Protein AF-0000000066994163 (afdb_homodimer)

InterPro domains:
  IPR021765 Mycotoxin biosynthesis protein UstYa-like [PF11807] (1-176)
  IPR021765 Mycotoxin biosynthesis protein UstYa-like [PTHR33365] (2-180)

Radius of gyration: 21.35 Å; Cα contacts (8 Å, |Δi|>4): 648; chains: 2; bounding box: 43×66×52 Å

Structure (mmCIF, N/CA/C/O backbone):
data_AF-0000000066994163-model_v1
#
loop_
_entity.id
_entity.type
_entity.pdbx_description
1 polymer 'Uncharacterized protein'
#
loop_
_atom_site.group_PDB
_atom_site.id
_atom_site.type_symbol
_atom_site.label_atom_id
_atom_site.label_alt_id
_atom_site.label_comp_id
_atom_site.label_asym_id
_atom_site.label_entity_id
_atom_site.label_seq_id
_atom_site.pdbx_PDB_ins_code
_atom_site.Cartn_x
_atom_site.Cartn_y
_atom_site.Cartn_z
_atom_site.occupancy
_atom_site.B_iso_or_equiv
_atom_site.auth_seq_id
_atom_site.auth_comp_id
_atom_site.auth_asym_id
_atom_site.auth_atom_id
_atom_site.pdbx_PDB_model_num
ATOM 1 N N . MET A 1 1 ? -13.125 0.748 2.738 1 56.31 1 MET A N 1
ATOM 2 C CA . MET A 1 1 ? -11.969 0.793 3.635 1 56.31 1 MET A CA 1
ATOM 3 C C . MET A 1 1 ? -12.031 2.025 4.531 1 56.31 1 MET A C 1
ATOM 5 O O . MET A 1 1 ? -11.18 2.201 5.406 1 56.31 1 MET A O 1
ATOM 9 N N . SER A 1 2 ? -12.93 2.99 4.312 1 64.25 2 SER A N 1
ATOM 10 C CA . SER A 1 2 ? -12.586 4.238 4.984 1 64.25 2 SER A CA 1
ATOM 11 C C . SER A 1 2 ? -13.57 4.551 6.109 1 64.25 2 SER A C 1
ATOM 13 O O . SER A 1 2 ? -14.703 4.07 6.098 1 64.25 2 SER A O 1
ATOM 15 N N . SER A 1 3 ? -12.977 5.031 7.211 1 74.81 3 SER A N 1
ATOM 16 C CA . SER A 1 3 ? -13.781 5.766 8.188 1 74.81 3 SER A CA 1
ATOM 17 C C . SER A 1 3 ? -14.43 6.992 7.551 1 74.81 3 SER A C 1
ATOM 19 O O . SER A 1 3 ? -14.297 7.223 6.348 1 74.81 3 SER A O 1
ATOM 21 N N . TRP A 1 4 ? -15.18 7.699 8.344 1 84 4 TRP A N 1
ATOM 22 C CA . TRP A 1 4 ? -15.797 8.914 7.832 1 84 4 TRP A CA 1
ATOM 23 C C . TRP A 1 4 ? -14.75 9.828 7.191 1 84 4 TRP A C 1
ATOM 25 O O . TRP A 1 4 ? -13.625 9.938 7.688 1 84 4 TRP A O 1
ATOM 35 N N . SER A 1 5 ? -15.172 10.406 6.062 1 91.12 5 SER A N 1
ATOM 36 C CA . SER A 1 5 ? -14.312 11.359 5.363 1 91.12 5 SER A CA 1
ATOM 37 C C . SER A 1 5 ? -15.125 12.477 4.727 1 91.12 5 SER A C 1
ATOM 39 O O . SER A 1 5 ? -16.203 12.234 4.191 1 91.12 5 SER A O 1
ATOM 41 N N . PRO A 1 6 ? -14.531 13.719 4.852 1 89.88 6 PRO A N 1
ATOM 42 C CA . PRO A 1 6 ? -15.219 14.789 4.125 1 89.88 6 PRO A CA 1
ATOM 43 C C . PRO A 1 6 ? -15.172 14.602 2.611 1 89.88 6 PRO A C 1
ATOM 45 O O . PRO A 1 6 ? -15.922 15.258 1.881 1 89.88 6 PRO A O 1
ATOM 48 N N . ALA A 1 7 ? -14.367 13.727 2.131 1 89.12 7 ALA A N 1
ATOM 49 C CA . ALA A 1 7 ? -14.18 13.508 0.697 1 89.12 7 ALA A CA 1
ATOM 50 C C . ALA A 1 7 ? -15.102 12.406 0.185 1 89.12 7 ALA A C 1
ATOM 52 O O . ALA A 1 7 ? -15.086 12.086 -1.006 1 89.12 7 ALA A O 1
ATOM 53 N N . TRP A 1 8 ? -15.953 11.836 0.947 1 86.44 8 TRP A N 1
ATOM 54 C CA . TRP A 1 8 ? -16.766 10.68 0.582 1 86.44 8 TRP A CA 1
ATOM 55 C C . TRP A 1 8 ? -17.656 11 -0.619 1 86.44 8 TRP A C 1
ATOM 57 O O . TRP A 1 8 ? -17.859 10.156 -1.493 1 86.44 8 TRP A O 1
ATOM 67 N N . GLY A 1 9 ? -18.188 12.195 -0.553 1 84.19 9 GLY A N 1
ATOM 68 C CA . GLY A 1 9 ? -19.109 12.578 -1.621 1 84.19 9 GLY A CA 1
ATOM 69 C C . GLY A 1 9 ? -18.438 12.641 -2.98 1 84.19 9 GLY A C 1
ATOM 70 O O . GLY A 1 9 ? -19.109 12.664 -4.012 1 84.19 9 GLY A O 1
ATOM 71 N N . GLU A 1 10 ? -17.125 12.602 -2.955 1 85.88 10 GLU A N 1
ATOM 72 C CA . GLU A 1 10 ? -16.375 12.742 -4.195 1 85.88 10 GLU A CA 1
ATOM 73 C C . GLU A 1 10 ? -15.797 11.398 -4.645 1 85.88 10 GLU A C 1
ATOM 75 O O . GLU A 1 10 ? -15.211 11.305 -5.727 1 85.88 10 GLU A O 1
ATOM 80 N N . ILE A 1 11 ? -16 10.445 -3.854 1 88.5 11 ILE A N 1
ATOM 81 C CA . ILE A 1 11 ? -15.398 9.164 -4.195 1 88.5 11 ILE A CA 1
ATOM 82 C C . ILE A 1 11 ? -16.203 8.492 -5.309 1 88.5 11 ILE A C 1
ATOM 84 O O . ILE A 1 11 ? -17.406 8.25 -5.16 1 88.5 11 ILE A O 1
ATOM 88 N N . GLU A 1 12 ? -15.562 8.367 -6.414 1 93.69 12 GLU A N 1
ATOM 89 C CA . GLU A 1 12 ? -16.047 7.59 -7.547 1 93.69 12 GLU A CA 1
ATOM 90 C C . GLU A 1 12 ? -15.164 6.375 -7.805 1 93.69 12 GLU A C 1
ATOM 92 O O . GLU A 1 12 ? -14 6.355 -7.406 1 93.69 12 GLU A O 1
ATOM 97 N N . TYR A 1 13 ? -15.805 5.406 -8.383 1 93.94 13 TYR A N 1
ATOM 98 C CA . TYR A 1 13 ? -15.078 4.18 -8.688 1 93.94 13 TYR A CA 1
ATOM 99 C C . TYR A 1 13 ? -14.891 4.023 -10.195 1 93.94 13 TYR A C 1
ATOM 101 O O . TYR A 1 13 ? -15.68 4.539 -10.984 1 93.94 13 TYR A O 1
ATOM 109 N N . LYS A 1 14 ? -13.812 3.383 -10.531 1 95.25 14 LYS A N 1
ATOM 110 C CA . LYS A 1 14 ? -13.531 3.104 -11.93 1 95.25 14 LYS A CA 1
ATOM 111 C C . LYS A 1 14 ? -12.758 1.799 -12.086 1 95.25 14 LYS A C 1
ATOM 113 O O . LYS A 1 14 ? -12.031 1.388 -11.18 1 95.25 14 LYS A O 1
ATOM 118 N N . TRP A 1 15 ? -12.93 1.204 -13.297 1 93.94 15 TRP A N 1
ATOM 119 C CA . TRP A 1 15 ? -12.117 0.046 -13.656 1 93.94 15 TRP A CA 1
ATOM 120 C C . TRP A 1 15 ? -10.742 0.476 -14.141 1 93.94 15 TRP A C 1
ATOM 122 O O . TRP A 1 15 ? -10.617 1.413 -14.938 1 93.94 15 TRP A O 1
ATOM 132 N N . GLU A 1 16 ? -9.75 -0.172 -13.57 1 94.19 16 GLU A N 1
ATOM 133 C CA . GLU A 1 16 ? -8.375 0.116 -13.969 1 94.19 16 GLU A CA 1
ATOM 134 C C . GLU A 1 16 ? -7.551 -1.163 -14.07 1 94.19 16 GLU A C 1
ATOM 136 O O . GLU A 1 16 ? -7.609 -2.02 -13.188 1 94.19 16 GLU A O 1
ATOM 141 N N . THR A 1 17 ? -6.824 -1.295 -15.211 1 93.25 17 THR A N 1
ATOM 142 C CA . THR A 1 17 ? -5.832 -2.357 -15.312 1 93.25 17 THR A CA 1
ATOM 143 C C . THR A 1 17 ? -4.461 -1.861 -14.859 1 93.25 17 THR A C 1
ATOM 145 O O . THR A 1 17 ? -3.971 -0.84 -15.352 1 93.25 17 THR A O 1
ATOM 148 N N . PHE A 1 18 ? -3.938 -2.555 -13.898 1 94.44 18 PHE A N 1
ATOM 149 C CA . PHE A 1 18 ? -2.604 -2.18 -13.438 1 94.44 18 PHE A CA 1
ATOM 150 C C . PHE A 1 18 ? -1.587 -2.316 -14.562 1 94.44 18 PHE A C 1
ATOM 152 O O . PHE A 1 18 ? -1.812 -3.055 -15.523 1 94.44 18 PHE A O 1
ATOM 159 N N . GLN A 1 19 ? -0.537 -1.501 -14.508 1 94.12 19 GLN A N 1
ATOM 160 C CA . GLN A 1 19 ? 0.564 -1.508 -15.469 1 94.12 19 GLN A CA 1
ATOM 161 C C . GLN A 1 19 ? 1.885 -1.856 -14.781 1 94.12 19 GLN A C 1
ATOM 163 O O . GLN A 1 19 ? 2.75 -0.994 -14.617 1 94.12 19 GLN A O 1
ATOM 168 N N . ASN A 1 20 ? 1.959 -3.105 -14.484 1 93 20 ASN A N 1
ATOM 169 C CA . ASN A 1 20 ? 3.105 -3.516 -13.68 1 93 20 ASN A CA 1
ATOM 170 C C . ASN A 1 20 ? 3.814 -4.723 -14.281 1 93 20 ASN A C 1
ATOM 172 O O . ASN A 1 20 ? 4.367 -5.551 -13.562 1 93 20 ASN A O 1
ATOM 176 N N . GLY A 1 21 ? 3.799 -4.824 -15.586 1 86.69 21 GLY A N 1
ATOM 177 C CA . GLY A 1 21 ? 4.617 -5.852 -16.219 1 86.69 21 GLY A CA 1
ATOM 178 C C . GLY A 1 21 ? 6.09 -5.73 -15.875 1 86.69 21 GLY A C 1
ATOM 179 O O . GLY A 1 21 ? 6.578 -4.641 -15.578 1 86.69 21 GLY A O 1
ATOM 180 N N . PHE A 1 22 ? 6.82 -6.785 -15.805 1 77.19 22 PHE A N 1
ATOM 181 C CA . PHE A 1 22 ? 8.203 -6.848 -15.336 1 77.19 22 PHE A CA 1
ATOM 182 C C . PHE A 1 22 ? 9.047 -5.758 -15.984 1 77.19 22 PHE A C 1
ATOM 184 O O . PHE A 1 22 ? 9.734 -5.008 -15.297 1 77.19 22 PHE A O 1
ATOM 191 N N . SER A 1 23 ? 9.008 -5.527 -17.203 1 78.06 23 SER A N 1
ATOM 192 C CA . SER A 1 23 ? 9.852 -4.523 -17.844 1 78.06 23 SER A CA 1
ATOM 193 C C . SER A 1 23 ? 9.016 -3.387 -18.422 1 78.06 23 SER A C 1
ATOM 195 O O . SER A 1 23 ? 9.484 -2.646 -19.297 1 78.06 23 SER A O 1
ATOM 197 N N . GLN A 1 24 ? 7.891 -3.35 -17.875 1 87.44 24 GLN A N 1
ATOM 198 C CA . GLN A 1 24 ? 7.02 -2.293 -18.391 1 87.44 24 GLN A CA 1
ATOM 199 C C . GLN A 1 24 ? 7.504 -0.918 -17.922 1 87.44 24 GLN A C 1
ATOM 201 O O . GLN A 1 24 ? 7.805 -0.718 -16.75 1 87.44 24 GLN A O 1
ATOM 206 N N . GLU A 1 25 ? 7.562 0.01 -18.844 1 89.81 25 GLU A N 1
ATOM 207 C CA . GLU A 1 25 ? 8.039 1.354 -18.531 1 89.81 25 GLU A CA 1
ATOM 208 C C . GLU A 1 25 ? 6.965 2.168 -17.812 1 89.81 25 GLU A C 1
ATOM 210 O O . GLU A 1 25 ? 5.77 1.951 -18.016 1 89.81 25 GLU A O 1
ATOM 215 N N . SER A 1 26 ? 7.477 3.041 -16.969 1 95.31 26 SER A N 1
ATOM 216 C CA . SER A 1 26 ? 6.625 3.963 -16.219 1 95.31 26 SER A CA 1
ATOM 217 C C . SER A 1 26 ? 7.398 5.211 -15.805 1 95.31 26 SER A C 1
ATOM 219 O O . SER A 1 26 ? 8.586 5.133 -15.5 1 95.31 26 SER A O 1
ATOM 221 N N . ILE A 1 27 ? 6.715 6.344 -15.766 1 97 27 ILE A N 1
ATOM 222 C CA . ILE A 1 27 ? 7.359 7.574 -15.328 1 97 27 ILE A CA 1
ATOM 223 C C . ILE A 1 27 ? 7.578 7.531 -13.82 1 97 27 ILE A C 1
ATOM 225 O O . ILE A 1 27 ? 8.242 8.406 -13.258 1 97 27 ILE A O 1
ATOM 229 N N . TYR A 1 28 ? 7.117 6.52 -13.164 1 97.88 28 TYR A N 1
ATOM 230 C CA . TYR A 1 28 ? 7.16 6.48 -11.703 1 97.88 28 TYR A CA 1
ATOM 231 C C . TYR A 1 28 ? 8.227 5.512 -11.219 1 97.88 28 TYR A C 1
ATOM 233 O O . TYR A 1 28 ? 8.477 5.402 -10.016 1 97.88 28 TYR A O 1
ATOM 241 N N . ARG A 1 29 ? 8.844 4.719 -12.07 1 95.81 29 ARG A N 1
ATOM 242 C CA . ARG A 1 29 ? 9.797 3.742 -11.547 1 95.81 29 ARG A CA 1
ATOM 243 C C . ARG A 1 29 ? 11.133 3.848 -12.266 1 95.81 29 ARG A C 1
ATOM 245 O O . ARG A 1 29 ? 11.203 4.32 -13.406 1 95.81 29 ARG A O 1
ATOM 252 N N . GLY A 1 30 ? 12.156 3.426 -11.609 1 94.69 30 GLY A N 1
ATOM 253 C CA . GLY A 1 30 ? 13.508 3.441 -12.141 1 94.69 30 GLY A CA 1
ATOM 254 C C . GLY A 1 30 ? 14.414 4.438 -11.438 1 94.69 30 GLY A C 1
ATOM 255 O O . GLY A 1 30 ? 14.07 4.953 -10.375 1 94.69 30 GLY A O 1
ATOM 256 N N . GLU A 1 31 ? 15.562 4.656 -12.016 1 95.81 31 GLU A N 1
ATOM 257 C CA . GLU A 1 31 ? 16.531 5.59 -11.453 1 95.81 31 GLU A CA 1
ATOM 258 C C . GLU A 1 31 ? 15.953 6.996 -11.344 1 95.81 31 GLU A C 1
ATOM 260 O O . GLU A 1 31 ? 15.188 7.426 -12.211 1 95.81 31 GLU A O 1
ATOM 265 N N . PRO A 1 32 ? 16.391 7.723 -10.305 1 97.25 32 PRO A N 1
ATOM 266 C CA . PRO A 1 32 ? 15.844 9.07 -10.109 1 97.25 32 PRO A CA 1
ATOM 267 C C . PRO A 1 32 ? 16.203 10.023 -11.242 1 97.25 32 PRO A C 1
ATOM 269 O O . PRO A 1 32 ? 17.359 10.078 -11.672 1 97.25 32 PRO A O 1
ATOM 272 N N . THR A 1 33 ? 15.289 10.641 -11.789 1 97.25 33 THR A N 1
ATOM 273 C CA . THR A 1 33 ? 15.398 11.773 -12.703 1 97.25 33 THR A CA 1
ATOM 274 C C . THR A 1 33 ? 14.508 12.922 -12.242 1 97.25 33 THR A C 1
ATOM 276 O O . THR A 1 33 ? 13.641 12.742 -11.383 1 97.25 33 THR A O 1
ATOM 279 N N . GLU A 1 34 ? 14.742 14.109 -12.75 1 97.25 34 GLU A N 1
ATOM 280 C CA . GLU A 1 34 ? 13.883 15.234 -12.398 1 97.25 34 GLU A CA 1
ATOM 281 C C . GLU A 1 34 ? 12.43 14.953 -12.773 1 97.25 34 GLU A C 1
ATOM 283 O O . GLU A 1 34 ? 11.516 15.281 -12.016 1 97.25 34 GLU A O 1
ATOM 288 N N . GLU A 1 35 ? 12.305 14.359 -13.898 1 97.69 35 GLU A N 1
ATOM 289 C CA . GLU A 1 35 ? 10.961 14.031 -14.367 1 97.69 35 GLU A CA 1
ATOM 290 C C . GLU A 1 35 ? 10.273 13.039 -13.43 1 97.69 35 GLU A C 1
ATOM 292 O O . GLU A 1 35 ? 9.094 13.188 -13.117 1 97.69 35 GLU A O 1
ATOM 297 N N . LEU A 1 36 ? 10.977 12.031 -13.008 1 98 36 LEU A N 1
ATOM 298 C CA . LEU A 1 36 ? 10.438 11.023 -12.102 1 98 36 LEU A CA 1
ATOM 299 C C . LEU A 1 36 ? 10.094 11.648 -10.75 1 98 36 LEU A C 1
ATOM 301 O O . LEU A 1 36 ? 9.016 11.391 -10.211 1 98 36 LEU A O 1
ATOM 305 N N . GLU A 1 37 ? 10.992 12.516 -10.242 1 97.62 37 GLU A N 1
ATOM 306 C CA . GLU A 1 37 ? 10.734 13.18 -8.969 1 97.62 37 GLU A CA 1
ATOM 307 C C . GLU A 1 37 ? 9.5 14.078 -9.047 1 97.62 37 GLU A C 1
ATOM 309 O O . GLU A 1 37 ? 8.688 14.109 -8.117 1 97.62 37 GLU A O 1
ATOM 314 N N . PHE A 1 38 ? 9.375 14.75 -10.141 1 97.56 38 PHE A N 1
ATOM 315 C CA . PHE A 1 38 ? 8.227 15.625 -10.344 1 97.56 38 PHE A CA 1
ATOM 316 C C . PHE A 1 38 ? 6.938 14.82 -10.414 1 97.56 38 PHE A C 1
ATOM 318 O O . PHE A 1 38 ? 5.906 15.242 -9.891 1 97.56 38 PHE A O 1
ATOM 325 N N . ALA A 1 39 ? 6.969 13.68 -11.086 1 98.38 39 ALA A N 1
ATOM 326 C CA . ALA A 1 39 ? 5.793 12.82 -11.188 1 98.38 39 ALA A CA 1
ATOM 327 C C . ALA A 1 39 ? 5.324 12.367 -9.805 1 98.38 39 ALA A C 1
ATOM 329 O O . ALA A 1 39 ? 4.129 12.383 -9.508 1 98.38 39 ALA A O 1
ATOM 330 N N . TRP A 1 40 ? 6.266 12 -8.938 1 98.19 40 TRP A N 1
ATOM 331 C CA . TRP A 1 40 ? 5.922 11.57 -7.586 1 98.19 40 TRP A CA 1
ATOM 332 C C . TRP A 1 40 ? 5.41 12.75 -6.762 1 98.19 40 TRP A C 1
ATOM 334 O O . TRP A 1 40 ? 4.445 12.609 -6.004 1 98.19 40 TRP A O 1
ATOM 344 N N . ASP A 1 41 ? 5.98 13.914 -6.922 1 96.38 41 ASP A N 1
ATOM 345 C CA . ASP A 1 41 ? 5.535 15.102 -6.203 1 96.38 41 ASP A CA 1
ATOM 346 C C . ASP A 1 41 ? 4.098 15.453 -6.566 1 96.38 41 ASP A C 1
ATOM 348 O O . ASP A 1 41 ? 3.328 15.906 -5.711 1 96.38 41 ASP A O 1
ATOM 352 N N . ALA A 1 42 ? 3.779 15.227 -7.773 1 97 42 ALA A N 1
ATOM 353 C CA . ALA A 1 42 ? 2.455 15.586 -8.273 1 97 42 ALA A CA 1
ATOM 354 C C . ALA A 1 42 ? 1.379 14.688 -7.672 1 97 42 ALA A C 1
ATOM 356 O O . ALA A 1 42 ? 0.188 15 -7.746 1 97 42 ALA A O 1
ATOM 357 N N . LEU A 1 43 ? 1.75 13.562 -7.102 1 97.56 43 LEU A N 1
ATOM 358 C CA . LEU A 1 43 ? 0.795 12.648 -6.48 1 97.56 43 LEU A CA 1
ATOM 359 C C . LEU A 1 43 ? 0.475 13.086 -5.055 1 97.56 43 LEU A C 1
ATOM 361 O O . LEU A 1 43 ? -0.44 12.547 -4.43 1 97.56 43 LEU A O 1
ATOM 365 N N . LEU A 1 44 ? 1.255 14.023 -4.559 1 94.75 44 LEU A N 1
ATOM 366 C CA . LEU A 1 44 ? 1.157 14.367 -3.146 1 94.75 44 LEU A CA 1
ATOM 367 C C . LEU A 1 44 ? 0.405 15.68 -2.959 1 94.75 44 LEU A C 1
ATOM 369 O O . LEU A 1 44 ? 0.478 16.578 -3.811 1 94.75 44 LEU A O 1
ATOM 373 N N . GLN A 1 45 ? -0.402 15.688 -2.033 1 87.06 45 GLN A N 1
ATOM 374 C CA . GLN A 1 45 ? -1.026 16.922 -1.549 1 87.06 45 GLN A CA 1
ATOM 375 C C . GLN A 1 45 ? -0.541 17.266 -0.145 1 87.06 45 GLN A C 1
ATOM 377 O O . GLN A 1 45 ? -0.685 16.469 0.783 1 87.06 45 GLN A O 1
ATOM 382 N N . ARG A 1 46 ? -0.162 18.484 -0.048 1 82.56 46 ARG A N 1
ATOM 383 C CA . ARG A 1 46 ? 0.583 18.828 1.159 1 82.56 46 ARG A CA 1
ATOM 384 C C . ARG A 1 46 ? -0.22 19.781 2.047 1 82.56 46 ARG A C 1
ATOM 386 O O . ARG A 1 46 ? 0.052 19.906 3.242 1 82.56 46 ARG A O 1
ATOM 393 N N . ASN A 1 47 ? -1.219 20.391 1.486 1 87.69 47 ASN A N 1
ATOM 394 C CA . ASN A 1 47 ? -2.049 21.25 2.32 1 87.69 47 ASN A CA 1
ATOM 395 C C . ASN A 1 47 ? -3.029 20.438 3.164 1 87.69 47 ASN A C 1
ATOM 397 O O . ASN A 1 47 ? -3.604 19.453 2.686 1 87.69 47 ASN A O 1
ATOM 401 N N . PRO A 1 48 ? -3.189 20.875 4.332 1 92.75 48 PRO A N 1
ATOM 402 C CA . PRO A 1 48 ? -4.207 20.188 5.137 1 92.75 48 PRO A CA 1
ATOM 403 C C . PRO A 1 48 ? -5.629 20.5 4.676 1 92.75 48 PRO A C 1
ATOM 405 O O . PRO A 1 48 ? -5.836 21.422 3.879 1 92.75 48 PRO A O 1
ATOM 408 N N . ILE A 1 49 ? -6.527 19.75 5.145 1 93.5 49 ILE A N 1
ATOM 409 C CA . ILE A 1 49 ? -7.957 20 4.98 1 93.5 49 ILE A CA 1
ATOM 410 C C . ILE A 1 49 ? -8.578 20.344 6.332 1 93.5 49 ILE A C 1
ATOM 412 O O . ILE A 1 49 ? -7.977 20.094 7.379 1 93.5 49 ILE A O 1
ATOM 416 N N . ALA A 1 50 ? -9.758 20.938 6.238 1 92.75 50 ALA A N 1
ATOM 4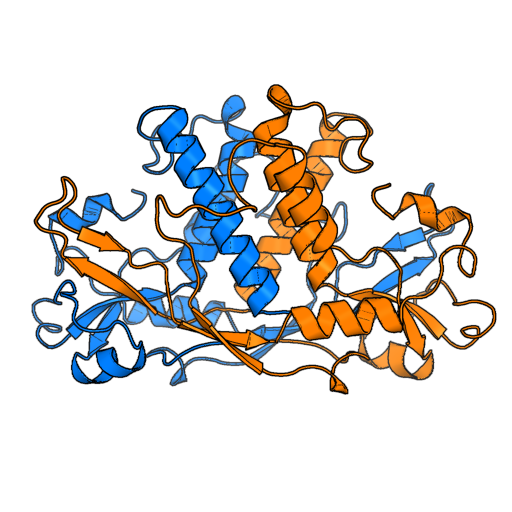17 C CA . ALA A 1 50 ? -10.484 21.297 7.453 1 92.75 50 ALA A CA 1
ATOM 418 C C . ALA A 1 50 ? -11.586 20.297 7.758 1 92.75 50 ALA A C 1
ATOM 420 O O . ALA A 1 50 ? -12.414 20 6.898 1 92.75 50 ALA A O 1
ATOM 421 N N . ILE A 1 51 ? -11.555 19.781 8.969 1 93.69 51 ILE A N 1
ATOM 422 C CA . ILE A 1 51 ? -12.609 18.891 9.469 1 93.69 51 ILE A CA 1
ATOM 423 C C . ILE A 1 51 ? -13.5 19.656 10.445 1 93.69 51 ILE A C 1
ATOM 425 O O . ILE A 1 51 ? -13.031 20.141 11.477 1 93.69 51 ILE A O 1
ATOM 429 N N . PRO A 1 52 ? -14.789 19.734 10.086 1 93.19 52 PRO A N 1
ATOM 430 C CA . PRO A 1 52 ? -15.664 20.391 11.062 1 93.19 52 PRO A CA 1
ATOM 431 C C . PRO A 1 52 ? -15.578 19.734 12.445 1 93.19 52 PRO A C 1
ATOM 433 O O . PRO A 1 52 ? -15.547 18.516 12.562 1 93.19 52 PRO A O 1
ATOM 436 N N . ARG A 1 53 ? -15.609 20.578 13.508 1 92.62 53 ARG A N 1
ATOM 437 C CA . ARG A 1 53 ? -15.398 20.109 14.875 1 92.62 53 ARG A CA 1
ATOM 438 C C . ARG A 1 53 ? -16.438 19.062 15.258 1 92.62 53 ARG A C 1
ATOM 440 O O . ARG A 1 53 ? -16.141 18.125 16.016 1 92.62 53 ARG A O 1
ATOM 447 N N . ASP A 1 54 ? -17.594 19.141 14.773 1 91 54 ASP A N 1
ATOM 448 C CA . ASP A 1 54 ? -18.672 18.234 15.148 1 91 54 ASP A CA 1
ATOM 449 C C . ASP A 1 54 ? -18.5 16.875 14.477 1 91 54 ASP A C 1
ATOM 451 O O . ASP A 1 54 ? -19.219 15.922 14.805 1 91 54 ASP A O 1
ATOM 455 N N . LYS A 1 55 ? -17.609 16.75 13.562 1 91.94 55 LYS A N 1
ATOM 456 C CA . LYS A 1 55 ? -17.344 15.469 12.891 1 91.94 55 LYS A CA 1
ATOM 457 C C . LYS A 1 55 ? -16.156 14.75 13.516 1 91.94 55 LYS A C 1
ATOM 459 O O . LYS A 1 55 ? -15.898 13.586 13.211 1 91.94 55 LYS A O 1
ATOM 464 N N . VAL A 1 56 ? -15.43 15.391 14.391 1 90.81 56 VAL A N 1
ATOM 465 C CA . VAL A 1 56 ? -14.219 14.828 14.984 1 90.81 56 VAL A CA 1
ATOM 466 C C . VAL A 1 56 ? -14.562 13.578 15.789 1 90.81 56 VAL A C 1
ATOM 468 O O . VAL A 1 56 ? -13.781 12.633 15.844 1 90.81 56 VAL A O 1
ATOM 471 N N . ALA A 1 57 ? -15.742 13.5 16.359 1 87.38 57 ALA A N 1
ATOM 472 C CA . ALA A 1 57 ? -16.188 12.367 17.156 1 87.38 57 ALA A CA 1
ATOM 473 C C . ALA A 1 57 ? -16.219 11.086 16.328 1 87.38 57 ALA A C 1
ATOM 475 O O . ALA A 1 57 ? -16.094 9.984 16.859 1 87.38 57 ALA A O 1
ATOM 476 N N . ASN A 1 58 ? -16.359 11.234 15.023 1 85.25 58 ASN A N 1
ATOM 477 C CA . ASN A 1 58 ? -16.406 10.086 14.125 1 85.25 58 ASN A CA 1
ATOM 478 C C . ASN A 1 58 ? -15.078 9.32 14.133 1 85.25 58 ASN A C 1
ATOM 480 O O . ASN A 1 58 ? -15.031 8.148 13.75 1 85.25 58 ASN A O 1
ATOM 484 N N . PHE A 1 59 ? -14.008 9.93 14.523 1 85.5 59 PHE A N 1
ATOM 485 C CA . PHE A 1 59 ? -12.688 9.328 14.422 1 85.5 59 PHE A CA 1
ATOM 486 C C . PHE A 1 59 ? -12.32 8.609 15.711 1 85.5 59 PHE A C 1
ATOM 488 O O . PHE A 1 59 ? -11.281 7.953 15.797 1 85.5 59 PHE A O 1
ATOM 495 N N . GLN A 1 60 ? -13.117 8.68 16.688 1 79.31 60 GLN A N 1
ATOM 496 C CA . GLN A 1 60 ? -12.984 7.965 17.953 1 79.31 60 GLN A CA 1
ATOM 497 C C . GLN A 1 60 ? -11.586 8.148 18.531 1 79.31 60 GLN A C 1
ATOM 499 O O . GLN A 1 60 ? -10.914 7.168 18.875 1 79.31 60 GLN A O 1
ATOM 504 N N . ARG A 1 61 ? -11.172 9.438 18.609 1 77.69 61 ARG A N 1
ATOM 505 C CA . ARG A 1 61 ? -9.812 9.742 19.047 1 77.69 61 ARG A CA 1
ATOM 506 C C . ARG A 1 61 ? -9.789 10.148 20.516 1 77.69 61 ARG A C 1
ATOM 508 O O . ARG A 1 61 ? -8.742 10.547 21.047 1 77.69 61 ARG A O 1
ATOM 515 N N . GLY A 1 62 ? -10.812 9.906 21.25 1 71.94 62 GLY A N 1
ATOM 516 C CA . GLY A 1 62 ? -10.859 10.273 22.656 1 71.94 62 GLY A CA 1
ATOM 517 C C . GLY A 1 62 ? -10.734 11.773 22.875 1 71.94 62 GLY A C 1
ATOM 518 O O . GLY A 1 62 ? -11.047 12.562 22 1 71.94 62 GLY A O 1
ATOM 519 N N . GLU A 1 63 ? -10.32 12.07 24.109 1 72.69 63 GLU A N 1
ATOM 520 C CA . GLU A 1 63 ? -10.188 13.461 24.516 1 72.69 63 GLU A CA 1
ATOM 521 C C . GLU A 1 63 ? -8.797 14 24.188 1 72.69 63 GLU A C 1
ATOM 523 O O . GLU A 1 63 ? -7.84 13.742 24.906 1 72.69 63 GLU A O 1
ATOM 528 N N . ARG A 1 64 ? -8.594 14.438 23.047 1 83 64 ARG A N 1
ATOM 529 C CA . ARG A 1 64 ? -7.34 15.047 22.625 1 83 64 ARG A CA 1
ATOM 530 C C . ARG A 1 64 ? -7.582 16.438 22.031 1 83 64 ARG A C 1
ATOM 532 O O . ARG A 1 64 ? -8.703 16.766 21.641 1 83 64 ARG A O 1
ATOM 539 N N . ASP A 1 65 ? -6.406 17.156 22.188 1 88.44 65 ASP A N 1
ATOM 540 C CA . ASP A 1 65 ? -6.461 18.469 21.531 1 88.44 65 ASP A CA 1
ATOM 541 C C . ASP A 1 65 ? -5.879 18.391 20.125 1 88.44 65 ASP A C 1
ATOM 543 O O . ASP A 1 65 ? -4.828 17.781 19.906 1 88.44 65 ASP A O 1
ATOM 547 N N . PHE A 1 66 ? -6.676 18.953 19.203 1 91.81 66 PHE A N 1
ATOM 548 C CA . PHE A 1 66 ? -6.242 18.969 17.797 1 91.81 66 PHE A CA 1
ATOM 549 C C . PHE A 1 66 ? -6.027 20.391 17.328 1 91.81 66 PHE A C 1
ATOM 551 O O . PHE A 1 66 ? -6.656 21.328 17.828 1 91.81 66 PHE A O 1
ATOM 558 N N . VAL A 1 67 ? -5.145 20.5 16.375 1 89.69 67 VAL A N 1
ATOM 559 C CA . VAL A 1 67 ? -4.828 21.812 15.836 1 89.69 67 VAL A CA 1
ATOM 560 C C . VAL A 1 67 ? -6.066 22.406 15.156 1 89.69 67 VAL A C 1
ATOM 562 O O . VAL A 1 67 ? -6.652 21.781 14.273 1 89.69 67 VAL A O 1
ATOM 565 N N . ALA A 1 68 ? -6.359 23.641 15.57 1 88.62 68 ALA A N 1
ATOM 566 C CA . ALA A 1 68 ? -7.555 24.312 15.078 1 88.62 68 ALA A CA 1
ATOM 567 C C . ALA A 1 68 ? -7.273 25.047 13.773 1 88.62 68 ALA A C 1
ATOM 569 O O . ALA A 1 68 ? -6.16 25.547 13.555 1 88.62 68 ALA A O 1
ATOM 570 N N . GLY A 1 69 ? -8.352 25.016 12.883 1 87.81 69 GLY A N 1
ATOM 571 C CA . GLY A 1 69 ? -8.273 25.906 11.727 1 87.81 69 GLY A CA 1
ATOM 572 C C . GLY A 1 69 ? -8.367 27.375 12.094 1 87.81 69 GLY A C 1
ATOM 573 O O . GLY A 1 69 ? -8.648 27.703 13.25 1 87.81 69 GLY A O 1
ATOM 574 N N . GLN A 1 70 ? -8.031 28.188 11.055 1 84.5 70 GLN A N 1
ATOM 575 C CA . GLN A 1 70 ? -8.086 29.641 11.258 1 84.5 70 GLN A CA 1
ATOM 576 C C . GLN A 1 70 ? -8.922 30.312 10.18 1 84.5 70 GLN A C 1
ATOM 578 O O . GLN A 1 70 ? -9.289 29.672 9.18 1 84.5 70 GLN A O 1
ATOM 583 N N . GLY A 1 71 ? -9.266 31.547 10.492 1 83.31 71 GLY A N 1
ATOM 584 C CA . GLY A 1 71 ? -10 32.312 9.516 1 83.31 71 GLY A CA 1
ATOM 585 C C . GLY A 1 71 ? -11.344 31.719 9.156 1 83.31 71 GLY A C 1
ATOM 586 O O . GLY A 1 71 ? -12.156 31.422 10.031 1 83.31 71 GLY A O 1
ATOM 587 N N . ALA A 1 72 ? -11.469 31.406 7.828 1 84.75 72 ALA A N 1
ATOM 588 C CA . ALA A 1 72 ? -12.719 30.844 7.324 1 84.75 72 ALA A CA 1
ATOM 589 C C . ALA A 1 72 ? -12.961 29.438 7.891 1 84.75 72 ALA A C 1
ATOM 591 O O . ALA A 1 72 ? -14.07 28.906 7.797 1 84.75 72 ALA A O 1
ATOM 592 N N . HIS A 1 73 ? -11.938 28.875 8.547 1 88.5 73 HIS A N 1
ATOM 593 C CA . HIS A 1 73 ? -12.023 27.5 9.047 1 88.5 73 HIS A CA 1
ATOM 594 C C . HIS A 1 73 ? -11.945 27.469 10.57 1 88.5 73 HIS A C 1
ATOM 596 O O . HIS A 1 73 ? -11.539 26.453 11.148 1 88.5 73 HIS A O 1
ATOM 602 N N . GLN A 1 74 ? -12.258 28.5 11.258 1 87.81 74 GLN A N 1
ATOM 603 C CA . GLN A 1 74 ? -12.094 28.625 12.703 1 87.81 74 GLN A CA 1
ATOM 604 C C . GLN A 1 74 ? -12.883 27.531 13.445 1 87.81 74 GLN A C 1
ATOM 606 O O . GLN A 1 74 ? -12.508 27.141 14.547 1 87.81 74 GLN A O 1
ATOM 611 N N . ASP A 1 75 ? -13.938 27.016 12.93 1 92.06 75 ASP A N 1
ATOM 612 C CA . ASP A 1 75 ? -14.75 25.984 13.57 1 92.06 75 ASP A CA 1
ATOM 613 C C . ASP A 1 75 ? -14.336 24.594 13.109 1 92.06 75 ASP A C 1
ATOM 615 O O . ASP A 1 75 ? -15.133 23.656 13.148 1 92.06 75 ASP A O 1
ATOM 619 N N . SER A 1 76 ? -13.125 24.438 12.703 1 93.31 76 SER A N 1
ATOM 620 C CA . SER A 1 76 ? -12.609 23.172 12.203 1 93.31 76 SER A CA 1
ATOM 621 C C . SER A 1 76 ? -11.281 22.797 12.859 1 93.31 76 SER A C 1
ATOM 623 O O . SER A 1 76 ? -10.703 23.609 13.586 1 93.31 76 SER A O 1
ATOM 625 N N . VAL A 1 77 ? -10.945 21.531 12.711 1 92.94 77 VAL A N 1
ATOM 626 C CA . VAL A 1 77 ? -9.586 21.094 13.008 1 92.94 77 VAL A CA 1
ATOM 627 C C . VAL A 1 77 ? -8.883 20.672 11.719 1 92.94 77 VAL A C 1
ATOM 629 O O . VAL A 1 77 ? -9.539 20.328 10.734 1 92.94 77 VAL A O 1
ATOM 632 N N . LEU A 1 78 ? -7.52 20.672 11.766 1 91.94 78 LEU A N 1
ATOM 633 C CA . LEU A 1 78 ? -6.742 20.375 10.57 1 91.94 78 LEU A CA 1
ATOM 634 C C . LEU A 1 78 ? -6.445 18.891 10.469 1 91.94 78 LEU A C 1
ATOM 636 O O . LEU A 1 78 ? -6.211 18.219 11.484 1 91.94 78 LEU A O 1
ATOM 640 N N . ALA A 1 79 ? -6.457 18.422 9.219 1 93.88 79 ALA A N 1
ATOM 641 C CA . ALA A 1 79 ? -6.223 17 8.945 1 93.88 79 ALA A CA 1
ATOM 642 C C . ALA A 1 79 ? -5.602 16.812 7.562 1 93.88 79 ALA A C 1
ATOM 644 O O . ALA A 1 79 ? -5.492 17.766 6.789 1 93.88 79 ALA A O 1
ATOM 645 N N . TYR A 1 80 ? -5.129 15.672 7.34 1 94.5 80 TYR A N 1
ATOM 646 C CA . TYR A 1 80 ? -4.676 15.211 6.031 1 94.5 80 TYR A CA 1
ATOM 647 C C . TYR A 1 80 ? -5.34 13.883 5.668 1 94.5 80 TYR A C 1
ATOM 649 O O . TYR A 1 80 ? -5.879 13.195 6.531 1 94.5 80 TYR A O 1
ATOM 657 N N . LEU A 1 81 ? -5.344 13.617 4.379 1 94.81 81 LEU A N 1
ATOM 658 C CA . LEU A 1 81 ? -5.891 12.32 3.979 1 94.81 81 LEU A CA 1
ATOM 659 C C . LEU A 1 81 ? -4.793 11.266 3.916 1 94.81 81 LEU A C 1
ATOM 661 O O . LEU A 1 81 ? -3.689 11.539 3.436 1 94.81 81 LEU A O 1
ATOM 665 N N . ASP A 1 82 ? -5.133 10.07 4.297 1 95.56 82 ASP A N 1
ATOM 666 C CA . ASP A 1 82 ? -4.176 8.977 4.453 1 95.56 82 ASP A CA 1
ATOM 667 C C . ASP A 1 82 ? -3.572 8.578 3.109 1 95.56 82 ASP A C 1
ATOM 669 O O . ASP A 1 82 ? -2.42 8.141 3.045 1 95.56 82 ASP A O 1
ATOM 673 N N . VAL A 1 83 ? -4.309 8.734 2.031 1 96.56 83 VAL A N 1
ATOM 674 C CA . VAL A 1 83 ? -3.791 8.281 0.743 1 96.56 83 VAL A CA 1
ATOM 675 C C . VAL A 1 83 ? -2.502 9.031 0.414 1 96.56 83 VAL A C 1
ATOM 677 O O . VAL A 1 83 ? -1.548 8.445 -0.102 1 96.56 83 VAL A O 1
ATOM 680 N N . PHE A 1 84 ? -2.395 10.266 0.765 1 96.94 84 PHE A N 1
ATOM 681 C CA . PHE A 1 84 ? -1.212 11.055 0.446 1 96.94 84 PHE A CA 1
ATOM 682 C C . PHE A 1 84 ? -0.065 10.719 1.391 1 96.94 84 PHE A C 1
ATOM 684 O O . PHE A 1 84 ? 1.1 10.711 0.985 1 96.94 84 PHE A O 1
ATOM 691 N N . ARG A 1 85 ? -0.406 10.453 2.613 1 95.88 85 ARG A N 1
ATOM 692 C CA . ARG A 1 85 ? 0.614 9.977 3.541 1 95.88 85 ARG A CA 1
ATOM 693 C C . ARG A 1 85 ? 1.17 8.625 3.098 1 95.88 85 ARG A C 1
ATOM 695 O O . ARG A 1 85 ? 2.381 8.398 3.146 1 95.88 85 ARG A O 1
ATOM 702 N N . ASN A 1 86 ? 0.288 7.734 2.68 1 97.62 86 ASN A N 1
ATOM 703 C CA . ASN A 1 86 ? 0.717 6.426 2.201 1 97.62 86 ASN A CA 1
ATOM 704 C C . ASN A 1 86 ? 1.653 6.547 1.002 1 97.62 86 ASN A C 1
ATOM 706 O O . ASN A 1 86 ? 2.686 5.875 0.946 1 97.62 86 ASN A O 1
ATOM 710 N N . LEU A 1 87 ? 1.296 7.391 0.096 1 98.56 87 LEU A N 1
ATOM 711 C CA . LEU A 1 87 ? 2.119 7.594 -1.09 1 98.56 87 LEU A CA 1
ATOM 712 C C . LEU A 1 87 ? 3.439 8.266 -0.725 1 98.56 87 LEU A C 1
ATOM 714 O O . LEU A 1 87 ? 4.48 7.953 -1.307 1 98.56 87 LEU A O 1
ATOM 718 N N . ALA A 1 88 ? 3.412 9.172 0.221 1 97.56 88 ALA A N 1
ATOM 719 C CA . ALA A 1 88 ? 4.645 9.797 0.703 1 97.56 88 ALA A CA 1
ATOM 720 C C . ALA A 1 88 ? 5.57 8.758 1.334 1 97.56 88 ALA A C 1
ATOM 722 O O . ALA A 1 88 ? 6.789 8.805 1.142 1 97.56 88 ALA A O 1
ATOM 723 N N . CYS A 1 89 ? 4.984 7.898 2.084 1 97.81 89 CYS A N 1
ATOM 724 C CA . CYS A 1 89 ? 5.758 6.824 2.693 1 97.81 89 CYS A CA 1
ATOM 725 C C . CYS A 1 89 ? 6.426 5.961 1.63 1 97.81 89 CYS A C 1
ATOM 727 O O . CYS A 1 89 ? 7.605 5.629 1.745 1 97.81 89 CYS A O 1
ATOM 729 N N . LEU A 1 90 ? 5.664 5.57 0.625 1 98.81 90 LEU A N 1
ATOM 730 C CA . LEU A 1 90 ? 6.25 4.77 -0.446 1 98.81 90 LEU A CA 1
ATOM 731 C C . LEU A 1 90 ? 7.352 5.539 -1.161 1 98.81 90 LEU A C 1
ATOM 733 O O . LEU A 1 90 ? 8.398 4.969 -1.495 1 98.81 90 LEU A O 1
ATOM 737 N N . ASN A 1 91 ? 7.105 6.793 -1.392 1 98.44 91 ASN A N 1
ATOM 738 C CA . ASN A 1 91 ? 8.117 7.629 -2.031 1 98.44 91 ASN A CA 1
ATOM 739 C C . ASN A 1 91 ? 9.391 7.699 -1.197 1 98.44 91 ASN A C 1
ATOM 741 O O . ASN A 1 91 ? 10.5 7.699 -1.743 1 98.44 91 ASN A O 1
ATOM 745 N N . LEU A 1 92 ? 9.227 7.793 0.092 1 98.19 92 LEU A N 1
ATOM 746 C CA . LEU A 1 92 ? 10.391 7.797 0.968 1 98.19 92 LEU A CA 1
ATOM 747 C C . LEU A 1 92 ? 11.188 6.504 0.815 1 98.19 92 LEU A C 1
ATOM 749 O O . LEU A 1 92 ? 12.422 6.539 0.735 1 98.19 92 LEU A O 1
ATOM 753 N N . LEU A 1 93 ? 10.516 5.391 0.803 1 98.38 93 LEU A N 1
ATOM 754 C CA . LEU A 1 93 ? 11.211 4.117 0.613 1 98.38 93 LEU A CA 1
ATOM 755 C C . LEU A 1 93 ? 11.945 4.098 -0.72 1 98.38 93 LEU A C 1
ATOM 757 O O . LEU A 1 93 ? 13.094 3.643 -0.792 1 98.38 93 LEU A O 1
ATOM 761 N N . ARG A 1 94 ? 11.281 4.574 -1.77 1 98.62 94 ARG A N 1
ATOM 762 C CA . ARG A 1 94 ? 11.906 4.66 -3.086 1 98.62 94 ARG A CA 1
ATOM 763 C C . ARG A 1 94 ? 13.156 5.531 -3.043 1 98.62 94 ARG A C 1
ATOM 765 O O . ARG A 1 94 ? 14.219 5.121 -3.5 1 98.62 94 ARG A O 1
ATOM 772 N N . GLN A 1 95 ? 13.016 6.676 -2.5 1 98.25 95 GLN A N 1
ATOM 773 C CA . GLN A 1 95 ? 14.133 7.613 -2.434 1 98.25 95 GLN A CA 1
ATOM 774 C C . GLN A 1 95 ? 15.273 7.055 -1.592 1 98.25 95 GLN A C 1
ATOM 776 O O . GLN A 1 95 ? 16.453 7.238 -1.923 1 98.25 95 GLN A O 1
ATOM 781 N N . HIS A 1 96 ? 14.898 6.426 -0.527 1 97.88 96 HIS A N 1
ATOM 782 C CA . HIS A 1 96 ? 15.93 5.809 0.305 1 97.88 96 HIS A CA 1
ATOM 783 C C . HIS A 1 96 ? 16.719 4.77 -0.479 1 97.88 96 HIS A C 1
ATOM 785 O O . HIS A 1 96 ? 17.938 4.637 -0.294 1 97.88 96 HIS A O 1
ATOM 791 N N . THR A 1 97 ? 16.047 4.031 -1.35 1 97.06 97 THR A N 1
ATOM 792 C CA . THR A 1 97 ? 16.688 3 -2.162 1 97.06 97 THR A CA 1
ATOM 793 C C . THR A 1 97 ? 17.719 3.609 -3.092 1 97.06 97 THR A C 1
ATOM 795 O O . THR A 1 97 ? 18.719 2.959 -3.428 1 97.06 97 THR A O 1
ATOM 798 N N . TYR A 1 98 ? 17.578 4.82 -3.451 1 97 98 TYR A N 1
ATOM 799 C CA . TYR A 1 98 ? 18.438 5.461 -4.434 1 97 98 TYR A CA 1
ATOM 800 C C . TYR A 1 98 ? 19.312 6.531 -3.781 1 97 98 TYR A C 1
ATOM 802 O O . TYR A 1 98 ? 19.812 7.426 -4.461 1 97 98 TYR A O 1
ATOM 810 N N . ARG A 1 99 ? 19.453 6.469 -2.518 1 94.5 99 ARG A N 1
ATOM 811 C CA . ARG A 1 99 ? 20.094 7.551 -1.779 1 94.5 99 ARG A CA 1
ATOM 812 C C . ARG A 1 99 ? 21.562 7.68 -2.156 1 94.5 99 ARG A C 1
ATOM 814 O O . ARG A 1 99 ? 22.156 8.75 -1.996 1 94.5 99 ARG A O 1
ATOM 821 N N . GLU A 1 100 ? 22.188 6.645 -2.639 1 92.5 100 GLU A N 1
ATOM 822 C CA . GLU A 1 100 ? 23.578 6.707 -3.074 1 92.5 100 GLU A CA 1
ATOM 823 C C . GLU A 1 100 ? 23.703 7.344 -4.453 1 92.5 100 GLU A C 1
ATOM 825 O O . GLU A 1 100 ? 24.734 7.93 -4.789 1 92.5 100 GLU A O 1
ATOM 830 N N . GLU A 1 101 ? 22.688 7.25 -5.23 1 94.19 101 GLU A N 1
ATOM 831 C CA . GLU A 1 101 ? 22.703 7.766 -6.594 1 94.19 101 GLU A CA 1
ATOM 832 C C . GLU A 1 101 ? 22.25 9.227 -6.637 1 94.19 101 GLU A C 1
ATOM 834 O O . GLU A 1 101 ? 22.625 9.961 -7.555 1 94.19 101 GLU A O 1
ATOM 839 N N . ARG A 1 102 ? 21.469 9.586 -5.742 1 95.69 102 ARG A N 1
ATOM 840 C CA . ARG A 1 102 ? 20.938 10.953 -5.68 1 95.69 102 ARG A CA 1
ATOM 841 C C . ARG A 1 102 ? 20.922 11.461 -4.246 1 95.69 102 ARG A C 1
ATOM 843 O O . ARG A 1 102 ? 20.516 10.742 -3.33 1 95.69 102 ARG A O 1
ATOM 850 N N . ASP A 1 103 ? 21.281 12.719 -4.105 1 96 103 ASP A N 1
ATOM 851 C CA . ASP A 1 103 ? 21.281 13.336 -2.781 1 96 103 ASP A CA 1
ATOM 852 C C . ASP A 1 103 ? 19.875 13.836 -2.414 1 96 103 ASP A C 1
ATOM 854 O O . ASP A 1 103 ? 19.359 14.75 -3.051 1 96 103 ASP A O 1
ATOM 858 N N . TYR A 1 104 ? 19.281 13.25 -1.388 1 96.06 104 TYR A N 1
ATOM 859 C CA . TYR A 1 104 ? 17.953 13.641 -0.918 1 96.06 104 TYR A CA 1
ATOM 860 C C . TYR A 1 104 ? 18.047 14.336 0.434 1 96.06 104 TYR A C 1
ATOM 862 O O . TYR A 1 104 ? 17.031 14.516 1.114 1 96.06 104 TYR A O 1
ATOM 870 N N . SER A 1 105 ? 19.172 14.773 0.865 1 93.69 105 SER A N 1
ATOM 871 C CA . SER A 1 105 ? 19.391 15.289 2.209 1 93.69 105 SER A CA 1
ATOM 872 C C . SER A 1 105 ? 18.672 16.609 2.414 1 93.69 105 SER A C 1
ATOM 874 O O . SER A 1 105 ? 18.516 17.078 3.547 1 93.69 105 SER A O 1
ATOM 876 N N . TYR A 1 106 ? 18.188 17.219 1.337 1 92.44 106 TYR A N 1
ATOM 877 C CA . TYR A 1 106 ? 17.453 18.469 1.445 1 92.44 106 TYR A CA 1
ATOM 878 C C . TYR A 1 106 ? 16 18.219 1.849 1 92.44 106 TYR A C 1
ATOM 880 O O . TYR A 1 106 ? 15.289 19.156 2.24 1 92.44 106 TYR A O 1
ATOM 888 N N . LEU A 1 107 ? 15.578 17.031 1.734 1 93.06 107 LEU A N 1
ATOM 889 C CA . LEU A 1 107 ? 14.211 16.672 2.1 1 93.06 107 LEU A CA 1
ATOM 890 C C . LEU A 1 107 ? 14.094 16.453 3.604 1 93.06 107 LEU A C 1
ATOM 892 O O . LEU A 1 107 ? 14.984 15.875 4.223 1 93.06 107 LEU A O 1
ATOM 896 N N . GLU A 1 108 ? 12.992 16.859 4.168 1 88.75 108 GLU A N 1
ATOM 897 C CA . GLU A 1 108 ? 12.727 16.719 5.598 1 88.75 108 GLU A CA 1
ATOM 898 C C . GLU A 1 108 ? 12.836 15.266 6.039 1 88.75 108 GLU A C 1
ATOM 900 O O . GLU A 1 108 ? 13.312 14.977 7.137 1 88.75 108 GLU A O 1
ATOM 905 N N . ALA A 1 109 ? 12.461 14.414 5.246 1 90.62 109 ALA A N 1
ATOM 906 C CA . ALA A 1 109 ? 12.445 12.984 5.566 1 90.62 109 ALA A CA 1
ATOM 907 C C . ALA A 1 109 ? 13.859 12.469 5.816 1 90.62 109 ALA A C 1
ATOM 909 O O . ALA A 1 109 ? 14.039 11.438 6.469 1 90.62 109 ALA A O 1
ATOM 910 N N . PHE A 1 110 ? 14.844 13.148 5.359 1 95.06 110 PHE A N 1
ATOM 911 C CA . PHE A 1 110 ? 16.219 12.664 5.461 1 95.06 110 PHE A CA 1
ATOM 912 C C . PHE A 1 110 ? 17.047 13.562 6.375 1 95.06 110 PHE A C 1
ATOM 914 O O . PHE A 1 110 ? 18.266 13.445 6.422 1 95.06 110 PHE A O 1
ATOM 921 N N . LEU A 1 111 ? 16.359 14.453 7.074 1 92.31 111 LEU A N 1
ATOM 922 C CA . LEU A 1 111 ? 17.047 15.273 8.062 1 92.31 111 LEU A CA 1
ATOM 923 C C . LEU A 1 111 ? 17.312 14.484 9.344 1 92.31 111 LEU A C 1
ATOM 925 O O . LEU A 1 111 ? 16.516 13.609 9.703 1 92.31 111 LEU A O 1
ATOM 929 N N .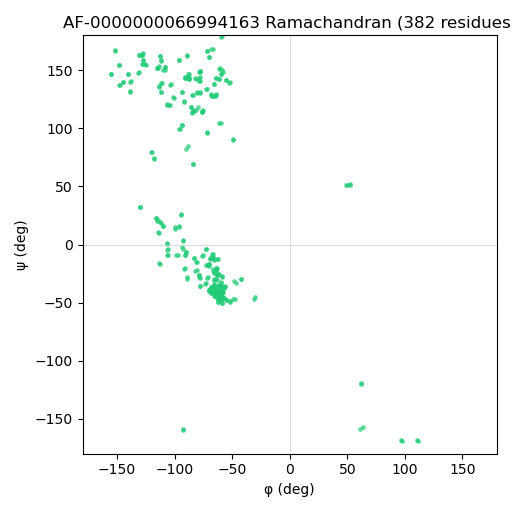 GLY A 1 112 ? 18.406 14.852 9.992 1 93.44 112 GLY A N 1
ATOM 930 C CA . GLY A 1 112 ? 18.719 14.227 11.266 1 93.44 112 GLY A CA 1
ATOM 931 C C . GLY A 1 112 ? 19.719 13.094 11.141 1 93.44 112 GLY A C 1
ATOM 932 O O . GLY A 1 112 ? 20.406 12.969 10.125 1 93.44 112 GLY A O 1
ATOM 933 N N . SER A 1 113 ? 19.844 12.352 12.258 1 94.94 113 SER A N 1
ATOM 934 C CA . SER A 1 113 ? 20.766 11.227 12.297 1 94.94 113 SER A CA 1
ATOM 935 C C . SER A 1 113 ? 20.281 10.07 11.43 1 94.94 113 SER A C 1
ATOM 937 O O . SER A 1 113 ? 19.109 10.016 11.07 1 94.94 113 SER A O 1
ATOM 939 N N . GLU A 1 114 ? 21.25 9.18 11.102 1 94.44 114 GLU A N 1
ATOM 940 C CA . GLU A 1 114 ? 20.859 7.973 10.375 1 94.44 114 GLU A CA 1
ATOM 941 C C . GLU A 1 114 ? 19.797 7.184 11.133 1 94.44 114 GLU A C 1
ATOM 943 O O . GLU A 1 114 ? 18.891 6.617 10.523 1 94.44 114 GLU A O 1
ATOM 948 N N . GLU A 1 115 ? 19.922 7.176 12.438 1 93.56 115 GLU A N 1
ATOM 949 C CA . GLU A 1 115 ? 18.938 6.496 13.266 1 93.56 115 GLU A CA 1
ATOM 950 C C . GLU A 1 115 ? 17.547 7.117 13.102 1 93.56 115 GLU A C 1
ATOM 952 O O . GLU A 1 115 ? 16.547 6.402 13.016 1 93.56 115 GLU A O 1
ATOM 957 N N . ALA A 1 116 ? 17.484 8.414 13.055 1 93.06 116 ALA A N 1
ATOM 958 C CA . ALA A 1 116 ? 16.219 9.117 12.883 1 93.06 116 ALA A CA 1
ATOM 959 C C . ALA A 1 116 ? 15.617 8.836 11.508 1 93.06 116 ALA A C 1
ATOM 961 O O . ALA A 1 116 ? 14.406 8.633 11.375 1 93.06 116 ALA A O 1
ATOM 962 N N . ILE A 1 117 ? 16.484 8.82 10.5 1 94.88 117 ILE A N 1
ATOM 963 C CA . ILE A 1 117 ? 16.047 8.531 9.141 1 94.88 117 ILE A CA 1
ATOM 964 C C . ILE A 1 117 ? 15.453 7.125 9.07 1 94.88 117 ILE A C 1
ATOM 966 O O . ILE A 1 117 ? 14.367 6.926 8.523 1 94.88 117 ILE A O 1
ATOM 970 N N . MET A 1 118 ? 16.141 6.168 9.742 1 95 118 MET A N 1
ATOM 971 C CA . MET A 1 118 ? 15.68 4.781 9.688 1 95 118 MET A CA 1
ATOM 972 C C . MET A 1 118 ? 14.398 4.605 10.492 1 95 118 MET A C 1
ATOM 974 O O . MET A 1 118 ? 13.555 3.77 10.156 1 95 118 MET A O 1
ATOM 978 N N . MET A 1 119 ? 14.234 5.402 11.477 1 94.31 119 MET A N 1
ATOM 979 C CA . MET A 1 119 ? 12.977 5.371 12.219 1 94.31 119 MET A CA 1
ATOM 980 C C . MET A 1 119 ? 11.805 5.766 11.32 1 94.31 119 MET A C 1
ATOM 982 O O . MET A 1 119 ? 10.734 5.168 11.391 1 94.31 119 MET A O 1
ATOM 986 N N . ARG A 1 120 ? 12.047 6.781 10.453 1 94.94 120 ARG A N 1
ATOM 987 C CA . ARG A 1 120 ? 11.016 7.195 9.508 1 94.94 120 ARG A CA 1
ATOM 988 C C . ARG A 1 120 ? 10.766 6.113 8.461 1 94.94 120 ARG A C 1
ATOM 990 O O . ARG A 1 120 ? 9.617 5.82 8.133 1 94.94 120 ARG A O 1
ATOM 997 N N . VAL A 1 121 ? 11.82 5.523 7.996 1 96.69 121 VAL A N 1
ATOM 998 C CA . VAL A 1 121 ? 11.719 4.453 7.004 1 96.69 121 VAL A CA 1
ATOM 999 C C . VAL A 1 121 ? 10.93 3.283 7.586 1 96.69 121 VAL A C 1
ATOM 1001 O O . VAL A 1 121 ? 9.992 2.789 6.961 1 96.69 121 VAL A O 1
ATOM 1004 N N . ASP A 1 122 ? 11.258 2.943 8.828 1 96.88 122 ASP A N 1
ATOM 1005 C CA . ASP A 1 122 ? 10.578 1.839 9.492 1 96.88 122 ASP A CA 1
ATOM 1006 C C . ASP A 1 122 ? 9.109 2.172 9.742 1 96.88 122 ASP A C 1
ATOM 1008 O O . ASP A 1 122 ? 8.242 1.296 9.656 1 96.88 122 ASP A O 1
ATOM 1012 N N . GLY A 1 123 ? 8.875 3.424 10.125 1 96.44 123 GLY A N 1
ATOM 1013 C CA . GLY A 1 123 ? 7.5 3.863 10.273 1 96.44 123 GLY A CA 1
ATOM 1014 C C . GLY A 1 123 ? 6.688 3.721 9 1 96.44 123 GLY A C 1
ATOM 1015 O O . GLY A 1 123 ? 5.516 3.332 9.047 1 96.44 123 GLY A O 1
ATOM 1016 N N . CYS A 1 124 ? 7.332 3.996 7.871 1 97.5 124 CYS A N 1
ATOM 1017 C CA . CYS A 1 124 ? 6.664 3.893 6.578 1 97.5 124 CYS A CA 1
ATOM 1018 C C . CYS A 1 124 ? 6.383 2.436 6.227 1 97.5 124 CYS A C 1
ATOM 1020 O O . CYS A 1 124 ? 5.316 2.115 5.695 1 97.5 124 CYS A O 1
ATOM 1022 N N . VAL A 1 125 ? 7.324 1.527 6.527 1 98.12 125 VAL A N 1
ATOM 1023 C CA . VAL A 1 125 ? 7.113 0.103 6.289 1 98.12 125 VAL A CA 1
ATOM 1024 C C . VAL A 1 125 ? 5.926 -0.39 7.113 1 98.12 125 VAL A C 1
ATOM 1026 O O . VAL A 1 125 ? 5.051 -1.085 6.598 1 98.12 125 VAL A O 1
ATOM 1029 N N . GLN A 1 126 ? 5.902 0.022 8.359 1 97.81 126 GLN 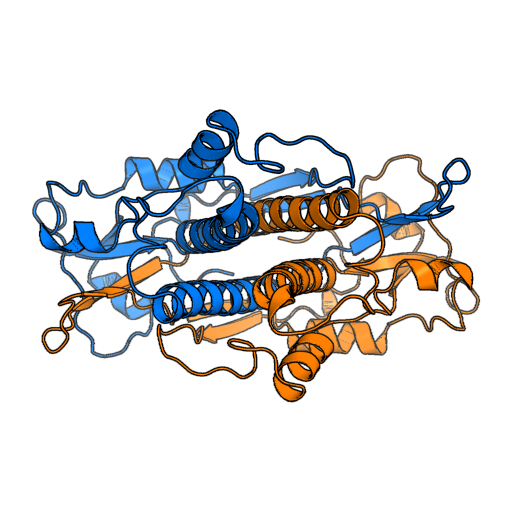A N 1
ATOM 1030 C CA . GLN A 1 126 ? 4.816 -0.354 9.258 1 97.81 126 GLN A CA 1
ATOM 1031 C C . GLN A 1 126 ? 3.473 0.157 8.742 1 97.81 126 GLN A C 1
ATOM 1033 O O . GLN A 1 126 ? 2.496 -0.593 8.688 1 97.81 126 GLN A O 1
ATOM 1038 N N . ARG A 1 127 ? 3.449 1.354 8.375 1 97.25 127 ARG A N 1
ATOM 1039 C CA . ARG A 1 127 ? 2.215 1.966 7.895 1 97.25 127 ARG A CA 1
ATOM 1040 C C . ARG A 1 127 ? 1.707 1.265 6.637 1 97.25 127 ARG A C 1
ATOM 1042 O O . ARG A 1 127 ? 0.538 0.88 6.566 1 97.25 127 ARG A O 1
ATOM 1049 N N . LEU A 1 128 ? 2.598 1.076 5.664 1 98.56 128 LEU A N 1
ATOM 1050 C CA . LEU A 1 128 ? 2.189 0.478 4.398 1 98.56 128 LEU A CA 1
ATOM 1051 C C . LEU A 1 128 ? 1.757 -0.971 4.594 1 98.56 128 LEU A C 1
ATOM 1053 O O . LEU A 1 128 ? 0.848 -1.45 3.912 1 98.56 128 LEU A O 1
ATOM 1057 N N . ARG A 1 129 ? 2.404 -1.696 5.527 1 98.75 129 ARG A N 1
ATOM 1058 C CA . ARG A 1 129 ? 1.951 -3.045 5.852 1 98.75 129 ARG A CA 1
ATOM 1059 C C . ARG A 1 129 ? 0.501 -3.037 6.324 1 98.75 129 ARG A C 1
ATOM 1061 O O . ARG A 1 129 ? -0.313 -3.836 5.855 1 98.75 129 ARG A O 1
ATOM 1068 N N . GLU A 1 130 ? 0.183 -2.127 7.207 1 97.75 130 GLU A N 1
ATOM 1069 C CA . GLU A 1 130 ? -1.172 -2.043 7.746 1 97.75 130 GLU A CA 1
ATOM 1070 C C . GLU A 1 130 ? -2.176 -1.669 6.66 1 97.75 130 GLU A C 1
ATOM 1072 O O . GLU A 1 130 ? -3.271 -2.229 6.602 1 97.75 130 GLU A O 1
ATOM 1077 N N . VAL A 1 131 ? -1.754 -0.76 5.809 1 97.69 131 VAL A N 1
ATOM 1078 C CA . VAL A 1 131 ? -2.637 -0.312 4.738 1 97.69 131 VAL A CA 1
ATOM 1079 C C . VAL A 1 131 ? -2.91 -1.466 3.777 1 97.69 131 VAL A C 1
ATOM 1081 O O . VAL A 1 131 ? -4.047 -1.672 3.352 1 97.69 131 VAL A O 1
ATOM 1084 N N . LEU A 1 132 ? -1.868 -2.227 3.404 1 98.12 132 LEU A N 1
ATOM 1085 C CA . LEU A 1 132 ? -2.008 -3.338 2.467 1 98.12 132 LEU A CA 1
ATOM 1086 C C . LEU A 1 132 ? -2.859 -4.449 3.068 1 98.12 132 LEU A C 1
ATOM 1088 O O . LEU A 1 132 ? -3.707 -5.027 2.381 1 98.12 132 LEU A O 1
ATOM 1092 N N . MET A 1 133 ? -2.68 -4.734 4.348 1 97.56 133 MET A N 1
ATOM 1093 C CA . MET A 1 133 ? -3.504 -5.73 5.027 1 97.56 133 MET A CA 1
ATOM 1094 C C . MET A 1 133 ? -4.949 -5.254 5.141 1 97.56 133 MET A C 1
ATOM 1096 O O . MET A 1 133 ? -5.879 -6.031 4.918 1 97.56 133 MET A O 1
ATOM 1100 N N . CYS A 1 134 ? -5.113 -3.982 5.453 1 96.69 134 CYS A N 1
ATOM 1101 C CA . CYS A 1 134 ? -6.441 -3.402 5.605 1 96.69 134 CYS A CA 1
ATOM 1102 C C . CYS A 1 134 ? -7.211 -3.447 4.293 1 96.69 134 CYS A C 1
ATOM 1104 O O . CYS A 1 134 ? -8.414 -3.709 4.281 1 96.69 134 CYS A O 1
ATOM 1106 N N . SER A 1 135 ? -6.555 -3.117 3.16 1 94.38 135 SER A N 1
ATOM 1107 C CA . SER A 1 135 ? -7.219 -3.156 1.861 1 94.38 135 SER A CA 1
ATOM 1108 C C . SER A 1 135 ? -7.59 -4.586 1.475 1 94.38 135 SER A C 1
ATOM 1110 O O . SER A 1 135 ? -8.625 -4.812 0.842 1 94.38 135 SER A O 1
ATOM 1112 N N . GLY A 1 136 ? -6.707 -5.555 1.854 1 94.5 136 GLY A N 1
ATOM 1113 C CA . GLY A 1 136 ? -6.984 -6.961 1.611 1 94.5 136 GLY A CA 1
ATOM 1114 C C . GLY A 1 136 ? -7.336 -7.262 0.166 1 94.5 136 GLY A C 1
ATOM 1115 O O . GLY A 1 136 ? -8.352 -7.91 -0.109 1 94.5 136 GLY A O 1
ATOM 1116 N N . ASP A 1 137 ? -6.512 -6.824 -0.789 1 94.94 137 ASP A N 1
ATOM 1117 C CA . ASP A 1 137 ? -6.762 -6.996 -2.217 1 94.94 137 ASP A CA 1
ATOM 1118 C C . ASP A 1 137 ? -6.867 -8.477 -2.584 1 94.94 137 ASP A C 1
ATOM 1120 O O . ASP A 1 137 ? -5.852 -9.141 -2.797 1 94.94 137 ASP A O 1
ATOM 1124 N N . ALA A 1 138 ? -8.047 -8.938 -2.803 1 94.06 138 ALA A N 1
ATOM 1125 C CA . ALA A 1 138 ? -8.273 -10.359 -3.062 1 94.06 138 ALA A CA 1
ATOM 1126 C C . ALA A 1 138 ? -8.344 -10.633 -4.562 1 94.06 138 ALA A C 1
ATOM 1128 O O . ALA A 1 138 ? -8.828 -11.688 -4.98 1 94.06 138 ALA A O 1
ATOM 1129 N N . THR A 1 139 ? -7.898 -9.703 -5.379 1 94.5 139 THR A N 1
ATOM 1130 C CA . THR A 1 139 ? -7.855 -9.906 -6.824 1 94.5 139 THR A CA 1
ATOM 1131 C C . THR A 1 139 ? -6.824 -10.969 -7.191 1 94.5 139 THR A C 1
ATOM 1133 O O . THR A 1 139 ? -5.668 -10.891 -6.762 1 94.5 139 THR A O 1
ATOM 1136 N N . PRO A 1 140 ? -7.219 -11.953 -7.957 1 93.94 140 PRO A N 1
ATOM 1137 C CA . PRO A 1 140 ? -6.223 -12.93 -8.406 1 93.94 140 PRO A CA 1
ATOM 1138 C C . PRO A 1 140 ? -5.371 -12.414 -9.562 1 93.94 140 PRO A C 1
ATOM 1140 O O . PRO A 1 140 ? -5.863 -11.672 -10.414 1 93.94 140 PRO A O 1
ATOM 1143 N N . TYR A 1 141 ? -4.152 -12.781 -9.531 1 93.56 141 TYR A N 1
ATOM 1144 C CA . TYR A 1 141 ? -3.367 -12.672 -10.75 1 93.56 141 TYR A CA 1
ATOM 1145 C C . TYR A 1 141 ? -2.979 -14.055 -11.273 1 93.56 141 TYR A C 1
ATOM 1147 O O . TYR A 1 141 ? -2.646 -14.945 -10.492 1 93.56 141 TYR A O 1
ATOM 1155 N N . LEU A 1 142 ? -3.121 -14.219 -12.547 1 92.88 142 LEU A N 1
ATOM 1156 C CA . LEU A 1 142 ? -2.93 -15.508 -13.203 1 92.88 142 LEU A CA 1
ATOM 1157 C C . LEU A 1 142 ? -1.474 -15.695 -13.617 1 92.88 142 LEU A C 1
ATOM 1159 O O . LEU A 1 142 ? -0.698 -14.742 -13.633 1 92.88 142 LEU A O 1
ATOM 1163 N N . ILE A 1 143 ? -1.129 -16.938 -13.875 1 91.12 143 ILE A N 1
ATOM 1164 C CA . ILE A 1 143 ? 0.196 -17.281 -14.375 1 91.12 143 ILE A CA 1
ATOM 1165 C C . ILE A 1 143 ? 0.112 -17.656 -15.859 1 91.12 143 ILE A C 1
ATOM 1167 O O . ILE A 1 143 ? -0.548 -18.625 -16.219 1 91.12 143 ILE A O 1
ATOM 1171 N N . MET A 1 144 ? 0.812 -16.938 -16.641 1 90.25 144 MET A N 1
ATOM 1172 C CA . MET A 1 144 ? 0.78 -17.141 -18.094 1 90.25 144 MET A CA 1
ATOM 1173 C C . MET A 1 144 ? 1.807 -18.188 -18.516 1 90.25 144 MET A C 1
ATOM 1175 O O . MET A 1 144 ? 2.875 -18.297 -17.922 1 90.25 144 MET A O 1
ATOM 1179 N N . VAL A 1 145 ? 1.405 -18.875 -19.531 1 88.25 145 VAL A N 1
ATOM 1180 C CA . VAL A 1 145 ? 2.359 -19.75 -20.219 1 88.25 145 VAL A CA 1
ATOM 1181 C C . VAL A 1 145 ? 3.121 -18.953 -21.266 1 88.25 145 VAL A C 1
ATOM 1183 O O . VAL A 1 145 ? 2.516 -18.344 -22.156 1 88.25 145 VAL A O 1
ATOM 1186 N N . THR A 1 146 ? 4.426 -18.875 -21.109 1 84.38 146 THR A N 1
ATOM 1187 C CA . THR A 1 146 ? 5.277 -18.156 -22.047 1 84.38 146 THR A CA 1
ATOM 1188 C C . THR A 1 146 ? 6.312 -19.078 -22.656 1 84.38 146 THR A C 1
ATOM 1190 O O . THR A 1 146 ? 7.504 -19 -22.344 1 84.38 146 THR A O 1
ATOM 1193 N N . PRO A 1 147 ? 5.984 -19.844 -23.609 1 80.75 147 PRO A N 1
ATOM 1194 C CA . PRO A 1 147 ? 6.863 -20.875 -24.141 1 80.75 147 PRO A CA 1
ATOM 1195 C C . PRO A 1 147 ? 8.102 -20.312 -24.844 1 80.75 147 PRO A C 1
ATOM 1197 O O . PRO A 1 147 ? 9.125 -21 -24.938 1 80.75 147 PRO A O 1
ATOM 1200 N N . HIS A 1 148 ? 8.031 -19.188 -25.219 1 82.38 148 HIS A N 1
ATOM 1201 C CA . HIS A 1 148 ? 9.133 -18.609 -26 1 82.38 148 HIS A CA 1
ATOM 1202 C C . HIS A 1 148 ? 10.148 -17.922 -25.094 1 82.38 148 HIS A C 1
ATOM 1204 O O . HIS A 1 148 ? 11.219 -17.516 -25.547 1 82.38 148 HIS A O 1
ATOM 1210 N N . LYS A 1 149 ? 9.812 -17.797 -23.891 1 75.94 149 LYS A N 1
ATOM 1211 C CA . LYS A 1 149 ? 10.719 -17.141 -22.938 1 75.94 149 LYS A CA 1
ATOM 1212 C C . LYS A 1 149 ? 11.539 -18.172 -22.172 1 75.94 149 LYS A C 1
ATOM 1214 O O . LYS A 1 149 ? 11.195 -19.359 -22.156 1 75.94 149 LYS A O 1
ATOM 1219 N N . LYS A 1 150 ? 12.68 -17.672 -21.641 1 75.19 150 LYS A N 1
ATOM 1220 C CA . LYS A 1 150 ? 13.539 -18.547 -20.844 1 75.19 150 LYS A CA 1
ATOM 1221 C C . LYS A 1 150 ? 12.75 -19.203 -19.703 1 75.19 150 LYS A C 1
ATOM 1223 O O . LYS A 1 150 ? 12.82 -20.406 -19.531 1 75.19 150 LYS A O 1
ATOM 1228 N N . LEU A 1 151 ? 12.039 -18.219 -19.078 1 72.38 151 LEU A N 1
ATOM 1229 C CA . LEU A 1 151 ? 11.117 -18.75 -18.078 1 72.38 151 LEU A CA 1
ATOM 1230 C C . LEU A 1 151 ? 9.797 -19.156 -18.734 1 72.38 151 LEU A C 1
ATOM 1232 O O . LEU A 1 151 ? 9.148 -18.328 -19.391 1 72.38 151 LEU A O 1
ATOM 1236 N N . LYS A 1 152 ? 9.398 -20.281 -18.812 1 79.69 152 LYS A N 1
ATOM 1237 C CA . LYS A 1 152 ? 8.25 -20.844 -19.531 1 79.69 152 LYS A CA 1
ATOM 1238 C C . LYS A 1 152 ? 6.941 -20.359 -18.906 1 79.69 152 LYS A C 1
ATOM 1240 O O . LYS A 1 152 ? 5.863 -20.578 -19.469 1 79.69 152 LYS A O 1
ATOM 1245 N N . GLU A 1 153 ? 7.016 -19.688 -17.766 1 83.81 153 GLU A N 1
ATOM 1246 C CA . GLU A 1 153 ? 5.848 -19.141 -17.094 1 83.81 153 GLU A CA 1
ATOM 1247 C C . GLU A 1 153 ? 6.16 -17.766 -16.5 1 83.81 153 GLU A C 1
ATOM 1249 O O . GLU A 1 153 ? 7.305 -17.484 -16.141 1 83.81 153 GLU A O 1
ATOM 1254 N N . ALA A 1 154 ? 5.16 -16.922 -16.5 1 86.19 154 ALA A N 1
ATOM 1255 C CA . ALA A 1 154 ? 5.324 -15.578 -15.93 1 86.19 154 ALA A CA 1
ATOM 1256 C C . ALA A 1 154 ? 4.016 -15.086 -15.312 1 86.19 154 ALA A C 1
ATOM 1258 O O . ALA A 1 154 ? 2.939 -15.297 -15.875 1 86.19 154 ALA A O 1
ATOM 1259 N N . PRO A 1 155 ? 4.152 -14.5 -14.172 1 89.69 155 PRO A N 1
ATOM 1260 C CA . PRO A 1 155 ? 2.939 -13.891 -13.617 1 89.69 155 PRO A CA 1
ATOM 1261 C C . PRO A 1 155 ? 2.398 -12.75 -14.484 1 89.69 155 PRO A C 1
ATOM 1263 O O . PRO A 1 155 ? 3.176 -12.016 -15.094 1 89.69 155 PRO A O 1
ATOM 1266 N N . ASP A 1 156 ? 1.125 -12.656 -14.555 1 89.5 156 ASP A N 1
ATOM 1267 C CA . ASP A 1 156 ? 0.465 -11.516 -15.18 1 89.5 156 ASP A CA 1
ATOM 1268 C C . ASP A 1 156 ? 0.059 -10.477 -14.133 1 89.5 156 ASP A C 1
ATOM 1270 O O . ASP A 1 156 ? -1.052 -10.531 -13.602 1 89.5 156 ASP A O 1
ATOM 1274 N N . PHE A 1 157 ? 0.833 -9.445 -13.984 1 90.38 157 PHE A N 1
ATOM 1275 C CA . PHE A 1 157 ? 0.626 -8.477 -12.914 1 90.38 157 PHE A CA 1
ATOM 1276 C C . PHE A 1 157 ? -0.296 -7.355 -13.367 1 90.38 157 PHE A C 1
ATOM 1278 O O . PHE A 1 157 ? -0.66 -6.48 -12.578 1 90.38 157 PHE A O 1
ATOM 1285 N N . ASN A 1 158 ? -0.632 -7.359 -14.641 1 91.5 158 ASN A N 1
ATOM 1286 C CA . ASN A 1 158 ? -1.555 -6.344 -15.133 1 91.5 158 ASN A CA 1
ATOM 1287 C C . ASN A 1 158 ? -3.008 -6.738 -14.891 1 91.5 158 ASN A C 1
ATOM 1289 O O . ASN A 1 158 ? -3.77 -6.93 -15.844 1 91.5 158 ASN A O 1
ATOM 1293 N N . THR A 1 159 ? -3.377 -6.742 -13.664 1 92.38 159 THR A N 1
ATOM 1294 C CA . THR A 1 159 ? -4.684 -7.215 -13.227 1 92.38 159 THR A CA 1
ATOM 1295 C C . THR A 1 159 ? -5.707 -6.082 -13.266 1 92.38 159 THR A C 1
ATOM 1297 O O . THR A 1 159 ? -5.383 -4.93 -12.969 1 92.38 159 THR A O 1
ATOM 1300 N N . LEU A 1 160 ? -6.91 -6.461 -13.648 1 92.88 160 LEU A N 1
ATOM 1301 C CA . LEU A 1 160 ? -8.039 -5.539 -13.633 1 92.88 160 LEU A CA 1
ATOM 1302 C C . LEU A 1 160 ? -8.578 -5.355 -12.211 1 92.88 160 LEU A C 1
ATOM 1304 O O . LEU A 1 160 ? -8.789 -6.336 -11.5 1 92.88 160 LEU A O 1
ATOM 1308 N N . HIS A 1 161 ? -8.75 -4.102 -11.828 1 94.25 161 HIS A N 1
ATOM 1309 C CA . HIS A 1 161 ? -9.25 -3.76 -10.508 1 94.25 161 HIS A CA 1
ATOM 1310 C C . HIS A 1 161 ? -10.391 -2.744 -10.594 1 94.25 161 HIS A C 1
ATOM 1312 O O . HIS A 1 161 ? -10.477 -1.985 -11.562 1 94.25 161 HIS A O 1
ATOM 1318 N N . TYR A 1 162 ? -11.305 -2.834 -9.672 1 93.5 162 TYR A N 1
ATOM 1319 C CA . TYR A 1 162 ? -12.281 -1.782 -9.438 1 93.5 162 TYR A CA 1
ATOM 1320 C C . TYR A 1 162 ? -11.812 -0.828 -8.352 1 93.5 162 TYR A C 1
ATOM 1322 O O . TYR A 1 162 ? -11.867 -1.154 -7.16 1 93.5 162 TYR A O 1
ATOM 1330 N N . CYS A 1 163 ? -11.328 0.359 -8.805 1 95.25 163 CYS A N 1
ATOM 1331 C CA . CYS A 1 163 ? -10.562 1.249 -7.941 1 95.25 163 CYS A CA 1
ATOM 1332 C C . CYS A 1 163 ? -11.375 2.486 -7.574 1 95.25 163 CYS A C 1
ATOM 1334 O O . CYS A 1 163 ? -12.281 2.877 -8.312 1 95.25 163 CYS A O 1
ATOM 1336 N N . ARG A 1 164 ? -11.055 3.053 -6.402 1 94.06 164 ARG A N 1
ATOM 1337 C CA . ARG A 1 164 ? -11.43 4.449 -6.195 1 94.06 164 ARG A CA 1
ATOM 1338 C C . ARG A 1 164 ? -10.664 5.367 -7.137 1 94.06 164 ARG A C 1
ATOM 1340 O O . ARG A 1 164 ? -9.469 5.168 -7.375 1 94.06 164 ARG A O 1
ATOM 1347 N N . ASN A 1 165 ? -11.398 6.32 -7.668 1 95.94 165 ASN A N 1
ATOM 1348 C CA . ASN A 1 165 ? -10.773 7.25 -8.602 1 95.94 165 ASN A CA 1
ATOM 1349 C C . ASN A 1 165 ? -9.836 8.219 -7.891 1 95.94 165 ASN A C 1
ATOM 1351 O O . ASN A 1 165 ? -10.266 9.258 -7.398 1 95.94 165 ASN A O 1
ATOM 1355 N N . PHE A 1 166 ? -8.617 7.934 -7.859 1 96.62 166 PHE A N 1
ATOM 1356 C CA . PHE A 1 166 ? -7.609 8.711 -7.148 1 96.62 166 PHE A CA 1
ATOM 1357 C C . PHE A 1 166 ? -7.586 10.148 -7.645 1 96.62 166 PHE A C 1
ATOM 1359 O O . PHE A 1 166 ? -7.441 11.086 -6.852 1 96.62 166 PHE A O 1
ATOM 1366 N N . ASP A 1 167 ? -7.691 10.344 -8.953 1 96.38 167 ASP A N 1
ATOM 1367 C CA . ASP A 1 167 ? -7.633 11.68 -9.531 1 96.38 167 ASP A CA 1
ATOM 1368 C C . ASP A 1 167 ? -8.719 12.578 -8.938 1 96.38 167 ASP A C 1
ATOM 1370 O O . ASP A 1 167 ? -8.492 13.781 -8.742 1 96.38 167 ASP A O 1
ATOM 1374 N N . ARG A 1 168 ? -9.812 12.023 -8.688 1 95.38 168 ARG A N 1
ATOM 1375 C CA . ARG A 1 168 ? -10.898 12.797 -8.102 1 95.38 168 ARG A CA 1
ATOM 1376 C C . ARG A 1 168 ? -10.594 13.172 -6.652 1 95.38 168 ARG A C 1
ATOM 1378 O O . ARG A 1 168 ? -10.922 14.273 -6.211 1 95.38 168 ARG A O 1
ATOM 1385 N N . ILE A 1 169 ? -9.992 12.242 -5.922 1 94.81 169 ILE A N 1
ATOM 1386 C CA . ILE A 1 169 ? -9.602 12.523 -4.543 1 94.81 169 ILE A CA 1
ATOM 1387 C C . ILE A 1 169 ? -8.555 13.633 -4.516 1 94.81 169 ILE A C 1
ATOM 1389 O O . ILE A 1 169 ? -8.664 14.57 -3.725 1 94.81 169 ILE A O 1
ATOM 1393 N N . LEU A 1 170 ? -7.594 13.539 -5.387 1 96.38 170 LEU A N 1
ATOM 1394 C CA . LEU A 1 170 ? -6.539 14.539 -5.492 1 96.38 170 LEU A CA 1
ATOM 1395 C C . LEU A 1 170 ? -7.121 15.906 -5.844 1 96.38 170 LEU A C 1
ATOM 1397 O O . LEU A 1 170 ? -6.793 16.906 -5.199 1 96.38 170 LEU A O 1
ATOM 1401 N N . ALA A 1 171 ? -8 15.922 -6.797 1 95.19 171 ALA A N 1
ATOM 1402 C CA . ALA A 1 171 ? -8.625 17.172 -7.215 1 95.19 171 ALA A CA 1
ATOM 1403 C C . ALA A 1 171 ? -9.438 17.797 -6.078 1 95.19 171 ALA A C 1
ATOM 1405 O O . ALA A 1 171 ? -9.383 19 -5.852 1 95.19 171 ALA A O 1
ATOM 1406 N N . TRP A 1 172 ? -10.203 17.016 -5.461 1 95.44 172 TRP A N 1
ATOM 1407 C CA . TRP A 1 172 ? -11 17.484 -4.336 1 95.44 172 TRP A CA 1
ATOM 1408 C C . TRP A 1 172 ? -10.102 18.094 -3.258 1 95.44 172 TRP A C 1
ATOM 1410 O O . TRP A 1 172 ? -10.422 19.156 -2.705 1 95.44 172 TRP A O 1
ATOM 1420 N N . THR A 1 173 ? -9.016 17.422 -2.918 1 94.62 173 THR A N 1
ATOM 1421 C CA . THR A 1 173 ? -8.125 17.891 -1.857 1 94.62 173 THR A CA 1
ATOM 1422 C C . THR A 1 173 ? -7.457 19.203 -2.244 1 94.62 173 THR A C 1
ATOM 1424 O O . THR A 1 173 ? -7.238 20.062 -1.396 1 94.62 173 THR A O 1
ATOM 1427 N N . LYS A 1 174 ? -7.105 19.328 -3.475 1 92.81 174 LYS A N 1
ATOM 1428 C CA . LYS A 1 174 ? -6.523 20.578 -3.959 1 92.81 174 LYS A CA 1
ATOM 1429 C C . LYS A 1 174 ? -7.52 21.719 -3.838 1 92.81 174 LYS A C 1
ATOM 1431 O O . LYS A 1 174 ? -7.156 22.828 -3.412 1 92.81 174 LYS A O 1
ATOM 1436 N N . ARG A 1 175 ? -8.742 21.469 -4.133 1 92.75 175 ARG A N 1
ATOM 1437 C CA . ARG A 1 175 ? -9.781 22.484 -4.109 1 92.75 175 ARG A CA 1
ATOM 1438 C C . ARG A 1 175 ? -10.148 22.875 -2.678 1 92.75 175 ARG A C 1
ATOM 1440 O O . ARG A 1 175 ? -10.461 24.031 -2.396 1 92.75 175 ARG A O 1
ATOM 1447 N N . ASN A 1 176 ? -10.07 21.938 -1.805 1 91.44 176 ASN A N 1
ATOM 1448 C CA . ASN A 1 176 ? -10.57 22.156 -0.451 1 91.44 176 ASN A CA 1
ATOM 1449 C C . ASN A 1 176 ? -9.422 22.312 0.546 1 91.44 176 ASN A C 1
ATOM 1451 O O . ASN A 1 176 ? -9.648 22.375 1.755 1 91.44 176 ASN A O 1
ATOM 1455 N N . GLY A 1 177 ? -8.188 22.234 0.046 1 90.94 177 GLY A N 1
ATOM 1456 C CA . GLY A 1 177 ? -7.039 22.422 0.913 1 90.94 177 GLY A CA 1
ATOM 1457 C C . GLY A 1 177 ? -6.992 23.797 1.549 1 90.94 177 GLY A C 1
ATOM 1458 O O . GLY A 1 177 ? -7.363 24.781 0.919 1 90.94 177 GLY A O 1
ATOM 1459 N N . VAL A 1 178 ? -6.543 23.781 2.822 1 88.81 178 VAL A N 1
ATOM 1460 C CA . VAL A 1 178 ? -6.367 25.031 3.553 1 88.81 178 VAL A CA 1
ATOM 1461 C C . VAL A 1 178 ? -5 25.625 3.229 1 88.81 178 VAL A C 1
ATOM 1463 O O . VAL A 1 178 ? -3.982 24.938 3.287 1 88.81 178 VAL A O 1
ATOM 1466 N N . ASP A 1 179 ? -4.992 26.812 2.877 1 78.31 179 ASP A N 1
ATOM 1467 C CA . ASP A 1 179 ? -3.736 27.484 2.576 1 78.31 179 ASP A CA 1
ATOM 1468 C C . ASP A 1 179 ? -2.895 27.672 3.836 1 78.31 179 ASP A C 1
ATOM 1470 O O . ASP A 1 179 ? -3.424 28.016 4.898 1 78.31 179 ASP A O 1
ATOM 1474 N N . PHE A 1 180 ? -1.643 27.25 3.732 1 65.25 180 PHE A N 1
ATOM 1475 C CA . PHE A 1 180 ? -0.727 27.344 4.863 1 65.25 180 PHE A CA 1
ATOM 1476 C C . PHE A 1 180 ? -0.705 28.75 5.43 1 65.25 180 PHE A C 1
ATOM 1478 O O . PHE A 1 180 ? -0.565 28.938 6.641 1 65.25 180 PHE A O 1
ATOM 1485 N N . ASP A 1 181 ? -0.524 29.734 4.461 1 57.06 181 ASP A N 1
ATOM 1486 C CA . ASP A 1 181 ? -0.527 31.094 4.965 1 57.06 181 ASP A CA 1
ATOM 1487 C C . ASP A 1 181 ? -1.698 31.328 5.918 1 57.06 181 ASP A C 1
ATOM 1489 O O . ASP A 1 181 ? -1.625 32.188 6.805 1 57.06 181 ASP A O 1
ATOM 1493 N N . ALA A 1 182 ? -2.713 30.688 5.648 1 50.34 182 ALA A N 1
ATOM 1494 C CA . ALA A 1 182 ? -3.895 30.812 6.496 1 50.34 182 ALA A CA 1
ATOM 1495 C C . ALA A 1 182 ? -3.742 29.984 7.77 1 50.34 182 ALA A C 1
ATOM 1497 O O . ALA A 1 182 ? -4.559 30.094 8.688 1 50.34 182 ALA A O 1
ATOM 1498 N N . VAL A 1 183 ? -2.979 28.969 7.602 1 54.59 183 VAL A N 1
ATOM 1499 C CA . VAL A 1 183 ? -2.812 28.062 8.734 1 54.59 183 VAL A CA 1
ATOM 1500 C C . VAL A 1 183 ? -1.588 28.469 9.547 1 54.59 183 VAL A C 1
ATOM 1502 O O . VAL A 1 183 ? -0.824 29.344 9.133 1 54.59 183 VAL A O 1
ATOM 1505 N N . LEU A 1 184 ? -0.982 27.375 10.438 1 51.22 184 LEU A N 1
ATOM 1506 C CA . LEU A 1 184 ? -0.026 27.547 11.531 1 51.22 184 LEU A CA 1
ATOM 1507 C C . LEU A 1 184 ? 1.378 27.797 10.984 1 51.22 184 LEU A C 1
ATOM 1509 O O . LEU A 1 184 ? 1.813 27.109 10.055 1 51.22 184 LEU A O 1
ATOM 1513 N N . PRO A 1 185 ? 1.913 28.938 11.211 1 44.53 185 PRO A N 1
ATOM 1514 C CA . PRO A 1 185 ? 3.348 29.141 10.984 1 44.53 185 PRO A CA 1
ATOM 1515 C C . PRO A 1 185 ? 4.16 27.859 11.219 1 44.53 185 PRO A C 1
ATOM 1517 O O . PRO A 1 185 ? 5.16 27.641 10.531 1 44.53 185 PRO A O 1
ATOM 1520 N N . SER A 1 186 ? 3.92 27.188 12.273 1 42.31 186 SER A N 1
ATOM 1521 C CA . SER A 1 186 ? 4.812 26.156 12.805 1 42.31 186 SER A CA 1
ATOM 1522 C C . SER A 1 186 ? 4.648 24.828 12.07 1 42.31 186 SER A C 1
ATOM 1524 O O . SER A 1 186 ? 5.406 23.891 12.297 1 42.31 186 SER A O 1
ATOM 1526 N N . LEU A 1 187 ? 3.584 24.547 11.43 1 45.38 187 LEU A N 1
ATOM 1527 C CA . LEU A 1 187 ? 3.355 23.234 10.82 1 45.38 187 LEU A CA 1
ATOM 1528 C C . LEU A 1 187 ? 4.223 23.047 9.578 1 45.38 187 LEU A C 1
ATOM 1530 O O . LEU A 1 187 ? 4.195 22 8.945 1 45.38 187 LEU A O 1
ATOM 1534 N N . HIS A 1 188 ? 4.707 24.141 9.094 1 43.03 188 HIS A N 1
ATOM 1535 C CA . HIS A 1 188 ? 5.598 23.984 7.945 1 43.03 188 HIS A CA 1
ATOM 1536 C C . HIS A 1 188 ? 6.551 22.812 8.148 1 43.03 188 HIS A C 1
ATOM 1538 O O . HIS A 1 188 ? 7.184 22.344 7.195 1 43.03 188 HIS A O 1
ATOM 1544 N N . ALA A 1 189 ? 6.82 22.609 9.422 1 40.84 189 ALA A N 1
ATOM 1545 C CA . ALA A 1 189 ? 7.828 21.609 9.758 1 40.84 189 ALA A CA 1
ATOM 1546 C C . ALA A 1 189 ? 7.316 20.188 9.477 1 40.84 189 ALA A C 1
ATOM 1548 O O . ALA A 1 189 ? 8.086 19.234 9.492 1 40.84 189 ALA A O 1
ATOM 1549 N N . LEU A 1 190 ? 5.98 20.062 9.344 1 40.59 190 LEU A N 1
ATOM 1550 C CA . LEU A 1 190 ? 5.453 18.719 9.172 1 40.59 190 LEU A CA 1
ATOM 1551 C C . LEU A 1 190 ? 5.34 18.359 7.695 1 40.59 190 LEU A C 1
ATOM 1553 O O . LEU A 1 190 ? 4.945 17.25 7.348 1 40.59 190 LEU A O 1
ATOM 1557 N N . THR A 1 191 ? 5.289 19.375 6.785 1 36.44 191 THR A N 1
ATOM 1558 C CA . THR A 1 191 ? 5.203 19.156 5.348 1 36.44 191 THR A CA 1
ATOM 1559 C C . THR A 1 191 ? 6.582 18.828 4.77 1 36.44 191 THR A C 1
ATOM 1561 O O . THR A 1 191 ? 7.574 19.453 5.137 1 36.44 191 THR A O 1
ATOM 1564 N N . PRO A 1 192 ? 6.777 17.656 4.191 1 34.16 192 PRO A N 1
ATOM 1565 C CA . PRO A 1 192 ? 8.086 17.562 3.537 1 34.16 192 PRO A CA 1
ATOM 1566 C C . PRO A 1 192 ? 8.367 18.766 2.627 1 34.16 192 PRO A C 1
ATOM 1568 O O . PRO A 1 192 ? 7.562 19.078 1.747 1 34.16 192 PRO A O 1
ATOM 1571 N N . GLU A 1 193 ? 8.969 19.828 3.119 1 30.67 193 GLU A N 1
ATOM 1572 C CA . GLU A 1 193 ? 9.383 20.844 2.16 1 30.67 193 GLU A CA 1
ATOM 1573 C C . GLU A 1 193 ? 10.195 20.234 1.022 1 30.67 193 GLU A C 1
ATOM 1575 O O . GLU A 1 193 ? 10.945 19.281 1.231 1 30.67 193 GLU A O 1
ATOM 1580 N N . MET B 1 1 ? -12.742 -2.654 -3.928 1 55.78 1 MET B N 1
ATOM 1581 C CA . MET B 1 1 ? -11.523 -2.551 -4.734 1 55.78 1 MET B CA 1
ATOM 1582 C C . MET B 1 1 ? -11.367 -3.771 -5.637 1 55.78 1 MET B C 1
ATOM 1584 O O . MET B 1 1 ? -10.461 -3.818 -6.469 1 55.78 1 MET B O 1
ATOM 1588 N N . SER B 1 2 ? -12.125 -4.859 -5.465 1 64.31 2 SER B N 1
ATOM 1589 C CA . SER B 1 2 ? -11.578 -6.047 -6.113 1 64.31 2 SER B CA 1
ATOM 1590 C C . SER B 1 2 ? -12.438 -6.48 -7.293 1 64.31 2 SER B C 1
ATOM 1592 O O . SER B 1 2 ? -13.625 -6.152 -7.355 1 64.31 2 SER B O 1
ATOM 1594 N N . SER B 1 3 ? -11.695 -6.883 -8.375 1 74.75 3 SER B N 1
ATOM 1595 C CA . SER B 1 3 ? -12.344 -7.703 -9.391 1 74.75 3 SER B CA 1
ATOM 1596 C C . SER B 1 3 ? -12.867 -9.008 -8.805 1 74.75 3 SER B C 1
ATOM 1598 O O . SER B 1 3 ? -12.781 -9.227 -7.594 1 74.75 3 SER B O 1
ATOM 1600 N N . TRP B 1 4 ? -13.492 -9.789 -9.648 1 84 4 TRP B N 1
ATOM 1601 C CA . TRP B 1 4 ? -13.984 -11.078 -9.172 1 84 4 TRP B CA 1
ATOM 1602 C C . TRP B 1 4 ? -12.875 -11.852 -8.469 1 84 4 TRP B C 1
ATOM 1604 O O . TRP B 1 4 ? -11.719 -11.82 -8.891 1 84 4 TRP B O 1
ATOM 1614 N N . SER B 1 5 ? -13.289 -12.492 -7.367 1 91.19 5 SER B N 1
ATOM 1615 C CA . SER B 1 5 ? -12.367 -13.328 -6.609 1 91.19 5 SER B CA 1
ATOM 1616 C C . SER B 1 5 ? -13.078 -14.547 -6.02 1 91.19 5 SER B C 1
ATOM 1618 O O . SER B 1 5 ? -14.211 -14.438 -5.559 1 91.19 5 SER B O 1
ATOM 1620 N N . PRO B 1 6 ? -12.328 -15.695 -6.09 1 89.94 6 PRO B N 1
ATOM 1621 C CA . PRO B 1 6 ? -12.922 -16.844 -5.406 1 89.94 6 PRO B CA 1
ATOM 1622 C C . PRO B 1 6 ? -13.008 -16.656 -3.893 1 89.94 6 PRO B C 1
ATOM 1624 O O . PRO B 1 6 ? -13.711 -17.406 -3.213 1 89.94 6 PRO B O 1
ATOM 1627 N N . ALA B 1 7 ? -12.352 -15.688 -3.361 1 89.38 7 ALA B N 1
ATOM 1628 C CA . ALA B 1 7 ? -12.297 -15.453 -1.92 1 89.38 7 ALA B CA 1
ATOM 1629 C C . ALA B 1 7 ? -13.375 -14.477 -1.48 1 89.38 7 ALA B C 1
ATOM 1631 O O . ALA B 1 7 ? -13.492 -14.156 -0.295 1 89.38 7 ALA B O 1
ATOM 1632 N N . TRP B 1 8 ? -14.234 -14.023 -2.309 1 86.5 8 TRP B N 1
ATOM 1633 C CA . TRP B 1 8 ? -15.211 -12.977 -2.012 1 86.5 8 TRP B CA 1
ATOM 1634 C C . TRP B 1 8 ? -16.141 -13.406 -0.876 1 86.5 8 TRP B C 1
ATOM 1636 O O . TRP B 1 8 ? -16.5 -12.594 -0.023 1 86.5 8 TRP B O 1
ATOM 1646 N N . GLY B 1 9 ? -16.531 -14.656 -0.969 1 84.38 9 GLY B N 1
ATOM 1647 C CA . GLY B 1 9 ? -17.453 -15.156 0.033 1 84.38 9 GLY B CA 1
ATOM 1648 C C . GLY B 1 9 ? -16.891 -15.141 1.437 1 84.38 9 GLY B C 1
ATOM 1649 O O . GLY B 1 9 ? -17.625 -15.25 2.418 1 84.38 9 GLY B O 1
ATOM 1650 N N . GLU B 1 10 ? -15.602 -14.93 1.504 1 86.19 10 GLU B N 1
ATOM 1651 C CA . GLU B 1 10 ? -14.93 -14.992 2.797 1 86.19 10 GLU B CA 1
ATOM 1652 C C . GLU B 1 10 ? -14.547 -13.594 3.285 1 86.19 10 GLU B C 1
ATOM 1654 O O . GLU B 1 10 ? -14.055 -13.438 4.406 1 86.19 10 GLU B O 1
ATOM 1659 N N . ILE B 1 11 ? -14.789 -12.672 2.48 1 88.88 11 ILE B N 1
ATOM 1660 C CA . ILE B 1 11 ? -14.367 -11.328 2.863 1 88.88 11 ILE B CA 1
ATOM 1661 C C . ILE B 1 11 ? -15.32 -10.773 3.92 1 88.88 11 ILE B C 1
ATOM 1663 O O . ILE B 1 11 ? -16.531 -10.688 3.693 1 88.88 11 ILE B O 1
ATOM 1667 N N . GLU B 1 12 ? -14.781 -10.555 5.062 1 93.81 12 GLU B N 1
ATOM 1668 C CA . GLU B 1 12 ? -15.438 -9.852 6.16 1 93.81 12 GLU B CA 1
ATOM 1669 C C . GLU B 1 12 ? -14.727 -8.539 6.469 1 93.81 12 GLU B C 1
ATOM 1671 O O . GLU B 1 12 ? -13.539 -8.375 6.172 1 93.81 12 GLU B O 1
ATOM 1676 N N . TYR B 1 13 ? -15.531 -7.656 6.961 1 93.94 13 TYR B N 1
ATOM 1677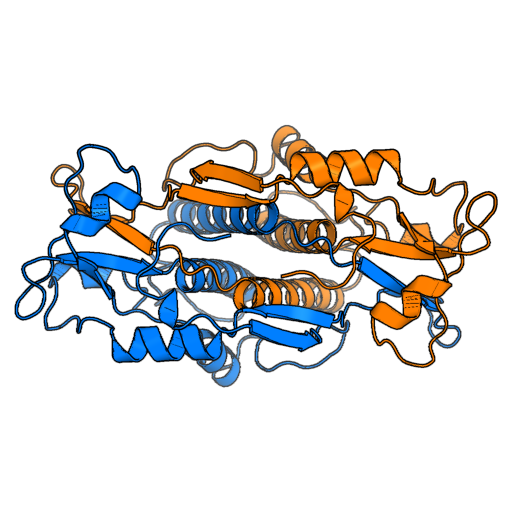 C CA . TYR B 1 13 ? -14.984 -6.352 7.312 1 93.94 13 TYR B CA 1
ATOM 1678 C C . TYR B 1 13 ? -14.906 -6.18 8.828 1 93.94 13 TYR B C 1
ATOM 1680 O O . TYR B 1 13 ? -15.688 -6.793 9.562 1 93.94 13 TYR B O 1
ATOM 1688 N N . LYS B 1 14 ? -13.945 -5.414 9.25 1 95.31 14 LYS B N 1
ATOM 1689 C CA . LYS B 1 14 ? -13.789 -5.109 10.672 1 95.31 14 LYS B CA 1
ATOM 1690 C C . LYS B 1 14 ? -13.195 -3.719 10.875 1 95.31 14 LYS B C 1
ATOM 1692 O O . LYS B 1 14 ? -12.469 -3.217 10.016 1 95.31 14 LYS B O 1
ATOM 1697 N N . TRP B 1 15 ? -13.523 -3.162 12.055 1 94 15 TRP B N 1
ATOM 1698 C CA . TRP B 1 15 ? -12.891 -1.913 12.469 1 94 15 TRP B CA 1
ATOM 1699 C C . TRP B 1 15 ? -11.508 -2.168 13.047 1 94 15 TRP B C 1
ATOM 1701 O O . TRP B 1 15 ? -11.328 -3.084 13.852 1 94 15 TRP B O 1
ATOM 1711 N N . GLU B 1 16 ? -10.562 -1.398 12.539 1 94.31 16 GLU B N 1
ATOM 1712 C CA . GLU B 1 16 ? -9.195 -1.515 13.031 1 94.31 16 GLU B CA 1
ATOM 1713 C C . GLU B 1 16 ? -8.547 -0.143 13.188 1 94.31 16 GLU B C 1
ATOM 1715 O O . GLU B 1 16 ? -8.656 0.708 12.305 1 94.31 16 GLU B O 1
ATOM 1720 N N . THR B 1 17 ? -7.918 0.065 14.375 1 93.31 17 THR B N 1
ATOM 1721 C CA . THR B 1 17 ? -7.07 1.24 14.547 1 93.31 17 THR B CA 1
ATOM 1722 C C . THR B 1 17 ? -5.621 0.919 14.195 1 93.31 17 THR B C 1
ATOM 1724 O O . THR B 1 17 ? -5.043 -0.034 14.727 1 93.31 17 THR B O 1
ATOM 1727 N N . PHE B 1 18 ? -5.129 1.671 13.258 1 94.5 18 PHE B N 1
ATOM 1728 C CA . PHE B 1 18 ? -3.73 1.464 12.898 1 94.5 18 PHE B CA 1
ATOM 1729 C C . PHE B 1 18 ? -2.816 1.721 14.094 1 94.5 18 PHE B C 1
ATOM 1731 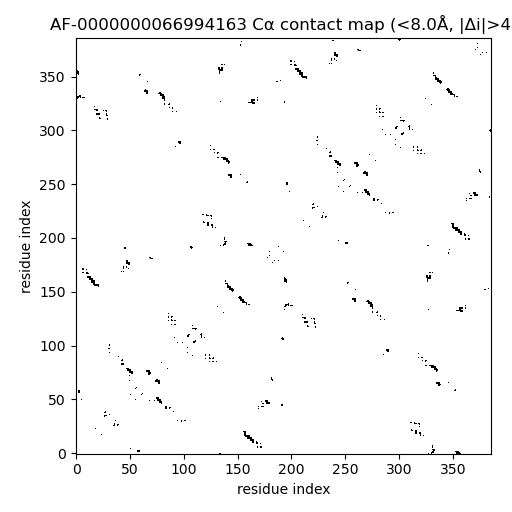O O . PHE B 1 18 ? -3.201 2.414 15.031 1 94.5 18 PHE B O 1
ATOM 1738 N N . GLN B 1 19 ? -1.674 1.053 14.117 1 94.31 19 GLN B N 1
ATOM 1739 C CA . GLN B 1 19 ? -0.653 1.191 15.148 1 94.31 19 GLN B CA 1
ATOM 1740 C C . GLN B 1 19 ? 0.659 1.704 14.562 1 94.31 19 GLN B C 1
ATOM 1742 O O . GLN B 1 19 ? 1.636 0.959 14.469 1 94.31 19 GLN B O 1
ATOM 1747 N N . ASN B 1 20 ? 0.609 2.941 14.25 1 93.31 20 ASN B N 1
ATOM 1748 C CA . ASN B 1 20 ? 1.747 3.494 13.531 1 93.31 20 ASN B CA 1
ATOM 1749 C C . ASN B 1 20 ? 2.256 4.777 14.18 1 93.31 20 ASN B C 1
ATOM 1751 O O . ASN B 1 20 ? 2.742 5.676 13.484 1 93.31 20 ASN B O 1
ATOM 1755 N N . GLY B 1 21 ? 2.143 4.883 15.469 1 86.94 21 GLY B N 1
ATOM 1756 C CA . GLY B 1 21 ? 2.773 6 16.141 1 86.94 21 GLY B CA 1
ATOM 1757 C C . GLY B 1 21 ? 4.273 6.066 15.93 1 86.94 21 GLY B C 1
ATOM 1758 O O . GLY B 1 21 ? 4.914 5.043 15.68 1 86.94 21 GLY B O 1
ATOM 1759 N N . PHE B 1 22 ? 4.883 7.188 15.93 1 77.25 22 PHE B N 1
ATOM 1760 C CA . PHE B 1 22 ? 6.277 7.422 15.57 1 77.25 22 PHE B CA 1
ATOM 1761 C C . PHE B 1 22 ? 7.191 6.445 16.297 1 77.25 22 PHE B C 1
ATOM 1763 O O . PHE B 1 22 ? 8.031 5.793 15.672 1 77.25 22 PHE B O 1
ATOM 1770 N N . SER B 1 23 ? 7.09 6.223 17.516 1 78 23 SER B N 1
ATOM 1771 C CA . SER B 1 23 ? 8 5.332 18.219 1 78 23 SER B CA 1
ATOM 1772 C C . SER B 1 23 ? 7.273 4.098 18.734 1 78 23 SER B C 1
ATOM 1774 O O . SER B 1 23 ? 7.762 3.41 19.641 1 78 23 SER B O 1
ATOM 1776 N N . GLN B 1 24 ? 6.219 3.916 18.094 1 87.56 24 GLN B N 1
ATOM 1777 C CA . GLN B 1 24 ? 5.453 2.754 18.531 1 87.56 24 GLN B CA 1
ATOM 1778 C C . GLN B 1 24 ? 6.133 1.455 18.109 1 87.56 24 GLN B C 1
ATOM 1780 O O . GLN B 1 24 ? 6.531 1.308 16.953 1 87.56 24 GLN B O 1
ATOM 1785 N N . GLU B 1 25 ? 6.238 0.523 19.016 1 89.94 25 GLU B N 1
ATOM 1786 C CA . GLU B 1 25 ? 6.898 -0.748 18.734 1 89.94 25 GLU B CA 1
ATOM 1787 C C . GLU B 1 25 ? 5.984 -1.683 17.953 1 89.94 25 GLU B C 1
ATOM 1789 O O . GLU B 1 25 ? 4.762 -1.624 18.094 1 89.94 25 GLU B O 1
ATOM 1794 N N . SER B 1 26 ? 6.648 -2.48 17.141 1 95.38 26 SER B N 1
ATOM 1795 C CA . SER B 1 26 ? 5.973 -3.496 16.344 1 95.38 26 SER B CA 1
ATOM 1796 C C . SER B 1 26 ? 6.922 -4.637 15.984 1 95.38 26 SER B C 1
ATOM 1798 O O . SER B 1 26 ? 8.109 -4.418 15.758 1 95.38 26 SER B O 1
ATOM 1800 N N . ILE B 1 27 ? 6.387 -5.84 15.906 1 97 27 ILE B N 1
ATOM 1801 C CA . ILE B 1 27 ? 7.207 -6.984 15.523 1 97 27 ILE B CA 1
ATOM 1802 C C . ILE B 1 27 ? 7.523 -6.914 14.031 1 97 27 ILE B C 1
ATOM 1804 O O . ILE B 1 27 ? 8.336 -7.695 13.523 1 97 27 ILE B O 1
ATOM 1808 N N . TYR B 1 28 ? 6.988 -5.965 13.328 1 97.81 28 TYR B N 1
ATOM 1809 C CA . TYR B 1 28 ? 7.133 -5.914 11.875 1 97.81 28 TYR B CA 1
ATOM 1810 C C . TYR B 1 28 ? 8.109 -4.82 11.461 1 97.81 28 TYR B C 1
ATOM 1812 O O . TYR B 1 28 ? 8.43 -4.676 10.281 1 97.81 28 TYR B O 1
ATOM 1820 N N . ARG B 1 29 ? 8.555 -3.961 12.352 1 95.69 29 ARG B N 1
ATOM 1821 C CA . ARG B 1 29 ? 9.406 -2.869 11.898 1 95.69 29 ARG B CA 1
ATOM 1822 C C . ARG B 1 29 ? 10.703 -2.814 12.703 1 95.69 29 ARG B C 1
ATOM 1824 O O . ARG B 1 29 ? 10.75 -3.285 13.844 1 95.69 29 ARG B O 1
ATOM 1831 N N . GLY B 1 30 ? 11.711 -2.262 12.125 1 94.62 30 GLY B N 1
ATOM 1832 C CA . GLY B 1 30 ? 13.023 -2.109 12.742 1 94.62 30 GLY B CA 1
ATOM 1833 C C . GLY B 1 30 ? 14.086 -2.982 12.102 1 94.62 30 GLY B C 1
ATOM 1834 O O . GLY B 1 30 ? 13.883 -3.537 11.023 1 94.62 30 GLY B O 1
ATOM 1835 N N . GLU B 1 31 ? 15.211 -3.066 12.758 1 95.81 31 GLU B N 1
ATOM 1836 C CA . GLU B 1 31 ? 16.328 -3.871 12.266 1 95.81 31 GLU B CA 1
ATOM 1837 C C . GLU B 1 31 ? 15.93 -5.336 12.125 1 95.81 31 GLU B C 1
ATOM 1839 O O . GLU B 1 31 ? 15.18 -5.863 12.945 1 95.81 31 GLU B O 1
ATOM 1844 N N . PRO B 1 32 ? 16.516 -5.992 11.133 1 97.25 32 PRO B N 1
ATOM 1845 C CA . PRO B 1 32 ? 16.156 -7.395 10.898 1 97.25 32 PRO B CA 1
ATOM 1846 C C . PRO B 1 32 ? 16.547 -8.305 12.055 1 97.25 32 PRO B C 1
ATOM 1848 O O . PRO B 1 32 ? 17.672 -8.219 12.562 1 97.25 32 PRO B O 1
ATOM 1851 N N . THR B 1 33 ? 15.695 -9.031 12.539 1 97.31 33 THR B N 1
ATOM 1852 C CA . THR B 1 33 ? 15.875 -10.148 13.453 1 97.31 33 THR B CA 1
ATOM 1853 C C . THR B 1 33 ? 15.172 -11.398 12.93 1 97.31 33 THR B C 1
ATOM 1855 O O . THR B 1 33 ? 14.359 -11.32 12.016 1 97.31 33 THR B O 1
ATOM 1858 N N . GLU B 1 34 ? 15.523 -12.562 13.453 1 97.25 34 GLU B N 1
ATOM 1859 C CA . GLU B 1 34 ? 14.828 -13.789 13.047 1 97.25 34 GLU B CA 1
ATOM 1860 C C . GLU B 1 34 ? 13.336 -13.688 13.32 1 97.25 34 GLU B C 1
ATOM 1862 O O . GLU B 1 34 ? 12.516 -14.125 12.5 1 97.25 34 GLU B O 1
ATOM 1867 N N . GLU B 1 35 ? 13.062 -13.117 14.438 1 97.69 35 GLU B N 1
ATOM 1868 C CA . GLU B 1 35 ? 11.656 -12.961 14.812 1 97.69 35 GLU B CA 1
ATOM 1869 C C . GLU B 1 35 ? 10.922 -12.055 13.836 1 97.69 35 GLU B C 1
ATOM 1871 O O . GLU B 1 35 ? 9.789 -12.352 13.445 1 97.69 35 GLU B O 1
ATOM 1876 N N . LEU B 1 36 ? 11.516 -10.969 13.469 1 98 36 LEU B N 1
ATOM 1877 C CA . LEU B 1 36 ? 10.914 -10.031 12.523 1 98 36 LEU B CA 1
ATOM 1878 C C . LEU B 1 36 ? 10.734 -10.672 11.156 1 98 36 LEU B C 1
ATOM 1880 O O . LEU B 1 36 ? 9.672 -10.547 10.539 1 98 36 LEU B O 1
ATOM 1884 N N . GLU B 1 37 ? 11.773 -11.43 10.703 1 97.62 37 GLU B N 1
ATOM 1885 C CA . GLU B 1 37 ? 11.688 -12.117 9.414 1 97.62 37 GLU B CA 1
ATOM 1886 C C . GLU B 1 37 ? 10.57 -13.148 9.414 1 97.62 37 GLU B C 1
ATOM 1888 O O . GLU B 1 37 ? 9.828 -13.273 8.438 1 97.62 37 GLU B O 1
ATOM 1893 N N . PHE B 1 38 ? 10.453 -13.836 10.492 1 97.62 38 PHE B N 1
ATOM 1894 C CA . PHE B 1 38 ? 9.414 -14.852 10.617 1 97.62 38 PHE B CA 1
ATOM 1895 C C . PHE B 1 38 ? 8.031 -14.211 10.602 1 97.62 38 PHE B C 1
ATOM 1897 O O . PHE B 1 38 ? 7.094 -14.75 10.008 1 97.62 38 PHE B O 1
ATOM 1904 N N . ALA B 1 39 ? 7.879 -13.078 11.266 1 98.38 39 ALA B N 1
ATOM 1905 C CA . ALA B 1 39 ? 6.602 -12.367 11.289 1 98.38 39 ALA B CA 1
ATOM 1906 C C . ALA B 1 39 ? 6.176 -11.969 9.875 1 98.38 39 ALA B C 1
ATOM 1908 O O . ALA B 1 39 ? 5.008 -12.125 9.508 1 98.38 39 ALA B O 1
ATOM 1909 N N . TRP B 1 40 ? 7.113 -11.484 9.078 1 98.19 40 TRP B N 1
ATOM 1910 C CA . TRP B 1 40 ? 6.812 -11.102 7.707 1 98.19 40 TRP B CA 1
ATOM 1911 C C . TRP B 1 40 ? 6.504 -12.328 6.852 1 98.19 40 TRP B C 1
ATOM 1913 O O . TRP B 1 40 ? 5.586 -12.305 6.031 1 98.19 40 TRP B O 1
ATOM 1923 N N . ASP B 1 41 ? 7.203 -13.406 7.059 1 96.44 41 ASP B N 1
ATOM 1924 C CA . ASP B 1 41 ? 6.957 -14.641 6.316 1 96.44 41 ASP B CA 1
ATOM 1925 C C . ASP B 1 41 ? 5.551 -15.172 6.586 1 96.44 41 ASP B C 1
ATOM 1927 O O . ASP B 1 41 ? 4.902 -15.711 5.688 1 96.44 41 ASP B O 1
ATOM 1931 N N . ALA B 1 42 ? 5.129 -14.984 7.766 1 97.06 42 ALA B N 1
ATOM 1932 C CA . ALA B 1 42 ? 3.826 -15.508 8.18 1 97.06 42 ALA B CA 1
ATOM 1933 C C . ALA B 1 42 ? 2.691 -14.742 7.5 1 97.06 42 ALA B C 1
ATOM 1935 O O . ALA B 1 42 ? 1.547 -15.203 7.488 1 97.06 42 ALA B O 1
ATOM 1936 N N . LEU B 1 43 ? 2.959 -13.578 6.957 1 97.56 43 LEU B N 1
ATOM 1937 C CA . LEU B 1 43 ? 1.943 -12.789 6.27 1 97.56 43 LEU B CA 1
ATOM 1938 C C . LEU B 1 43 ? 1.772 -13.258 4.828 1 97.56 43 LEU B C 1
ATOM 1940 O O . LEU B 1 43 ? 0.836 -12.844 4.141 1 97.56 43 LEU B O 1
ATOM 1944 N N . LEU B 1 44 ? 2.691 -14.086 4.387 1 94.75 44 LEU B N 1
ATOM 1945 C CA . LEU B 1 44 ? 2.732 -14.438 2.969 1 94.75 44 LEU B CA 1
ATOM 1946 C C . LEU B 1 44 ? 2.164 -15.836 2.736 1 94.75 44 LEU B C 1
ATOM 1948 O O . LEU B 1 44 ? 2.281 -16.703 3.598 1 94.75 44 LEU B O 1
ATOM 1952 N N . GLN B 1 45 ? 1.439 -15.938 1.758 1 86.88 45 GLN B N 1
ATOM 1953 C CA . GLN B 1 45 ? 1.008 -17.234 1.239 1 86.88 45 GLN B CA 1
ATOM 1954 C C . GLN B 1 45 ? 1.626 -17.516 -0.127 1 86.88 45 GLN B C 1
ATOM 1956 O O . GLN B 1 45 ? 1.451 -16.734 -1.065 1 86.88 45 GLN B O 1
ATOM 1961 N N . ARG B 1 46 ? 2.146 -18.688 -0.184 1 82.62 46 ARG B N 1
ATOM 1962 C CA . ARG B 1 46 ? 3.008 -18.922 -1.336 1 82.62 46 ARG B CA 1
ATOM 1963 C C . ARG B 1 46 ? 2.391 -19.969 -2.271 1 82.62 46 ARG B C 1
ATOM 1965 O O . ARG B 1 46 ? 2.754 -20.047 -3.445 1 82.62 46 ARG B O 1
ATOM 1972 N N . ASN B 1 47 ? 1.436 -20.688 -1.783 1 87.81 47 ASN B N 1
ATOM 1973 C CA . ASN B 1 47 ? 0.774 -21.641 -2.668 1 87.81 47 ASN B CA 1
ATOM 1974 C C . ASN B 1 47 ? -0.237 -20.953 -3.58 1 87.81 47 ASN B C 1
ATOM 1976 O O . ASN B 1 47 ? -0.956 -20.062 -3.146 1 87.81 47 ASN B O 1
ATOM 1980 N N . PRO B 1 48 ? -0.256 -21.406 -4.754 1 92.69 48 PRO B N 1
ATOM 1981 C CA . PRO B 1 48 ? -1.291 -20.844 -5.629 1 92.69 48 PRO B CA 1
ATOM 1982 C C . PRO B 1 48 ? -2.693 -21.328 -5.266 1 92.69 48 PRO B C 1
ATOM 1984 O O . PRO B 1 48 ? -2.844 -22.266 -4.477 1 92.69 48 PRO B O 1
ATOM 1987 N N . ILE B 1 49 ? -3.65 -20.688 -5.797 1 93.44 49 ILE B N 1
ATOM 1988 C CA . ILE B 1 49 ? -5.043 -21.109 -5.73 1 93.44 49 ILE B CA 1
ATOM 1989 C C . ILE B 1 49 ? -5.527 -21.516 -7.121 1 93.44 49 ILE B C 1
ATOM 1991 O O . ILE B 1 49 ? -4.887 -21.188 -8.125 1 93.44 49 ILE B O 1
ATOM 1995 N N . ALA B 1 50 ? -6.629 -22.25 -7.105 1 92.75 50 ALA B N 1
ATOM 1996 C CA . ALA B 1 50 ? -7.219 -22.703 -8.359 1 92.75 50 ALA B CA 1
ATOM 1997 C C . ALA B 1 50 ? -8.414 -21.828 -8.75 1 92.75 50 ALA B C 1
ATOM 1999 O O . ALA B 1 50 ? -9.336 -21.641 -7.949 1 92.75 50 ALA B O 1
ATOM 2000 N N . ILE B 1 51 ? -8.359 -21.312 -9.961 1 93.69 51 ILE B N 1
ATOM 2001 C CA . ILE B 1 51 ? -9.477 -20.562 -10.531 1 93.69 51 ILE B CA 1
ATOM 2002 C C . ILE B 1 51 ? -10.203 -21.438 -11.562 1 93.69 51 ILE B C 1
ATOM 2004 O O . ILE B 1 51 ? -9.609 -21.844 -12.562 1 93.69 51 ILE B O 1
ATOM 2008 N N . PRO B 1 52 ? -11.492 -21.672 -11.297 1 93.19 52 PRO B N 1
ATOM 2009 C CA . PRO B 1 52 ? -12.211 -22.422 -12.328 1 93.19 52 PRO B CA 1
ATOM 2010 C C . PRO B 1 52 ? -12.109 -21.766 -13.703 1 93.19 52 PRO B C 1
ATOM 2012 O O . PRO B 1 52 ? -12.227 -20.547 -13.82 1 93.19 52 PRO B O 1
ATOM 2015 N N . ARG B 1 53 ? -11.969 -22.594 -14.758 1 92.62 53 ARG B N 1
ATOM 2016 C CA . ARG B 1 53 ? -11.727 -22.094 -16.109 1 92.62 53 ARG B CA 1
ATOM 2017 C C . ARG B 1 53 ? -12.867 -21.188 -16.562 1 92.62 53 ARG B C 1
ATOM 2019 O O . ARG B 1 53 ? -12.641 -20.234 -17.297 1 92.62 53 ARG B O 1
ATOM 2026 N N . ASP B 1 54 ? -14.031 -21.422 -16.172 1 91.06 54 ASP B N 1
ATOM 2027 C CA . ASP B 1 54 ? -15.188 -20.656 -16.625 1 91.06 54 ASP B CA 1
ATOM 2028 C C . ASP B 1 54 ? -15.227 -19.281 -15.953 1 91.06 54 ASP B C 1
ATOM 2030 O O . ASP B 1 54 ? -16.031 -18.422 -16.328 1 91.06 54 ASP B O 1
ATOM 2034 N N . LYS B 1 55 ? -14.406 -19.031 -14.984 1 92 55 LYS B N 1
ATOM 2035 C CA . LYS B 1 55 ? -14.359 -17.75 -14.297 1 92 55 LYS B CA 1
ATOM 2036 C C . LYS B 1 55 ? -13.219 -16.875 -14.836 1 92 55 LYS B C 1
ATOM 2038 O O . LYS B 1 55 ? -13.141 -15.688 -14.531 1 92 55 LYS B O 1
ATOM 2043 N N . VAL B 1 56 ? -12.367 -17.422 -15.664 1 90.81 56 VAL B N 1
ATOM 2044 C CA . VAL B 1 56 ? -11.195 -16.719 -16.172 1 90.81 56 VAL B CA 1
ATOM 2045 C C . VAL B 1 56 ? -11.641 -15.516 -17.016 1 90.81 56 VAL B C 1
ATOM 2047 O O . VAL B 1 56 ? -10.977 -14.477 -17.016 1 90.81 56 VAL B O 1
ATOM 2050 N N . ALA B 1 57 ? -12.773 -15.578 -17.656 1 87.5 57 ALA B N 1
ATOM 2051 C CA . ALA B 1 57 ? -13.297 -14.5 -18.5 1 87.5 57 ALA B CA 1
ATOM 2052 C C . ALA B 1 57 ? -13.547 -13.242 -17.672 1 87.5 57 ALA B C 1
ATOM 2054 O O . ALA B 1 57 ? -13.523 -12.133 -18.203 1 87.5 57 ALA B O 1
ATOM 2055 N N . ASN B 1 58 ? -13.766 -13.406 -16.391 1 85.31 58 ASN B N 1
ATOM 2056 C CA . ASN B 1 58 ? -14.008 -12.273 -15.5 1 85.31 58 ASN B CA 1
ATOM 2057 C C . ASN B 1 58 ? -12.797 -11.352 -15.414 1 85.31 58 ASN B C 1
ATOM 2059 O O . ASN B 1 58 ? -12.93 -10.18 -15.039 1 85.31 58 ASN B O 1
ATOM 2063 N N . PHE B 1 59 ? -11.641 -11.836 -15.727 1 85.75 59 PHE B N 1
ATOM 2064 C CA . PHE B 1 59 ? -10.414 -11.062 -15.539 1 85.75 59 PHE B CA 1
ATOM 2065 C C . PHE B 1 59 ? -10.047 -10.312 -16.812 1 85.75 59 PHE B C 1
ATOM 2067 O O . PHE B 1 59 ? -9.094 -9.531 -16.812 1 85.75 59 PHE B O 1
ATOM 2074 N N . GLN B 1 60 ? -10.773 -10.469 -17.828 1 79.38 60 GLN B N 1
ATOM 2075 C CA . GLN B 1 60 ? -10.641 -9.742 -19.094 1 79.38 60 GLN B CA 1
ATOM 2076 C C . GLN B 1 60 ? -9.195 -9.75 -19.578 1 79.38 60 GLN B C 1
ATOM 2078 O O . GLN B 1 60 ? -8.625 -8.695 -19.875 1 79.38 60 GLN B O 1
ATOM 2083 N N . ARG B 1 61 ? -8.625 -11 -19.625 1 77.94 61 ARG B N 1
ATOM 2084 C CA . ARG B 1 61 ? -7.215 -11.133 -19.969 1 77.94 61 ARG B CA 1
ATOM 2085 C C . ARG B 1 61 ? -7.043 -11.523 -21.438 1 77.94 61 ARG B C 1
ATOM 2087 O O . ARG B 1 61 ? -5.926 -11.773 -21.891 1 77.94 61 ARG B O 1
ATOM 2094 N N . GLY B 1 62 ? -8.055 -11.43 -22.203 1 72.62 62 GLY B N 1
ATOM 2095 C CA . GLY B 1 62 ? -7.961 -11.797 -23.609 1 72.62 62 GLY B CA 1
ATOM 2096 C C . GLY B 1 62 ? -7.641 -13.266 -23.828 1 72.62 62 GLY B C 1
ATOM 2097 O O . GLY B 1 62 ? -7.941 -14.102 -22.969 1 72.62 62 GLY B O 1
ATOM 2098 N N . GLU B 1 63 ? -7.09 -13.508 -25.016 1 73.12 63 GLU B N 1
ATOM 2099 C CA . GLU B 1 63 ? -6.758 -14.875 -25.422 1 73.12 63 GLU B CA 1
ATOM 2100 C C . GLU B 1 63 ? -5.344 -15.242 -25 1 73.12 63 GLU B C 1
ATOM 2102 O O . GLU B 1 63 ? -4.371 -14.875 -25.656 1 73.12 63 GLU B O 1
ATOM 2107 N N . ARG B 1 64 ? -5.152 -15.625 -23.844 1 82.81 64 ARG B N 1
ATOM 2108 C CA . ARG B 1 64 ? -3.863 -16.078 -23.328 1 82.81 64 ARG B CA 1
ATOM 2109 C C . ARG B 1 64 ? -3.971 -17.469 -22.734 1 82.81 64 ARG B C 1
ATOM 2111 O O . ARG B 1 64 ? -5.066 -17.938 -22.438 1 82.81 64 ARG B O 1
ATOM 2118 N N . ASP B 1 65 ? -2.705 -18.047 -22.812 1 88.31 65 ASP B N 1
ATOM 2119 C CA . ASP B 1 65 ? -2.641 -19.344 -22.156 1 88.31 65 ASP B CA 1
ATOM 2120 C C . ASP B 1 65 ? -2.168 -19.203 -20.719 1 88.31 65 ASP B C 1
ATOM 2122 O O . ASP B 1 65 ? -1.214 -18.484 -20.438 1 88.31 65 ASP B O 1
ATOM 2126 N N . PHE B 1 66 ? -2.949 -19.859 -19.859 1 91.69 66 PHE B N 1
ATOM 2127 C CA . PHE B 1 66 ? -2.607 -19.828 -18.438 1 91.69 66 PHE B CA 1
ATOM 2128 C C . PHE B 1 66 ? -2.25 -21.234 -17.938 1 91.69 66 PHE B C 1
ATOM 2130 O O . PHE B 1 66 ? -2.725 -22.234 -18.484 1 91.69 66 PHE B O 1
ATOM 2137 N N . VAL B 1 67 ? -1.422 -21.219 -16.938 1 89.69 67 VAL B N 1
ATOM 2138 C CA . VAL B 1 67 ? -0.987 -22.5 -16.375 1 89.69 67 VAL B CA 1
ATOM 2139 C C . VAL B 1 67 ? -2.184 -23.234 -15.773 1 89.69 67 VAL B C 1
ATOM 2141 O O . VAL B 1 67 ? -2.9 -22.688 -14.93 1 89.69 67 VAL B O 1
ATOM 2144 N N . ALA B 1 68 ? -2.295 -24.5 -16.188 1 88.69 68 ALA B N 1
ATOM 2145 C CA . ALA B 1 68 ? -3.432 -25.328 -15.773 1 88.69 68 ALA B CA 1
ATOM 2146 C C . ALA B 1 68 ? -3.146 -26.031 -14.453 1 88.69 68 ALA B C 1
ATOM 2148 O O . ALA B 1 68 ? -2.002 -26.391 -14.164 1 88.69 68 ALA B O 1
ATOM 2149 N N . GLY B 1 69 ? -4.277 -26.109 -13.633 1 87.88 69 GLY B N 1
ATOM 2150 C CA . GLY B 1 69 ? -4.168 -26.984 -12.477 1 87.88 69 GLY B CA 1
ATOM 2151 C C . GLY B 1 69 ? -4.055 -28.453 -12.844 1 87.88 69 GLY B C 1
ATOM 2152 O O . GLY B 1 69 ? -4.227 -28.812 -14.008 1 87.88 69 GLY B O 1
ATOM 2153 N N . GLN B 1 70 ? -3.695 -29.234 -11.781 1 84.69 70 GLN B N 1
ATOM 2154 C CA . GLN B 1 70 ? -3.561 -30.672 -11.984 1 84.69 70 GLN B CA 1
ATOM 2155 C C . GLN B 1 70 ? -4.367 -31.453 -10.945 1 84.69 70 GLN B C 1
ATOM 2157 O O . GLN B 1 70 ? -4.863 -30.875 -9.977 1 84.69 70 GLN B O 1
ATOM 2162 N N . GLY B 1 71 ? -4.543 -32.719 -11.297 1 83.31 71 GLY B N 1
ATOM 2163 C CA . GLY B 1 71 ? -5.238 -33.594 -10.359 1 83.31 71 GLY B CA 1
ATOM 2164 C C . GLY B 1 71 ? -6.664 -33.156 -10.086 1 83.31 71 GLY B C 1
ATOM 2165 O O . GLY B 1 71 ? -7.449 -32.938 -11.016 1 83.31 71 GLY B O 1
ATOM 2166 N N . ALA B 1 72 ? -6.914 -32.844 -8.758 1 84.88 72 ALA B N 1
ATOM 2167 C CA . ALA B 1 72 ? -8.25 -32.438 -8.328 1 84.88 72 ALA B CA 1
ATOM 2168 C C . ALA B 1 72 ? -8.625 -31.094 -8.914 1 84.88 72 ALA B C 1
ATOM 2170 O O . ALA B 1 72 ? -9.797 -30.703 -8.898 1 84.88 72 ALA B O 1
ATOM 2171 N N . HIS B 1 73 ? -7.633 -30.391 -9.523 1 88.69 73 HIS B N 1
ATOM 2172 C CA . HIS B 1 73 ? -7.859 -29.047 -10.031 1 88.69 73 HIS B CA 1
ATOM 2173 C C . HIS B 1 73 ? -7.691 -29 -11.539 1 88.69 73 HIS B C 1
ATOM 2175 O O . HIS B 1 73 ? -7.383 -27.938 -12.102 1 88.69 73 HIS B O 1
ATOM 2181 N N . GLN B 1 74 ? -7.824 -30.047 -12.25 1 87.81 74 GLN B N 1
ATOM 2182 C CA . GLN B 1 74 ? -7.559 -30.141 -13.68 1 87.81 74 GLN B CA 1
ATOM 2183 C C . GLN B 1 74 ? -8.422 -29.172 -14.469 1 87.81 74 GLN B C 1
ATOM 2185 O O . GLN B 1 74 ? -8.039 -28.719 -15.547 1 87.81 74 GLN B O 1
ATOM 2190 N N . ASP B 1 75 ? -9.57 -28.781 -14.039 1 92.12 75 ASP B N 1
ATOM 2191 C CA . ASP B 1 75 ? -10.469 -27.859 -14.734 1 92.12 75 ASP B CA 1
ATOM 2192 C C . ASP B 1 75 ? -10.25 -26.438 -14.258 1 92.12 75 ASP B C 1
ATOM 2194 O O . ASP B 1 75 ? -11.156 -25.594 -14.359 1 92.12 75 ASP B O 1
ATOM 2198 N N . SER B 1 76 ? -9.078 -26.141 -13.766 1 93.31 76 SER B N 1
ATOM 2199 C CA . SER B 1 76 ? -8.766 -24.812 -13.234 1 93.31 76 SER B CA 1
ATOM 2200 C C . SER B 1 76 ? -7.453 -24.297 -13.805 1 93.31 76 SER B C 1
ATOM 2202 O O . SER B 1 76 ? -6.73 -25.016 -14.484 1 93.31 76 SER B O 1
ATOM 2204 N N . VAL B 1 77 ? -7.285 -22.984 -13.648 1 92.88 77 VAL B N 1
ATOM 2205 C CA . VAL B 1 77 ? -5.977 -22.375 -13.852 1 92.88 77 VAL B CA 1
ATOM 2206 C C . VAL B 1 77 ? -5.422 -21.875 -12.523 1 92.88 77 VAL B C 1
ATOM 2208 O O . VAL B 1 77 ? -6.18 -21.625 -11.578 1 92.88 77 VAL B O 1
ATOM 2211 N N . LEU B 1 78 ? -4.07 -21.719 -12.477 1 91.94 78 LEU B N 1
ATOM 2212 C CA . LEU B 1 78 ? -3.416 -21.328 -11.234 1 91.94 78 LEU B CA 1
ATOM 2213 C C . LEU B 1 78 ? -3.311 -19.812 -11.117 1 91.94 78 LEU B C 1
ATOM 2215 O O . LEU B 1 78 ? -3.084 -19.125 -12.117 1 91.94 78 LEU B O 1
ATOM 2219 N N . ALA B 1 79 ? -3.465 -19.344 -9.875 1 93.81 79 ALA B N 1
ATOM 2220 C CA . ALA B 1 79 ? -3.426 -17.922 -9.586 1 93.81 79 ALA B CA 1
ATOM 2221 C C . ALA B 1 79 ? -2.928 -17.656 -8.164 1 93.81 79 ALA B C 1
ATOM 2223 O O . ALA B 1 79 ? -2.746 -18.594 -7.383 1 93.81 79 ALA B O 1
ATOM 2224 N N . TYR B 1 80 ? -2.623 -16.469 -7.914 1 94.56 80 TYR B N 1
ATOM 2225 C CA . TYR B 1 80 ? -2.318 -15.953 -6.582 1 94.56 80 TYR B CA 1
ATOM 2226 C C . TYR B 1 80 ? -3.16 -14.719 -6.266 1 94.56 80 TYR B C 1
ATOM 2228 O O . TYR B 1 80 ? -3.711 -14.086 -7.172 1 94.56 80 TYR B O 1
ATOM 2236 N N . LEU B 1 81 ? -3.285 -14.453 -4.984 1 94.88 81 LEU B N 1
ATOM 2237 C CA . LEU B 1 81 ? -4.008 -13.242 -4.625 1 94.88 81 LEU B CA 1
ATOM 2238 C C . LEU B 1 81 ? -3.055 -12.062 -4.492 1 94.88 81 LEU B C 1
ATOM 2240 O O . LEU B 1 81 ? -1.963 -12.195 -3.934 1 94.88 81 LEU B O 1
ATOM 2244 N N . ASP B 1 82 ? -3.516 -10.922 -4.902 1 95.56 82 ASP B N 1
ATOM 2245 C CA . ASP B 1 82 ? -2.689 -9.727 -5.004 1 95.56 82 ASP B CA 1
ATOM 2246 C C . ASP B 1 82 ? -2.232 -9.258 -3.621 1 95.56 82 ASP B C 1
ATOM 2248 O O . ASP B 1 82 ? -1.148 -8.688 -3.48 1 95.56 82 ASP B O 1
ATOM 2252 N N . VAL B 1 83 ? -3.01 -9.508 -2.59 1 96.62 83 VAL B N 1
ATOM 2253 C CA . VAL B 1 83 ? -2.641 -9 -1.272 1 96.62 83 VAL B CA 1
ATOM 2254 C C . VAL B 1 83 ? -1.293 -9.586 -0.853 1 96.62 83 VAL B C 1
ATOM 2256 O O . VAL B 1 83 ? -0.457 -8.891 -0.277 1 96.62 83 VAL B O 1
ATOM 2259 N N . PHE B 1 84 ? -1.008 -10.789 -1.192 1 97 84 PHE B N 1
ATOM 2260 C CA . PHE B 1 84 ? 0.238 -11.43 -0.791 1 97 84 PHE B CA 1
ATOM 2261 C C . PHE B 1 84 ? 1.397 -10.945 -1.655 1 97 84 PHE B C 1
ATOM 2263 O O . PHE B 1 84 ? 2.521 -10.797 -1.171 1 97 84 PHE B O 1
ATOM 2270 N N . ARG B 1 85 ? 1.104 -10.711 -2.902 1 95.94 85 ARG B N 1
ATOM 2271 C CA . ARG B 1 85 ? 2.119 -10.102 -3.76 1 95.94 85 ARG B CA 1
ATOM 2272 C C . ARG B 1 85 ? 2.473 -8.703 -3.285 1 95.94 85 ARG B C 1
ATOM 2274 O O . ARG B 1 85 ? 3.646 -8.328 -3.256 1 95.94 85 ARG B O 1
ATOM 2281 N N . ASN B 1 86 ? 1.461 -7.934 -2.936 1 97.62 86 ASN B N 1
ATOM 2282 C CA . ASN B 1 86 ? 1.69 -6.582 -2.432 1 97.62 86 ASN B CA 1
ATOM 2283 C C . ASN B 1 86 ? 2.551 -6.594 -1.172 1 97.62 86 ASN B C 1
ATOM 2285 O O . ASN B 1 86 ? 3.488 -5.805 -1.049 1 97.62 86 ASN B O 1
ATOM 2289 N N . LEU B 1 87 ? 2.246 -7.48 -0.284 1 98.56 87 LEU B N 1
ATOM 2290 C CA . LEU B 1 87 ? 3.004 -7.59 0.957 1 98.56 87 LEU B CA 1
ATOM 2291 C C . LEU B 1 87 ? 4.418 -8.094 0.687 1 98.56 87 LEU B C 1
ATOM 2293 O O . LEU B 1 87 ? 5.371 -7.656 1.339 1 98.56 87 LEU B O 1
ATOM 2297 N N . ALA B 1 88 ? 4.57 -8.977 -0.258 1 97.56 88 ALA B N 1
ATOM 2298 C CA . ALA B 1 88 ? 5.898 -9.445 -0.652 1 97.56 88 ALA B CA 1
ATOM 2299 C C . ALA B 1 88 ? 6.73 -8.297 -1.223 1 97.56 88 ALA B C 1
ATOM 2301 O O . ALA B 1 88 ? 7.926 -8.195 -0.947 1 97.56 88 ALA B O 1
ATOM 2302 N N . CYS B 1 89 ? 6.09 -7.523 -2.01 1 97.81 89 CYS B N 1
ATOM 2303 C CA . CYS B 1 89 ? 6.762 -6.355 -2.568 1 97.81 89 CYS B CA 1
ATOM 2304 C C . CYS B 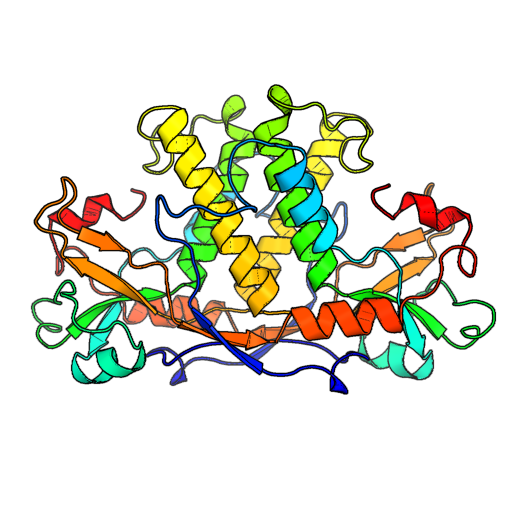1 89 ? 7.242 -5.422 -1.465 1 97.81 89 CYS B C 1
ATOM 2306 O O . CYS B 1 89 ? 8.375 -4.945 -1.501 1 97.81 89 CYS B O 1
ATOM 2308 N N . LEU B 1 90 ? 6.367 -5.141 -0.516 1 98.81 90 LEU B N 1
ATOM 2309 C CA . LEU B 1 90 ? 6.773 -4.277 0.589 1 98.81 90 LEU B CA 1
ATOM 2310 C C . LEU B 1 90 ? 7.91 -4.91 1.383 1 98.81 90 LEU B C 1
ATOM 2312 O O . LEU B 1 90 ? 8.852 -4.219 1.785 1 98.81 90 LEU B O 1
ATOM 2316 N N . ASN B 1 91 ? 7.812 -6.18 1.595 1 98.44 91 ASN B N 1
ATOM 2317 C CA . ASN B 1 91 ? 8.875 -6.883 2.307 1 98.44 91 ASN B CA 1
ATOM 2318 C C . ASN B 1 91 ? 10.203 -6.793 1.563 1 98.44 91 ASN B C 1
ATOM 2320 O O . ASN B 1 91 ? 11.258 -6.656 2.186 1 98.44 91 ASN B O 1
ATOM 2324 N N . LEU B 1 92 ? 10.133 -6.902 0.271 1 98.19 92 LEU B N 1
ATOM 2325 C CA . LEU B 1 92 ? 11.352 -6.754 -0.524 1 98.19 92 LEU B CA 1
ATOM 2326 C C . LEU B 1 92 ? 11.969 -5.375 -0.322 1 98.19 92 LEU B C 1
ATOM 2328 O O . LEU B 1 92 ? 13.188 -5.258 -0.159 1 98.19 92 LEU B O 1
ATOM 2332 N N . LEU B 1 93 ? 11.172 -4.348 -0.36 1 98.38 93 LEU B N 1
ATOM 2333 C CA . LEU B 1 93 ? 11.688 -3.004 -0.127 1 98.38 93 LEU B CA 1
ATOM 2334 C C . LEU B 1 93 ? 12.32 -2.896 1.254 1 98.38 93 LEU B C 1
ATOM 2336 O O . LEU B 1 93 ? 13.391 -2.303 1.404 1 98.38 93 LEU B O 1
ATOM 2340 N N . ARG B 1 94 ? 11.641 -3.463 2.256 1 98.62 94 ARG B N 1
ATOM 2341 C CA . ARG B 1 94 ? 12.18 -3.477 3.611 1 98.62 94 ARG B CA 1
ATOM 2342 C C . ARG B 1 94 ? 13.531 -4.184 3.658 1 98.62 94 ARG B C 1
ATOM 2344 O O . ARG B 1 94 ? 14.508 -3.645 4.188 1 98.62 94 ARG B O 1
ATOM 2351 N N . GLN B 1 95 ? 13.578 -5.328 3.107 1 98.25 95 GLN B N 1
ATOM 2352 C CA . GLN B 1 95 ? 14.805 -6.121 3.121 1 98.25 95 GLN B CA 1
ATOM 2353 C C . GLN B 1 95 ? 15.93 -5.414 2.359 1 98.25 95 GLN B C 1
ATOM 2355 O O . GLN B 1 95 ? 17.094 -5.457 2.771 1 98.25 95 GLN B O 1
ATOM 2360 N N . HIS B 1 96 ? 15.547 -4.84 1.272 1 97.88 96 HIS B N 1
ATOM 2361 C CA . HIS B 1 96 ? 16.547 -4.094 0.509 1 97.88 96 HIS B CA 1
ATOM 2362 C C . HIS B 1 96 ? 17.141 -2.967 1.342 1 97.88 96 HIS B C 1
ATOM 2364 O O . HIS B 1 96 ? 18.344 -2.682 1.237 1 97.88 96 HIS B O 1
ATOM 2370 N N . THR B 1 97 ? 16.328 -2.328 2.162 1 97.06 97 THR B N 1
ATOM 2371 C CA . THR B 1 97 ? 16.766 -1.229 3.01 1 97.06 97 THR B CA 1
ATOM 2372 C C . THR B 1 97 ? 17.812 -1.707 4.012 1 97.06 97 THR B C 1
ATOM 2374 O O . THR B 1 97 ? 18.688 -0.939 4.418 1 97.06 97 THR B O 1
ATOM 2377 N N . TYR B 1 98 ? 17.812 -2.934 4.359 1 97 98 TYR B N 1
ATOM 2378 C CA . TYR B 1 98 ? 18.688 -3.467 5.398 1 97 98 TYR B CA 1
ATOM 2379 C C . TYR B 1 98 ? 19.719 -4.418 4.809 1 97 98 TYR B C 1
ATOM 2381 O O . TYR B 1 98 ? 20.297 -5.238 5.527 1 97 98 TYR B O 1
ATOM 2389 N N . ARG B 1 99 ? 19.938 -4.336 3.566 1 94.44 99 ARG B N 1
ATOM 2390 C CA . ARG B 1 99 ? 20.766 -5.328 2.875 1 94.44 99 ARG B CA 1
ATOM 2391 C C . ARG B 1 99 ? 22.203 -5.273 3.361 1 94.44 99 ARG B C 1
ATOM 2393 O O . ARG B 1 99 ? 22.938 -6.258 3.246 1 94.44 99 ARG B O 1
ATOM 2400 N N . GLU B 1 100 ? 22.656 -4.164 3.883 1 92.44 100 GLU B N 1
ATOM 2401 C CA . GLU B 1 100 ? 24 -4.055 4.414 1 92.44 100 GLU B CA 1
ATOM 2402 C C . GLU B 1 100 ? 24.109 -4.684 5.801 1 92.44 100 GLU B C 1
ATOM 2404 O O . GLU B 1 100 ? 25.172 -5.133 6.211 1 92.44 100 GLU B O 1
ATOM 2409 N N . GLU B 1 101 ? 23.031 -4.723 6.492 1 94.19 101 GLU B N 1
ATOM 2410 C CA . GLU B 1 101 ? 23.016 -5.242 7.855 1 94.19 101 GLU B CA 1
ATOM 2411 C C . GLU B 1 101 ? 22.766 -6.746 7.871 1 94.19 101 GLU B C 1
ATOM 2413 O O . GLU B 1 101 ? 23.156 -7.438 8.812 1 94.19 101 GLU B O 1
ATOM 2418 N N . ARG B 1 102 ? 22.078 -7.199 6.918 1 95.69 102 ARG B N 1
ATOM 2419 C CA . ARG B 1 102 ? 21.734 -8.617 6.828 1 95.69 102 ARG B CA 1
ATOM 2420 C C . ARG B 1 102 ? 21.875 -9.117 5.395 1 95.69 102 ARG B C 1
ATOM 2422 O O . ARG B 1 102 ? 21.453 -8.445 4.449 1 95.69 102 ARG B O 1
ATOM 2429 N N . ASP B 1 103 ? 22.391 -10.328 5.273 1 96.06 103 ASP B N 1
ATOM 2430 C CA . ASP B 1 103 ? 22.547 -10.93 3.953 1 96.06 103 ASP B CA 1
ATOM 2431 C C . ASP B 1 103 ? 21.25 -11.594 3.494 1 96.06 103 ASP B C 1
ATOM 2433 O O . ASP B 1 103 ? 20.797 -12.562 4.102 1 96.06 103 ASP B O 1
ATOM 2437 N N . TYR B 1 104 ? 20.656 -11.078 2.422 1 96.12 104 TYR B N 1
ATOM 2438 C CA . TYR B 1 104 ? 19.422 -11.625 1.866 1 96.12 104 TYR B CA 1
ATOM 2439 C C . TYR B 1 104 ? 19.688 -12.297 0.524 1 96.12 104 TYR B C 1
ATOM 2441 O O . TYR B 1 104 ? 18.75 -12.594 -0.22 1 96.12 104 TYR B O 1
ATOM 2449 N N . SER B 1 105 ? 20.891 -12.594 0.181 1 93.75 105 SER B N 1
ATOM 2450 C CA . SER B 1 105 ? 21.266 -13.078 -1.144 1 93.75 105 SER B CA 1
ATOM 2451 C C . SER B 1 105 ? 20.734 -14.477 -1.392 1 93.75 105 SER B C 1
ATOM 2453 O O . SER B 1 105 ? 20.719 -14.953 -2.529 1 93.75 105 SER B O 1
ATOM 2455 N N . TYR B 1 106 ? 20.25 -15.133 -0.345 1 92.5 106 TYR B N 1
ATOM 2456 C CA . TYR B 1 106 ? 19.688 -16.469 -0.497 1 92.5 106 TYR B CA 1
ATOM 2457 C C . TYR B 1 106 ? 18.25 -16.406 -0.996 1 92.5 106 TYR B C 1
ATOM 2459 O O . TYR B 1 106 ? 17.688 -17.406 -1.428 1 92.5 106 TYR B O 1
ATOM 2467 N N . LEU B 1 107 ? 17.672 -15.273 -0.926 1 93.06 107 LEU B N 1
ATOM 2468 C CA . LEU B 1 107 ? 16.297 -15.094 -1.383 1 93.06 107 LEU B CA 1
ATOM 2469 C C . LEU B 1 107 ? 16.25 -14.883 -2.893 1 93.06 107 LEU B C 1
ATOM 2471 O O . LEU B 1 107 ? 17.109 -14.188 -3.451 1 93.06 107 LEU B O 1
ATOM 2475 N N . GLU B 1 108 ? 15.258 -15.406 -3.527 1 88.75 108 GLU B N 1
ATOM 2476 C CA . GLU B 1 108 ? 15.07 -15.297 -4.973 1 88.75 108 GLU B CA 1
ATOM 2477 C C . GLU B 1 108 ? 15.031 -13.836 -5.41 1 88.75 108 GLU B C 1
ATOM 2479 O O . GLU B 1 108 ? 15.547 -13.484 -6.473 1 88.75 108 GLU B O 1
ATOM 2484 N N . ALA B 1 109 ? 14.484 -13.039 -4.645 1 90.69 109 ALA B N 1
ATOM 2485 C CA . ALA B 1 109 ? 14.32 -11.625 -4.973 1 90.69 109 ALA B CA 1
ATOM 2486 C C . ALA B 1 109 ? 15.672 -10.93 -5.129 1 90.69 109 ALA B C 1
ATOM 2488 O O . ALA B 1 109 ? 15.773 -9.883 -5.766 1 90.69 109 ALA B O 1
ATOM 2489 N N . PHE B 1 110 ? 16.703 -11.484 -4.598 1 95 110 PHE B N 1
ATOM 2490 C CA . PHE B 1 110 ? 18.016 -10.836 -4.605 1 95 110 PHE B CA 1
ATOM 2491 C C . PHE B 1 110 ? 19 -11.617 -5.461 1 95 110 PHE B C 1
ATOM 2493 O O . PHE B 1 110 ? 20.203 -11.359 -5.426 1 95 110 PHE B O 1
ATOM 2500 N N . LEU B 1 111 ? 18.469 -12.586 -6.199 1 92.38 111 LEU B N 1
ATOM 2501 C CA . LEU B 1 111 ? 19.328 -13.312 -7.137 1 92.38 111 LEU B CA 1
ATOM 2502 C C . LEU B 1 111 ? 19.578 -12.492 -8.398 1 92.38 111 LEU B C 1
ATOM 2504 O O . LEU B 1 111 ? 18.719 -11.711 -8.812 1 92.38 111 LEU B O 1
ATOM 2508 N N . GLY B 1 112 ? 20.75 -12.719 -8.977 1 93.38 112 GLY B N 1
ATOM 2509 C CA . GLY B 1 112 ? 21.094 -12.055 -10.227 1 93.38 112 GLY B CA 1
ATOM 2510 C C . GLY B 1 112 ? 21.922 -10.805 -10.031 1 93.38 112 GLY B C 1
ATOM 2511 O O . GLY B 1 112 ? 22.5 -10.594 -8.961 1 93.38 112 GLY B O 1
ATOM 2512 N N . SER B 1 113 ? 22.031 -10.062 -11.141 1 94.94 113 SER B N 1
ATOM 2513 C CA . SER B 1 113 ? 22.812 -8.836 -11.117 1 94.94 113 SER B CA 1
ATOM 2514 C C . SER B 1 113 ? 22.125 -7.75 -10.289 1 94.94 113 SER B C 1
ATOM 2516 O O . SER B 1 113 ? 20.938 -7.844 -10.016 1 94.94 113 SER B O 1
ATOM 2518 N N . GLU B 1 114 ? 22.938 -6.746 -9.898 1 94.44 114 GLU B N 1
ATOM 2519 C CA . GLU B 1 114 ? 22.359 -5.598 -9.203 1 94.44 114 GLU B CA 1
ATOM 2520 C C . GLU B 1 114 ? 21.266 -4.945 -10.031 1 94.44 114 GLU B C 1
ATOM 2522 O O . GLU B 1 114 ? 20.25 -4.496 -9.492 1 94.44 114 GLU B O 1
ATOM 2527 N N . GLU B 1 115 ? 21.484 -4.922 -11.336 1 93.5 115 GLU B N 1
ATOM 2528 C CA . GLU B 1 115 ? 20.469 -4.367 -12.234 1 93.5 115 GLU B CA 1
ATOM 2529 C C . GLU B 1 115 ? 19.172 -5.156 -12.156 1 93.5 115 GLU B C 1
ATOM 2531 O O . GLU B 1 115 ? 18.078 -4.57 -12.141 1 93.5 115 GLU B O 1
ATOM 2536 N N . ALA B 1 116 ? 19.25 -6.449 -12.109 1 93.06 116 ALA B N 1
ATOM 2537 C CA . ALA B 1 116 ? 18.078 -7.309 -12.016 1 93.06 116 ALA B CA 1
ATOM 2538 C C . ALA B 1 116 ? 17.359 -7.105 -10.688 1 93.06 116 ALA B C 1
ATOM 2540 O O . ALA B 1 116 ? 16.125 -7.055 -10.641 1 93.06 116 ALA B O 1
ATOM 2541 N N . ILE B 1 117 ? 18.141 -6.988 -9.625 1 94.94 117 ILE B N 1
ATOM 2542 C CA . ILE B 1 117 ? 17.578 -6.762 -8.297 1 94.94 117 ILE B CA 1
ATOM 2543 C C . ILE B 1 117 ? 16.812 -5.438 -8.273 1 94.94 117 ILE B C 1
ATOM 2545 O O . ILE B 1 117 ? 15.672 -5.375 -7.805 1 94.94 117 ILE B O 1
ATOM 2549 N N . MET B 1 118 ? 17.438 -4.395 -8.898 1 95.06 118 MET B N 1
ATOM 2550 C CA . MET B 1 118 ? 16.797 -3.078 -8.891 1 95.06 118 MET B CA 1
ATOM 2551 C C . MET B 1 118 ? 15.562 -3.059 -9.781 1 95.06 118 MET B C 1
ATOM 2553 O O . MET B 1 118 ? 14.609 -2.332 -9.5 1 95.06 118 MET B O 1
ATOM 2557 N N . MET B 1 119 ? 15.562 -3.869 -10.766 1 94.31 119 MET B N 1
ATOM 2558 C CA . MET B 1 119 ? 14.359 -3.99 -11.586 1 94.31 119 MET B CA 1
ATOM 2559 C C . MET B 1 119 ? 13.195 -4.531 -10.773 1 94.31 119 MET B C 1
ATOM 2561 O O . MET B 1 119 ? 12.062 -4.066 -10.922 1 94.31 119 MET B O 1
ATOM 2565 N N . ARG B 1 120 ? 13.492 -5.504 -9.883 1 95 120 ARG B N 1
ATOM 2566 C CA . ARG B 1 120 ? 12.461 -6.051 -9.008 1 95 120 ARG B CA 1
ATOM 2567 C C . ARG B 1 120 ? 12.008 -5.016 -7.988 1 95 120 ARG B C 1
ATOM 2569 O O . ARG B 1 120 ? 10.812 -4.867 -7.734 1 95 120 ARG B O 1
ATOM 2576 N N . VAL B 1 121 ? 12.945 -4.301 -7.457 1 96.75 121 VAL B N 1
ATOM 2577 C CA . VAL B 1 121 ? 12.648 -3.26 -6.48 1 96.75 121 VAL B CA 1
ATOM 2578 C C . VAL B 1 121 ? 11.766 -2.191 -7.117 1 96.75 121 VAL B C 1
ATOM 2580 O O . VAL B 1 121 ? 10.727 -1.819 -6.555 1 96.75 121 VAL B O 1
ATOM 2583 N N . ASP B 1 122 ? 12.133 -1.811 -8.344 1 96.88 122 ASP B N 1
ATOM 2584 C CA . ASP B 1 122 ? 11.367 -0.794 -9.055 1 96.88 122 ASP B CA 1
ATOM 2585 C C . ASP B 1 122 ? 9.969 -1.303 -9.406 1 96.88 122 ASP B C 1
ATOM 2587 O O . ASP B 1 122 ? 9 -0.54 -9.383 1 96.88 122 ASP B O 1
ATOM 2591 N N . GLY B 1 123 ? 9.922 -2.57 -9.797 1 96.5 123 GLY B N 1
ATOM 2592 C CA . GLY B 1 123 ? 8.625 -3.174 -10.047 1 96.5 123 GLY B CA 1
ATOM 2593 C C . GLY B 1 123 ? 7.711 -3.139 -8.836 1 96.5 123 GLY B C 1
ATOM 2594 O O . GLY B 1 123 ? 6.508 -2.898 -8.961 1 96.5 123 GLY B O 1
ATOM 2595 N N . CYS B 1 124 ? 8.312 -3.334 -7.652 1 97.56 124 CYS B N 1
ATOM 2596 C CA . CYS B 1 124 ? 7.551 -3.318 -6.41 1 97.56 124 CYS B CA 1
ATOM 2597 C C . CYS B 1 124 ? 7.07 -1.91 -6.082 1 97.56 124 CYS B C 1
ATOM 2599 O O . CYS B 1 124 ? 5.938 -1.726 -5.629 1 97.56 124 CYS B O 1
ATOM 2601 N N . VAL B 1 125 ? 7.902 -0.892 -6.324 1 98.12 125 VAL B N 1
ATOM 2602 C CA . VAL B 1 125 ? 7.504 0.494 -6.105 1 98.12 125 VAL B CA 1
ATOM 2603 C C . VAL B 1 125 ? 6.324 0.841 -7.008 1 98.12 125 VAL B C 1
ATOM 2605 O O . VAL B 1 125 ? 5.332 1.42 -6.551 1 98.12 125 VAL B O 1
ATOM 2608 N N . GLN B 1 126 ? 6.434 0.436 -8.25 1 97.81 126 GLN B N 1
ATOM 2609 C CA . GLN B 1 126 ? 5.371 0.68 -9.219 1 97.81 126 GLN B CA 1
ATOM 2610 C C . GLN B 1 126 ? 4.07 0.004 -8.797 1 97.81 126 GLN B C 1
ATOM 2612 O O . GLN B 1 126 ? 3.008 0.627 -8.812 1 97.81 126 GLN B O 1
ATOM 2617 N N . ARG B 1 127 ? 4.168 -1.195 -8.422 1 97.25 127 ARG B N 1
ATOM 2618 C CA . ARG B 1 127 ? 2.988 -1.959 -8.023 1 97.25 127 ARG B CA 1
ATOM 2619 C C . ARG B 1 127 ? 2.314 -1.33 -6.812 1 97.25 127 ARG B C 1
ATOM 2621 O O . ARG B 1 127 ? 1.104 -1.092 -6.82 1 97.25 127 ARG B O 1
ATOM 2628 N N . LEU B 1 128 ? 3.113 -1.036 -5.781 1 98.56 128 LEU B N 1
ATOM 2629 C CA . LEU B 1 128 ? 2.551 -0.498 -4.547 1 98.56 128 LEU B CA 1
ATOM 2630 C C . LEU B 1 128 ? 1.955 0.887 -4.777 1 98.56 128 LEU B C 1
ATOM 2632 O O . LEU B 1 128 ? 0.951 1.247 -4.16 1 98.56 128 LEU B O 1
ATOM 2636 N N . ARG B 1 129 ? 2.566 1.69 -5.68 1 98.69 129 ARG B N 1
ATOM 2637 C CA . ARG B 1 129 ? 1.972 2.975 -6.039 1 98.69 129 ARG B CA 1
ATOM 2638 C C . ARG B 1 129 ? 0.569 2.789 -6.605 1 98.69 129 ARG B C 1
ATOM 2640 O O . ARG B 1 129 ? -0.368 3.477 -6.199 1 98.69 129 ARG B O 1
ATOM 2647 N N . GLU B 1 130 ? 0.43 1.852 -7.504 1 97.75 130 GLU B N 1
ATOM 2648 C CA . GLU B 1 130 ? -0.864 1.604 -8.133 1 97.75 130 GLU B CA 1
ATOM 2649 C C . GLU B 1 130 ? -1.885 1.101 -7.117 1 97.75 130 GLU B C 1
ATOM 2651 O O . GLU B 1 130 ? -3.045 1.519 -7.133 1 97.75 130 GLU B O 1
ATOM 2656 N N . VAL B 1 131 ? -1.413 0.242 -6.238 1 97.69 131 VAL B N 1
ATOM 2657 C CA . VAL B 1 131 ? -2.305 -0.317 -5.227 1 97.69 131 VAL B CA 1
ATOM 2658 C C . VAL B 1 131 ? -2.783 0.79 -4.289 1 97.69 131 VAL B C 1
ATOM 2660 O O . VAL B 1 131 ? -3.967 0.852 -3.943 1 97.69 131 VAL B O 1
ATOM 2663 N N . LEU B 1 132 ? -1.873 1.679 -3.844 1 98.12 132 LEU B N 1
ATOM 2664 C CA . LEU B 1 132 ? -2.211 2.762 -2.926 1 98.12 132 LEU B CA 1
ATOM 2665 C C . LEU B 1 132 ? -3.152 3.762 -3.588 1 98.12 132 LEU B C 1
ATOM 2667 O O . LEU B 1 132 ? -4.109 4.227 -2.963 1 98.12 132 LEU B O 1
ATOM 2671 N N . MET B 1 133 ? -2.918 4.078 -4.855 1 97.5 133 MET B N 1
ATOM 2672 C CA . MET B 1 133 ? -3.809 4.965 -5.594 1 97.5 133 MET B CA 1
ATOM 2673 C C . MET B 1 133 ? -5.172 4.316 -5.809 1 97.5 133 MET B C 1
ATOM 2675 O O . MET B 1 133 ? -6.207 4.969 -5.652 1 97.5 133 MET B O 1
ATOM 2679 N N . CYS B 1 134 ? -5.16 3.031 -6.129 1 96.69 134 CYS B N 1
ATOM 2680 C CA . CYS B 1 134 ? -6.395 2.293 -6.371 1 96.69 134 CYS B CA 1
ATOM 2681 C C . CYS B 1 134 ? -7.254 2.238 -5.109 1 96.69 134 CYS B C 1
ATOM 2683 O O . CYS B 1 134 ? -8.477 2.352 -5.184 1 96.69 134 CYS B O 1
ATOM 2685 N N . SER B 1 135 ? -6.645 1.988 -3.934 1 94.38 135 SER B N 1
ATOM 2686 C CA . SER B 1 135 ? -7.391 1.94 -2.682 1 94.38 135 SER B CA 1
ATOM 2687 C C . SER B 1 135 ? -7.961 3.311 -2.328 1 94.38 135 SER B C 1
ATOM 2689 O O . SER B 1 135 ? -9.055 3.406 -1.769 1 94.38 135 SER B O 1
ATOM 2691 N N . GLY B 1 136 ? -7.176 4.379 -2.648 1 94.44 136 GLY B N 1
ATOM 2692 C CA . GLY B 1 136 ? -7.641 5.738 -2.432 1 94.44 136 GLY B CA 1
ATOM 2693 C C . GLY B 1 136 ? -8.133 5.984 -1.017 1 94.44 136 GLY B C 1
ATOM 2694 O O . GLY B 1 136 ? -9.227 6.504 -0.814 1 94.44 136 GLY B O 1
ATOM 2695 N N . ASP B 1 137 ? -7.324 5.66 -0.011 1 95 137 ASP B N 1
ATOM 2696 C CA . ASP B 1 137 ? -7.695 5.789 1.396 1 95 137 ASP B CA 1
ATOM 2697 C C . ASP B 1 137 ? -8 7.242 1.751 1 95 137 ASP B C 1
ATOM 2699 O O . ASP B 1 137 ? -7.094 8.023 2.033 1 95 137 ASP B O 1
ATOM 2703 N N . ALA B 1 138 ? -9.234 7.555 1.893 1 94 138 ALA B N 1
ATOM 2704 C CA . ALA B 1 138 ? -9.656 8.93 2.133 1 94 138 ALA B CA 1
ATOM 2705 C C . ALA B 1 138 ? -9.859 9.195 3.623 1 94 138 ALA B C 1
ATOM 2707 O O . ALA B 1 138 ? -10.492 10.18 4.008 1 94 138 ALA B O 1
ATOM 2708 N N . THR B 1 139 ? -9.359 8.32 4.469 1 94.5 139 THR B N 1
ATOM 2709 C CA . THR B 1 139 ? -9.438 8.516 5.914 1 94.5 139 THR B CA 1
ATOM 2710 C C . THR B 1 139 ? -8.57 9.695 6.348 1 94.5 139 THR B C 1
ATOM 2712 O O . THR B 1 139 ? -7.391 9.766 5.996 1 94.5 139 THR B O 1
ATOM 2715 N N . PRO B 1 140 ? -9.148 10.617 7.078 1 93.94 140 PRO B N 1
ATOM 2716 C CA . PRO B 1 140 ? -8.312 11.711 7.586 1 93.94 140 PRO B CA 1
ATOM 2717 C C . PRO B 1 140 ? -7.48 11.297 8.805 1 93.94 140 PRO B C 1
ATOM 2719 O O . PRO B 1 140 ? -7.934 10.492 9.625 1 93.94 140 PRO B O 1
ATOM 2722 N N . TYR B 1 141 ? -6.32 11.82 8.859 1 93.75 141 TYR B N 1
ATOM 2723 C CA . TYR B 1 141 ? -5.609 11.805 10.133 1 93.75 141 TYR B CA 1
ATOM 2724 C C . TYR B 1 141 ? -5.43 13.219 10.672 1 93.75 141 TYR B C 1
ATOM 2726 O O . TYR B 1 141 ? -5.164 14.156 9.914 1 93.75 141 TYR B O 1
ATOM 2734 N N . LEU B 1 142 ? -5.668 13.352 11.922 1 92.94 142 LEU B N 1
ATOM 2735 C CA . LEU B 1 142 ? -5.68 14.656 12.578 1 92.94 142 LEU B CA 1
ATOM 2736 C C . LEU B 1 142 ? -4.289 15.023 13.086 1 92.94 142 LEU B C 1
ATOM 2738 O O . LEU B 1 142 ? -3.408 14.164 13.164 1 92.94 142 LEU B O 1
ATOM 2742 N N . ILE B 1 143 ? -4.121 16.281 13.367 1 91.19 143 ILE B N 1
ATOM 2743 C CA . ILE B 1 143 ? -2.889 16.797 13.953 1 91.19 143 ILE B CA 1
ATOM 2744 C C . ILE B 1 143 ? -3.115 17.141 15.422 1 91.19 143 ILE B C 1
ATOM 2746 O O . ILE B 1 143 ? -3.916 18.016 15.742 1 91.19 143 ILE B O 1
ATOM 2750 N N . MET B 1 144 ? -2.393 16.531 16.266 1 90.5 144 MET B N 1
ATOM 2751 C CA . MET B 1 144 ? -2.545 16.719 17.703 1 90.5 144 MET B CA 1
ATOM 2752 C C . MET B 1 144 ? -1.684 17.875 18.188 1 90.5 144 MET B C 1
ATOM 2754 O O . MET B 1 144 ? -0.596 18.125 17.656 1 90.5 144 MET B O 1
ATOM 2758 N N . VAL B 1 145 ? -2.24 18.516 19.172 1 88.44 145 VAL B N 1
ATOM 2759 C CA . VAL B 1 145 ? -1.446 19.5 19.906 1 88.44 145 VAL B CA 1
ATOM 2760 C C . VAL B 1 145 ? -0.659 18.797 21.016 1 88.44 145 VAL B C 1
ATOM 2762 O O . VAL B 1 145 ? -1.238 18.109 21.859 1 88.44 145 VAL B O 1
ATOM 2765 N N . THR B 1 146 ? 0.65 18.875 20.938 1 84.69 146 THR B N 1
ATOM 2766 C CA . THR B 1 146 ? 1.526 18.266 21.922 1 84.69 146 THR B CA 1
ATOM 2767 C C . THR B 1 146 ? 2.395 19.312 22.609 1 84.69 146 THR B C 1
ATOM 2769 O O . THR B 1 146 ? 3.6 19.391 22.359 1 84.69 146 THR B O 1
ATOM 2772 N N . PRO B 1 147 ? 1.927 20.016 23.531 1 80.62 147 PRO B N 1
ATOM 2773 C CA . PRO B 1 147 ? 2.637 21.156 24.125 1 80.62 147 PRO B CA 1
ATOM 2774 C C . PRO B 1 147 ? 3.885 20.734 24.891 1 80.62 147 PRO B C 1
ATOM 2776 O O . PRO B 1 147 ? 4.809 21.547 25.062 1 80.62 147 PRO B O 1
ATOM 2779 N N . HIS B 1 148 ? 3.939 19.625 25.281 1 82.88 148 HIS B N 1
ATOM 2780 C CA . HIS B 1 148 ? 5.043 19.188 26.125 1 82.88 148 HIS B CA 1
ATOM 2781 C C . HIS B 1 148 ? 6.191 18.625 25.297 1 82.88 148 HIS B C 1
ATOM 2783 O O . HIS B 1 148 ? 7.27 18.344 25.812 1 82.88 148 HIS B O 1
ATOM 2789 N N . LYS B 1 149 ? 5.973 18.453 24.078 1 76.06 149 LYS B N 1
ATOM 2790 C CA . LYS B 1 149 ? 7.008 17.938 23.188 1 76.06 149 LYS B CA 1
ATOM 2791 C C . LYS B 1 149 ? 7.734 19.078 22.469 1 76.06 149 LYS B C 1
ATOM 2793 O O . LYS B 1 149 ? 7.25 20.203 22.438 1 76.06 149 LYS B O 1
ATOM 2798 N N . LYS B 1 150 ? 8.953 18.719 22.016 1 75.69 150 LYS B N 1
ATOM 2799 C CA . LYS B 1 150 ? 9.75 19.688 21.281 1 75.69 150 LYS B CA 1
ATOM 2800 C C . LYS B 1 150 ? 8.969 20.234 20.078 1 75.69 150 LYS B C 1
ATOM 2802 O O . LYS B 1 150 ? 8.883 21.453 19.906 1 75.69 150 LYS B O 1
ATOM 2807 N N . LEU B 1 151 ? 8.43 19.172 19.406 1 72.69 151 LEU B N 1
ATOM 2808 C CA . LEU B 1 151 ? 7.504 19.594 18.359 1 72.69 151 LEU B CA 1
ATOM 2809 C C . LEU B 1 151 ? 6.105 19.828 18.922 1 72.69 151 LEU B C 1
ATOM 2811 O O . LEU B 1 151 ? 5.523 18.938 19.531 1 72.69 151 LEU B O 1
ATOM 2815 N N . LYS B 1 152 ? 5.551 20.922 18.984 1 80.06 152 LYS B N 1
ATOM 2816 C CA . LYS B 1 152 ? 4.297 21.328 19.609 1 80.06 152 LYS B CA 1
ATOM 2817 C C . LYS B 1 152 ? 3.1 20.688 18.906 1 80.06 152 LYS B C 1
ATOM 2819 O O . LYS B 1 152 ? 1.972 20.766 19.391 1 80.06 152 LYS B O 1
ATOM 2824 N N . GLU B 1 153 ? 3.316 20.031 17.781 1 84.19 153 GLU B N 1
ATOM 2825 C CA . GLU B 1 153 ? 2.277 19.328 17.031 1 84.19 153 GLU B CA 1
ATOM 2826 C C . GLU B 1 153 ? 2.797 18.016 16.469 1 84.19 153 GLU B C 1
ATOM 2828 O O . GLU B 1 153 ? 3.99 17.875 16.188 1 84.19 153 GLU B O 1
ATOM 2833 N N . ALA B 1 154 ? 1.93 17.047 16.406 1 86.5 154 ALA B N 1
ATOM 2834 C CA . ALA B 1 154 ? 2.293 15.75 15.852 1 86.5 154 ALA B CA 1
ATOM 2835 C C . ALA B 1 154 ? 1.101 15.094 15.164 1 86.5 154 ALA B C 1
ATOM 2837 O O . ALA B 1 154 ? -0.027 15.164 15.656 1 86.5 154 ALA B O 1
ATOM 2838 N N . PRO B 1 155 ? 1.379 14.531 14.039 1 89.88 155 PRO B N 1
ATOM 2839 C CA . PRO B 1 155 ? 0.29 13.789 13.406 1 89.88 155 PRO B CA 1
ATOM 2840 C C . PRO B 1 155 ? -0.159 12.586 14.234 1 89.88 155 PRO B C 1
ATOM 2842 O O . PRO B 1 155 ? 0.666 11.938 14.891 1 89.88 155 PRO B O 1
ATOM 2845 N N . ASP B 1 156 ? -1.408 12.336 14.227 1 89.88 156 ASP B N 1
ATOM 2846 C CA . ASP B 1 156 ? -1.962 11.117 14.812 1 89.88 156 ASP B CA 1
ATOM 2847 C C . ASP B 1 156 ? -2.162 10.039 13.75 1 89.88 156 ASP B C 1
ATOM 2849 O O . ASP B 1 156 ? -3.23 9.945 13.141 1 89.88 156 ASP B O 1
ATOM 2853 N N . PHE B 1 157 ? -1.258 9.109 13.648 1 90.69 157 PHE B N 1
ATOM 2854 C CA . PHE B 1 157 ? -1.266 8.125 12.578 1 90.69 157 PHE B CA 1
ATOM 2855 C C . PHE B 1 157 ? -2.07 6.895 12.969 1 90.69 157 PHE B C 1
ATOM 2857 O O . PHE B 1 157 ? -2.264 5.984 12.164 1 90.69 157 PHE B O 1
ATOM 2864 N N . ASN B 1 158 ? -2.498 6.855 14.219 1 91.69 158 ASN B N 1
ATOM 2865 C CA . ASN B 1 158 ? -3.322 5.73 14.648 1 91.69 158 ASN B CA 1
ATOM 2866 C C . ASN B 1 158 ? -4.793 5.945 14.305 1 91.69 158 ASN B C 1
ATOM 2868 O O . ASN B 1 158 ? -5.637 6.035 15.203 1 91.69 158 ASN B O 1
ATOM 2872 N N . THR B 1 159 ? -5.07 5.91 13.055 1 92.38 159 THR B N 1
ATOM 2873 C CA . THR B 1 159 ? -6.391 6.215 12.523 1 92.38 159 THR B CA 1
ATOM 2874 C C . THR B 1 159 ? -7.27 4.969 12.492 1 92.38 159 THR B C 1
ATOM 2876 O O . THR B 1 159 ? -6.785 3.867 12.227 1 92.38 159 THR B O 1
ATOM 2879 N N . LEU B 1 160 ? -8.539 5.191 12.789 1 92.94 160 LEU B N 1
ATOM 2880 C CA . LEU B 1 160 ? -9.539 4.137 12.703 1 92.94 160 LEU B CA 1
ATOM 2881 C C . LEU B 1 160 ? -9.945 3.896 11.25 1 92.94 160 LEU B C 1
ATOM 2883 O O . LEU B 1 160 ? -10.227 4.848 10.516 1 92.94 160 LEU B O 1
ATOM 2887 N N . HIS B 1 161 ? -9.938 2.635 10.859 1 94.19 161 HIS B N 1
ATOM 2888 C CA . HIS B 1 161 ? -10.305 2.24 9.5 1 94.19 161 HIS B CA 1
ATOM 2889 C C . HIS B 1 161 ? -11.305 1.092 9.516 1 94.19 161 HIS B C 1
ATOM 2891 O O . HIS B 1 161 ? -11.359 0.323 10.484 1 94.19 161 HIS B O 1
ATOM 2897 N N . TYR B 1 162 ? -12.172 1.068 8.531 1 93.5 162 TYR B N 1
ATOM 2898 C CA . TYR B 1 162 ? -13 -0.098 8.234 1 93.5 162 TYR B CA 1
ATOM 2899 C C . TYR B 1 162 ? -12.336 -0.98 7.188 1 93.5 162 TYR B C 1
ATOM 2901 O O . TYR B 1 162 ? -12.344 -0.656 5.996 1 93.5 162 TYR B O 1
ATOM 2909 N N . CYS B 1 163 ? -11.734 -2.105 7.691 1 95.25 163 CYS B N 1
ATOM 2910 C CA . CYS B 1 163 ? -10.805 -2.889 6.879 1 95.25 163 CYS B CA 1
ATOM 2911 C C . CYS B 1 163 ? -11.43 -4.215 6.469 1 95.25 163 CYS B C 1
ATOM 2913 O O . CYS B 1 163 ? -12.328 -4.719 7.145 1 95.25 163 CYS B O 1
ATOM 2915 N N . ARG B 1 164 ? -10.961 -4.734 5.312 1 94.06 164 ARG B N 1
ATOM 2916 C CA . ARG B 1 164 ? -11.148 -6.164 5.086 1 94.06 164 ARG B CA 1
ATOM 2917 C C . ARG B 1 164 ? -10.336 -6.984 6.082 1 94.06 164 ARG B C 1
ATOM 2919 O O . ARG B 1 164 ? -9.195 -6.641 6.395 1 94.06 164 ARG B O 1
ATOM 2926 N N . ASN B 1 165 ? -10.977 -8.023 6.574 1 96.06 165 ASN B N 1
ATOM 2927 C CA . ASN B 1 165 ? -10.312 -8.875 7.555 1 96.06 165 ASN B CA 1
ATOM 2928 C C . ASN B 1 165 ? -9.211 -9.719 6.91 1 96.06 165 ASN B C 1
ATOM 2930 O O . ASN B 1 165 ? -9.484 -10.812 6.402 1 96.06 165 ASN B O 1
ATOM 2934 N N . PHE B 1 166 ? -8.047 -9.258 6.996 1 96.75 166 PHE B N 1
ATOM 2935 C CA . PHE B 1 166 ? -6.902 -9.906 6.363 1 96.75 166 PHE B CA 1
ATOM 2936 C C . PHE B 1 166 ? -6.738 -11.336 6.871 1 96.75 166 PHE B C 1
ATOM 2938 O O . PHE B 1 166 ? -6.41 -12.242 6.102 1 96.75 166 PHE B O 1
ATOM 2945 N N . ASP B 1 167 ? -6.918 -11.555 8.109 1 96.31 167 ASP B N 1
ATOM 2946 C CA . ASP B 1 167 ? -6.73 -12.875 8.695 1 96.31 167 ASP B CA 1
ATOM 2947 C C . ASP B 1 167 ? -7.652 -13.898 8.039 1 96.31 167 ASP B C 1
ATOM 2949 O O . ASP B 1 167 ? -7.273 -15.062 7.859 1 96.31 167 ASP B O 1
ATOM 2953 N N . ARG B 1 168 ? -8.789 -13.484 7.715 1 95.38 168 ARG B N 1
ATOM 2954 C CA . ARG B 1 168 ? -9.734 -14.383 7.059 1 95.38 168 ARG B CA 1
ATOM 2955 C C . ARG B 1 168 ? -9.289 -14.711 5.637 1 95.38 168 ARG B C 1
ATOM 2957 O O . ARG B 1 168 ? -9.445 -15.844 5.18 1 95.38 168 ARG B O 1
ATOM 2964 N N . ILE B 1 169 ? -8.75 -13.711 4.949 1 94.88 169 ILE B N 1
ATOM 2965 C CA . ILE B 1 169 ? -8.234 -13.93 3.602 1 94.88 169 ILE B CA 1
ATOM 2966 C C . ILE B 1 169 ? -7.055 -14.906 3.652 1 94.88 169 ILE B C 1
ATOM 2968 O O . ILE B 1 169 ? -6.988 -15.852 2.859 1 94.88 169 ILE B O 1
ATOM 2972 N N . LEU B 1 170 ? -6.172 -14.695 4.594 1 96.38 170 LEU B N 1
ATOM 2973 C CA . LEU B 1 170 ? -5.012 -15.562 4.781 1 96.38 170 LEU B CA 1
ATOM 2974 C C . LEU B 1 170 ? -5.445 -17 5.094 1 96.38 170 LEU B C 1
ATOM 2976 O O . LEU B 1 170 ? -4.953 -17.938 4.484 1 96.38 170 LEU B O 1
ATOM 2980 N N . ALA B 1 171 ? -6.387 -17.125 5.992 1 95.25 171 ALA B N 1
ATOM 2981 C CA . ALA B 1 171 ? -6.879 -18.453 6.371 1 95.25 171 ALA B CA 1
ATOM 2982 C C . ALA B 1 171 ? -7.523 -19.156 5.18 1 95.25 171 ALA B C 1
ATOM 2984 O O . ALA B 1 171 ? -7.305 -20.344 4.965 1 95.25 171 ALA B O 1
ATOM 2985 N N . TRP B 1 172 ? -8.336 -18.469 4.496 1 95.56 172 TRP B N 1
ATOM 2986 C CA . TRP B 1 172 ? -8.984 -19.031 3.32 1 95.56 172 TRP B CA 1
ATOM 2987 C C . TRP B 1 172 ? -7.953 -19.531 2.312 1 95.56 172 TRP B C 1
ATOM 2989 O O . TRP B 1 172 ? -8.094 -20.609 1.744 1 95.56 172 TRP B O 1
ATOM 2999 N N . THR B 1 173 ? -6.93 -18.719 2.053 1 94.62 173 THR B N 1
ATOM 3000 C CA . THR B 1 173 ? -5.918 -19.078 1.059 1 94.62 173 THR B CA 1
ATOM 3001 C C . THR B 1 173 ? -5.121 -20.297 1.501 1 94.62 173 THR B C 1
ATOM 3003 O O . THR B 1 173 ? -4.738 -21.125 0.674 1 94.62 173 THR B O 1
ATOM 3006 N N . LYS B 1 174 ? -4.84 -20.375 2.764 1 92.88 174 LYS B N 1
ATOM 3007 C CA . LYS B 1 174 ? -4.148 -21.547 3.295 1 92.88 174 LYS B CA 1
ATOM 3008 C C . LYS B 1 174 ? -4.984 -22.812 3.113 1 92.88 174 LYS B C 1
ATOM 3010 O O . LYS B 1 174 ? -4.465 -23.844 2.721 1 92.88 174 LYS B O 1
ATOM 3015 N N . ARG B 1 175 ? -6.25 -22.703 3.312 1 92.81 175 ARG B N 1
ATOM 3016 C CA . ARG B 1 175 ? -7.156 -23.844 3.223 1 92.81 175 ARG B CA 1
ATOM 3017 C C . ARG B 1 175 ? -7.367 -24.266 1.771 1 92.81 175 ARG B C 1
ATOM 3019 O O . ARG B 1 175 ? -7.52 -25.453 1.477 1 92.81 175 ARG B O 1
ATOM 3026 N N . ASN B 1 176 ? -7.355 -23.328 0.894 1 91.5 176 ASN B N 1
ATOM 3027 C CA . ASN B 1 176 ? -7.727 -23.609 -0.49 1 91.5 176 ASN B CA 1
ATOM 3028 C C . ASN B 1 176 ? -6.504 -23.609 -1.406 1 91.5 176 ASN B C 1
ATOM 3030 O O . ASN B 1 176 ? -6.641 -23.703 -2.627 1 91.5 176 ASN B O 1
ATOM 3034 N N . GLY B 1 177 ? -5.336 -23.391 -0.813 1 91.06 177 GLY B N 1
ATOM 3035 C CA . GLY B 1 177 ? -4.113 -23.438 -1.6 1 91.06 177 GLY B CA 1
ATOM 3036 C C . GLY B 1 177 ? -3.859 -24.797 -2.23 1 91.06 177 GLY B C 1
ATOM 3037 O O . GLY B 1 177 ? -4.148 -25.828 -1.625 1 91.06 177 GLY B O 1
ATOM 3038 N N . VAL B 1 178 ? -3.33 -24.703 -3.461 1 88.88 178 VAL B N 1
ATOM 3039 C CA . VAL B 1 178 ? -2.953 -25.906 -4.176 1 88.88 178 VAL B CA 1
ATOM 3040 C C . VAL B 1 178 ? -1.551 -26.344 -3.758 1 88.88 178 VAL B C 1
ATOM 3042 O O . VAL B 1 178 ? -0.622 -25.531 -3.744 1 88.88 178 VAL B O 1
ATOM 3045 N N . ASP B 1 179 ? -1.406 -27.547 -3.402 1 78.75 179 ASP B N 1
ATOM 3046 C CA . ASP B 1 179 ? -0.1 -28.062 -3.014 1 78.75 179 ASP B CA 1
ATOM 3047 C C . ASP B 1 179 ? 0.843 -28.125 -4.215 1 78.75 179 ASP B C 1
ATOM 3049 O O . ASP B 1 179 ? 0.436 -28.516 -5.312 1 78.75 179 ASP B O 1
ATOM 3053 N N . PHE B 1 180 ? 2.018 -27.562 -4 1 65.5 180 PHE B N 1
ATOM 3054 C CA . PHE B 1 180 ? 3.016 -27.531 -5.062 1 65.5 180 PHE B CA 1
ATOM 3055 C C . PHE B 1 180 ? 3.244 -28.938 -5.633 1 65.5 180 PHE B C 1
ATOM 3057 O O . PHE B 1 180 ? 3.486 -29.094 -6.828 1 65.5 180 PHE B O 1
ATOM 3064 N N . ASP B 1 181 ? 3.447 -29.891 -4.66 1 57.78 181 ASP B N 1
ATOM 3065 C CA . ASP B 1 181 ? 3.635 -31.234 -5.164 1 57.78 181 ASP B CA 1
ATOM 3066 C C . ASP B 1 181 ? 2.562 -31.609 -6.188 1 57.78 181 ASP B C 1
ATOM 3068 O O . ASP B 1 181 ? 2.791 -32.438 -7.07 1 57.78 181 ASP B O 1
ATOM 3072 N N . ALA B 1 182 ? 1.468 -31.062 -5.961 1 50.34 182 ALA B N 1
ATOM 3073 C CA . ALA B 1 182 ? 0.364 -31.312 -6.883 1 50.34 182 ALA B CA 1
ATOM 3074 C C . ALA B 1 182 ? 0.505 -30.484 -8.148 1 50.34 182 ALA B C 1
ATOM 3076 O O . ALA B 1 182 ? -0.229 -30.672 -9.117 1 50.34 182 ALA B O 1
ATOM 3077 N N . VAL B 1 183 ? 1.13 -29.391 -7.953 1 55.12 183 VAL B N 1
ATOM 3078 C CA . VAL B 1 183 ? 1.26 -28.469 -9.078 1 55.12 183 VAL B CA 1
ATOM 3079 C C . VAL B 1 183 ? 2.58 -28.734 -9.805 1 55.12 183 VAL B C 1
ATOM 3081 O O . VAL B 1 183 ? 3.418 -29.5 -9.328 1 55.12 183 VAL B O 1
ATOM 3084 N N . LEU B 1 184 ? 3.088 -27.609 -10.656 1 51.31 184 LEU B N 1
ATOM 3085 C CA . LEU B 1 184 ? 4.137 -27.672 -11.664 1 51.31 184 LEU B CA 1
ATOM 3086 C C . LEU B 1 184 ? 5.516 -27.719 -11.023 1 51.31 184 LEU B C 1
ATOM 3088 O O . LEU B 1 184 ? 5.785 -27 -10.062 1 51.31 184 LEU B O 1
ATOM 3092 N N . PRO B 1 185 ? 6.211 -28.828 -11.188 1 44.38 185 PRO B N 1
ATOM 3093 C CA . PRO B 1 185 ? 7.637 -28.859 -10.859 1 44.38 185 PRO B CA 1
ATOM 3094 C C . PRO B 1 185 ? 8.312 -27.5 -11.047 1 44.38 185 PRO B C 1
ATOM 3096 O O . PRO B 1 185 ? 9.219 -27.141 -10.289 1 44.38 185 PRO B O 1
ATOM 3099 N N . SER B 1 186 ? 8.047 -26.844 -12.117 1 42.09 186 SER B N 1
ATOM 3100 C CA . SER B 1 186 ? 8.844 -25.719 -12.594 1 42.09 186 SER B CA 1
ATOM 3101 C C . SER B 1 186 ? 8.461 -24.422 -11.883 1 42.09 186 SER B C 1
ATOM 3103 O O . SER B 1 186 ? 9.133 -23.406 -12.047 1 42.09 186 SER B O 1
ATOM 3105 N N . LEU B 1 187 ? 7.328 -24.25 -11.336 1 45.22 187 LEU B N 1
ATOM 3106 C CA . LEU B 1 187 ? 6.898 -22.984 -10.758 1 45.22 187 LEU B CA 1
ATOM 3107 C C . LEU B 1 187 ? 7.641 -22.688 -9.461 1 45.22 187 LEU B C 1
ATOM 3109 O O . LEU B 1 187 ? 7.449 -21.625 -8.859 1 45.22 187 LEU B O 1
ATOM 3113 N N . HIS B 1 188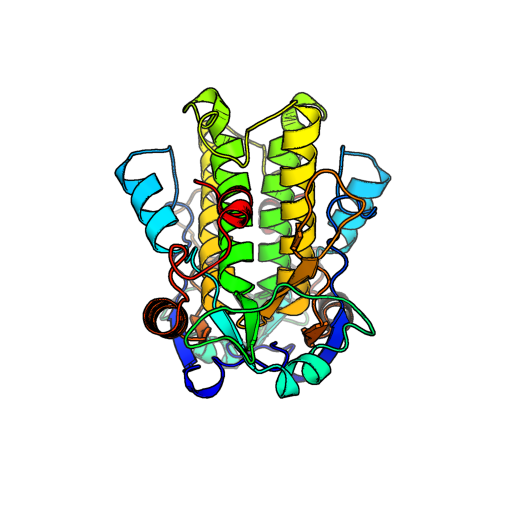 ? 8.219 -23.703 -8.922 1 42.84 188 HIS B N 1
ATOM 3114 C CA . HIS B 1 188 ? 8.992 -23.422 -7.719 1 42.84 188 HIS B CA 1
ATOM 3115 C C . HIS B 1 188 ? 9.805 -22.141 -7.875 1 42.84 188 HIS B C 1
ATOM 3117 O O . HIS B 1 188 ? 10.312 -21.594 -6.891 1 42.84 188 HIS B O 1
ATOM 3123 N N . ALA B 1 189 ? 10.148 -21.906 -9.125 1 40.66 189 ALA B N 1
ATOM 31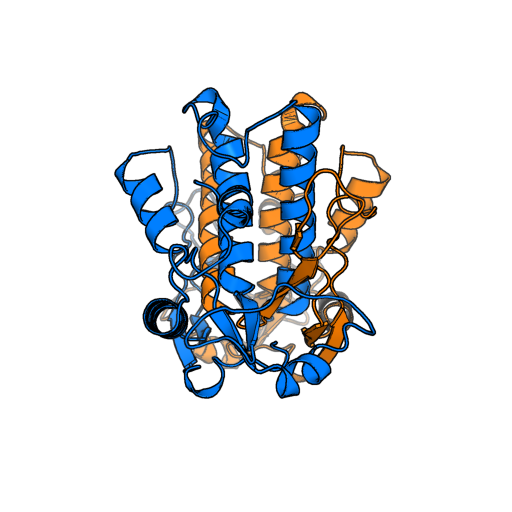24 C CA . ALA B 1 189 ? 11.055 -20.797 -9.406 1 40.66 189 ALA B CA 1
ATOM 3125 C C . ALA B 1 189 ? 10.375 -19.453 -9.172 1 40.66 189 ALA B C 1
ATOM 3127 O O . ALA B 1 189 ? 11.031 -18.422 -9.141 1 40.66 189 ALA B O 1
ATOM 3128 N N . LEU B 1 190 ? 9.023 -19.453 -9.133 1 40.56 190 LEU B N 1
ATOM 3129 C CA . LEU B 1 190 ? 8.336 -18.172 -9 1 40.56 190 LEU B CA 1
ATOM 3130 C C . LEU B 1 190 ? 8.094 -17.844 -7.535 1 40.56 190 LEU B C 1
ATOM 3132 O O . LEU B 1 190 ? 7.562 -16.766 -7.223 1 40.56 190 LEU B O 1
ATOM 3136 N N . THR B 1 191 ? 8.117 -18.859 -6.629 1 36.16 191 THR B N 1
ATOM 3137 C CA . THR B 1 191 ? 7.941 -18.656 -5.195 1 36.16 191 THR B CA 1
ATOM 3138 C C . THR B 1 191 ? 9.25 -18.203 -4.547 1 36.16 191 THR B C 1
ATOM 3140 O O . THR B 1 191 ? 10.312 -18.734 -4.855 1 36.16 191 THR B O 1
ATOM 3143 N N . PRO B 1 192 ? 9.312 -16.984 -3.996 1 34 192 PRO B N 1
ATOM 3144 C CA . PRO B 1 192 ? 10.578 -16.781 -3.283 1 34 192 PRO B CA 1
ATOM 3145 C C . PRO B 1 192 ? 10.914 -17.922 -2.338 1 34 192 PRO B C 1
ATOM 3147 O O . PRO B 1 192 ? 10.094 -18.312 -1.502 1 34 192 PRO B O 1
ATOM 3150 N N . GLU B 1 193 ? 11.633 -18.953 -2.768 1 30.42 193 GLU B N 1
ATOM 3151 C CA . GLU B 1 193 ? 12.094 -19.922 -1.777 1 30.42 193 GLU B CA 1
ATOM 3152 C C . GLU B 1 193 ? 12.742 -19.219 -0.584 1 30.42 193 GLU B C 1
ATOM 3154 O O . GLU B 1 193 ? 13.398 -18.188 -0.742 1 30.42 193 GLU B O 1
#

Solvent-accessible surface area (backbone atoms only — not comparable to full-atom values): 21356 Å² total; per-residue (Å²): 96,55,37,77,39,97,58,56,90,55,66,41,73,41,81,44,66,45,83,42,45,82,83,56,83,55,71,78,45,66,81,89,41,71,66,32,53,50,52,56,52,70,67,48,69,78,53,35,32,72,40,52,55,88,55,53,70,72,55,69,69,74,95,66,55,57,38,66,34,40,79,99,35,52,69,16,27,37,26,39,47,40,36,35,53,54,50,49,33,53,47,48,54,53,49,60,74,39,42,88,82,42,88,56,64,82,30,54,74,48,45,76,52,73,68,54,27,48,46,51,51,28,42,29,52,43,41,50,50,51,51,49,39,28,62,38,42,54,25,57,30,45,32,30,54,31,79,88,42,94,58,49,55,44,76,42,57,52,36,50,30,36,18,36,40,38,69,48,52,54,50,50,46,65,73,55,34,44,56,57,91,61,40,66,83,72,53,62,76,73,40,75,96,96,56,38,76,40,96,58,55,90,55,66,42,73,41,81,43,66,46,83,42,45,83,83,54,83,53,70,77,46,68,80,89,42,72,67,33,53,49,53,54,52,70,68,48,68,78,54,35,31,71,41,52,54,88,56,54,68,73,56,68,69,73,96,66,55,58,38,65,34,40,79,98,34,50,70,16,28,37,24,39,47,41,36,35,53,52,50,48,34,52,48,48,52,54,48,59,74,40,44,88,81,43,87,56,64,81,30,56,74,48,44,76,52,72,68,54,27,48,44,50,51,27,42,30,52,44,42,50,51,51,51,49,39,28,62,39,41,52,25,57,29,44,30,30,53,32,80,88,43,94,56,49,54,43,77,43,57,52,35,52,28,37,18,36,42,38,67,48,52,54,52,50,46,66,73,54,34,44,54,57,91,60,39,65,83,73,53,60,77,75,39,72,97

Organism: NCBI:txid100816

pLDDT: mean 88.36, std 13.88, range [30.42, 98.81]

Secondary structure (DSSP, 8-state):
---S-TTGGG--EEEEE----TT---TTSSS--HHHHHHHHTT---S-EEEEGGGGGGG---S--BPBP-GGGTTEEEEEEHHHHHHHHHHHHHHHHTTTTS--TTSGGG-S-HHHHHHHHHHHHHHHHHHHHHHT---EEEEEE-TTSSSSEEE----EEEEE-HHHHHHHHHHHPPPGGGS-GGGGGTS--/---S-TTGGG--EEEEE----TT---TTSSS--HHHHHHHHTT---S-EEEEGGGGGGG---S--BPBP-GGGTTEEEEEEHHHHHHHHHHHHHHHHTTTTS--TTSGGG-S-HHHHHHHHHHHHHHHHHHHHHHT---EEEEEE-TTSSSSEEE----EEEEE-HHHHHHHHHHHPPPGGGS-GGGGGTS--

Sequence (386 aa):
MSSWSPAWGEIEYKWETFQNGFSQESIYRGEPTEELEFAWDALLQRNPIAIPRDKVANFQRGERDFVAGQGAHQDSVLAYLDVFRNLACLNLLRQHTYREERDYSYLEAFLGSEEAIMMRVDGCVQRLREVLMCSGDATPYLIMVTPHKKLKEAPDFNTLHYCRNFDRILAWTKRNGVDFDAVLPSLHALTPEMSSWSPAWGEIEYKWETFQNGFSQESIYRGEPTEELEFAWDALLQRNPIAIPRDKVANFQRGERDFVAGQGAHQDSVLAYLDVFRNLACLNLLRQHTYREERDYSYLEAFLGSEEAIMMRVDGCVQRLREVLMCSGDATPYLIMVTPHKKLKEAPDFNTLHYCRNFDRILAWTKRNGVDFDAVLPSLHALTPE

Foldseek 3Di:
DDFDDPCVVQWDKDKAWDQPPPPGDDLQDDADDPSNVVVLVLLADQFWFWAAPVCVVSVVPPDDDADAFFDVRRRTGTDDDVVRVLSVLVVLLRCVVNCVVDPPCLWLLNDDDPVSNVVSNVVSVVSNVVVCVVVVPPFDWDKDQCCVDPPRIDIDRRGMDTDTDSVSVSVVCVVRGDDCVRGDPPCVSVGGD/DDFDDPCVVQWDKDKAWDQPPPPGDDLQDDADDPSNVVVLVLLADQFWFWAAPVCVVSVVPPDDDADAFFDVRRRTGTHDDVVRVLSVLVVLLRCVVCCVVDPPCLWLLNDDDPVSNVVSNVVSVVSNVVVCVVVVPPFDWDKDQCCVDPPRIDIDRRGMDTDTDSVSVSVVCVVRGDDVVRGDPPCVSVGGD

Nearest PDB structures (foldseek):
  7ewr-assembly1_B  TM=2.955E-01  e=3.816E+00  Homo sapiens
  6uo8-assembly1_A  TM=2.835E-01  e=4.302E+00  Homo sapiens
  7ewr-assembly1_B  TM=3.095E-01  e=3.139E+00  Homo sapiens
  6uo8-assembly1_A  TM=2.836E-01  e=4.240E+00  Homo sapiens